Protein AF-0000000084339236 (afdb_homodimer)

Organism: Pseudonocardia thermophila (NCBI:txid1848)

Radius of gyration: 25.04 Å; Cα contacts (8 Å, |Δi|>4): 1266; chains: 2; bounding box: 51×84×59 Å

Foldseek 3Di:
DQQAEFEEEEEACLLCLLVVLLVVVVLLVVLRHHYHYDYWDQDDDDDDKDQDLVVADLCGPTDDCCLVVNGFKYKFFAQSLLFCLVVRPQNKFFAWWGFWKFKKFKWFALPQPDAALLVCFQFEEEDARNGPQVVVQQVFNVVNDPSVRYTYIYQIDQVRNLVCRVVVVGGIYIHTPPSVLLRVVVRMDTRDMDIGIMTMIGGPVQDLSNVVSSLVSSQVSLVVCVVPVLVSCCSGQVVDDPVSPGDHSVSDDCVRIGTHRIGHDDQVNVVVSVVVCVVVVNHDPDDHPVSRHHHSDDD/DQQAEFEEEDEACLLCLLVVLLVVVVLLVVLRHHYHYDYFPLDDDPDDKDQDLVPADLCGPTDDCCLVVNGFKYKFFAQSLLFCLVVRPQNKFFAWWGFWKFKKFKWFALPQPDAALLVCFQFEEEDARNGPQNPVQQVFNVVNDPSVRYTYIYQTDQVRNLVCRVVVVGGIYIHTPPSVLLRVVVRMDTRDMDIGIMTMIGGPVQDLSNVVSSLSSSQVSLVVCVVPVLVSCCSGQVVDDPVSHGDHSVSDDCVRIGTHRIGHDDQVNVVVSVVVCVVVVNHDPDDHPVSRHHHSDDD

Secondary structure (DSSP, 8-state):
-PPPEEEEEE--SGGGHHHHHHHHHTHHHHTT-EEEEEE-----S----B--GGGS-TT-SSPPTTTTTS-SEEEEEHHHHHHHHHH-SS--EEEEE-SEEEEEEEEE-TTSS--SGGGGTTPEEEE-TTSHHHHHHHHHHHTTS-GGG-EEEE--SHHHHHHHHHTTSSSEEEE-TTHHHHHHHTT-EEEEEEEE-EEEEE-TTS-HHHHHHHHHHHHHHHHHHHH--GGGTHHHHTTS-GGG----GGGS-GGGEEE---B---HHHHHHHHHHHHHTTSS-S---HHHHB------/-PPPEEEEEE--SGGGHHHHHHHHHTHHHHTT-EEEEEE----------B--GGGS-TT-SSPPTTTTTS-SEEEEEHHHHHHHHHH-SS--EEEEE-SEEEEEEEEE-TTSS--SGGGGTTPEEEE-TTSHHHHHHHHHHHTTS-GGG-EEEE--SHHHHHHHHHTTSSSEEEE-TTHHHHHHHTT-EEEEEEEE-EEEEE-TTS-HHHHHHHHHHHHHHHHHHHH--GGGTHHHHTTS-GGG----GGGS-GGGEEE---B---HHHHHHHHHHHHHTTSS-S---HHHHB------

Nearest PDB structures (foldseek):
  3ksx-assembly1_A  TM=7.741E-01  e=2.029E-15  Xanthomonas citri pv. citri str. 306
  2x26-assembly1_A  TM=6.918E-01  e=3.779E-14  Escherichia coli K-12
  3uif-assembly1_A  TM=6.439E-01  e=3.779E-14  Methylobacillus flagellatus KT
  2x26-assembly2_B  TM=6.970E-01  e=2.388E-13  Escherichia coli K-12
  4esx-assembly1_B  TM=6.609E-01  e=3.080E-13  Candida albicans WO-1

Solvent-accessible surface area (backbone atoms only — not comparable to full-atom values): 31569 Å² total; per-residue (Å²): 130,86,60,54,73,47,34,30,40,44,72,54,54,64,65,37,43,41,58,52,44,11,58,75,72,40,30,32,58,74,51,50,36,44,75,45,79,44,70,57,65,69,72,75,84,83,63,69,73,41,71,59,66,84,78,49,49,64,68,42,94,42,81,46,49,51,78,70,68,68,19,42,32,38,58,45,27,44,68,32,45,58,48,33,27,69,66,45,88,66,58,34,25,35,25,23,26,40,36,35,33,40,40,41,31,38,32,30,50,59,84,46,86,65,69,28,58,55,65,40,61,68,38,46,28,28,16,23,64,52,34,51,43,33,56,50,50,52,24,55,41,43,36,59,34,61,70,91,33,62,38,58,29,25,34,55,51,60,68,51,25,50,48,33,33,74,72,58,78,32,67,21,23,40,33,36,68,50,51,44,51,43,38,47,76,71,46,32,39,68,21,34,36,39,29,44,58,22,25,27,34,33,29,75,83,60,44,65,68,60,49,45,32,52,49,53,16,32,41,52,21,29,55,52,39,72,72,54,47,58,88,59,31,57,67,37,39,66,70,52,55,71,92,80,43,81,54,57,52,86,66,51,65,63,85,52,60,40,64,45,69,62,36,52,64,53,65,71,58,48,50,55,52,51,52,52,34,38,75,72,67,73,41,80,92,80,77,52,66,77,78,32,42,53,64,65,45,84,131,131,89,60,56,73,46,33,28,40,42,71,56,53,63,65,38,42,40,57,53,45,11,58,76,73,41,31,32,58,73,51,49,36,45,75,44,81,44,69,57,66,77,68,86,66,81,62,67,71,39,71,59,67,83,79,48,50,63,67,42,94,43,80,46,50,50,78,69,67,68,19,43,31,37,59,46,26,43,67,32,44,57,48,34,28,69,66,46,89,66,60,35,25,34,26,23,26,40,36,36,33,39,41,41,30,38,32,30,50,58,83,46,86,63,67,26,57,55,64,41,62,69,37,46,30,27,16,22,64,52,34,51,44,32,55,51,50,52,23,55,40,43,37,59,35,61,69,92,34,62,40,56,29,27,36,52,52,62,68,49,25,51,48,33,34,74,71,58,78,33,66,22,23,40,33,36,69,50,52,44,49,44,38,46,76,72,47,32,38,68,20,33,36,37,30,44,59,21,24,26,35,34,26,74,82,59,45,65,68,62,48,46,32,51,49,54,16,32,42,52,20,29,54,51,39,73,73,54,47,58,89,58,32,58,68,36,38,67,70,50,53,72,93,81,43,81,54,56,54,86,66,52,65,62,85,52,60,41,66,45,70,60,38,52,64,53,65,69,59,47,50,54,52,49,53,52,34,37,75,71,67,71,43,80,93,79,79,52,66,75,79,33,43,54,64,65,44,82,131

Sequence (598 aa):
MSRPKVTMELLSLVFSLPQLVAKDEGYFDEEGVDVDFVTKEYAGAGIAPLEDHELLSSFGSTKSHFEAGEAALYRACEWGQVRRSQDTRVGGRIVSKRAAVNSQAILVRGDHPATHPQDLAGKAVAVNFHHGSHYVALQTLEGFLPREEIKVVHYGGPQARFEALRDGTVEAAALMEPWITLAEKQGYKVLAEAFYIGAEIASPEVDEDTYARINRAVVKAVRKINENPRPYLHHLTGEIPPELGSVAPEEIPLGRLRYVDPAPYPEEQFRRTYDWMVSWGLIENDNTFDALVKNMVHVMSRPKVTMELLSLVFSLPQLVAKDEGYFDEEGVDVDFVTKEYAGAGIAPLEDHELLSSFGSTKSHFEAGEAALYRACEWGQVRRSQDTRVGGRIVSKRAAVNSQAILVRGDHPATHPQDLAGKAVAVNFHHGSHYVALQTLEGFLPREEIKVVHYGGPQARFEALRDGTVEAAALMEPWITLAEKQGYKVLAEAFYIGAEIASPEVDEDTYARINRAVVKAVRKINENPRPYLHHLTGEIPPELGSVAPEEIPLGRLRYVDPAPYPEEQFRRTYDWMVSWGLIENDNTFDALVKNMVHV

pLDDT: mean 94.5, std 8.29, range [44.25, 98.94]

Structure (mmCIF, N/CA/C/O backbone):
data_AF-0000000084339236-model_v1
#
loop_
_entity.id
_entity.type
_entity.pdbx_description
1 polymer 'NitT/TauT family transport system substrate-binding protein'
#
loop_
_atom_site.group_PDB
_atom_site.id
_atom_site.type_symbol
_atom_site.label_atom_id
_atom_site.label_alt_id
_atom_site.label_comp_id
_atom_site.label_asym_id
_atom_site.label_entity_id
_atom_site.label_seq_id
_atom_site.pdbx_PDB_ins_code
_atom_site.Cartn_x
_atom_site.Cartn_y
_atom_site.Cartn_z
_atom_site.occupancy
_atom_site.B_iso_or_equiv
_atom_site.auth_seq_id
_atom_site.auth_comp_id
_atom_site.auth_asym_id
_atom_site.auth_atom_id
_atom_site.pdbx_PDB_model_num
ATOM 1 N N . MET A 1 1 ? -10.336 -46.281 -15.625 1 53.34 1 MET A N 1
ATOM 2 C CA . MET A 1 1 ? -9.422 -45.5 -16.453 1 53.34 1 MET A CA 1
ATOM 3 C C . MET A 1 1 ? -8.352 -44.844 -15.578 1 53.34 1 MET A C 1
ATOM 5 O O . MET A 1 1 ? -8.609 -44.5 -14.43 1 53.34 1 MET A O 1
ATOM 9 N N . SER A 1 2 ? -7.035 -44.938 -16 1 80.31 2 SER A N 1
ATOM 10 C CA . SER A 1 2 ? -5.91 -44.531 -15.164 1 80.31 2 SER A CA 1
ATOM 11 C C . SER A 1 2 ? -5.961 -43.031 -14.859 1 80.31 2 SER A C 1
ATOM 13 O O . SER A 1 2 ? -6.301 -42.219 -15.734 1 80.31 2 SER A O 1
ATOM 15 N N . ARG A 1 3 ? -5.914 -42.625 -13.602 1 89.94 3 ARG A N 1
ATOM 16 C CA . ARG A 1 3 ? -5.898 -41.219 -13.148 1 89.94 3 ARG A CA 1
ATOM 17 C C . ARG A 1 3 ? -4.668 -40.5 -13.68 1 89.94 3 ARG A C 1
ATOM 19 O O . ARG A 1 3 ? -3.539 -40.969 -13.508 1 89.94 3 ARG A O 1
ATOM 26 N N . PRO A 1 4 ? -4.977 -39.375 -14.414 1 95.75 4 PRO A N 1
ATOM 27 C CA . PRO A 1 4 ? -3.797 -38.594 -14.789 1 95.75 4 PRO A CA 1
ATOM 28 C C . PRO A 1 4 ? -2.979 -38.125 -13.586 1 95.75 4 PRO A C 1
ATOM 30 O O . PRO A 1 4 ? -3.543 -37.844 -12.531 1 95.75 4 PRO A O 1
ATOM 33 N N . LYS A 1 5 ? -1.644 -38.125 -13.773 1 96.88 5 LYS A N 1
ATOM 34 C CA . LYS A 1 5 ? -0.714 -37.656 -12.742 1 96.88 5 LYS A CA 1
ATOM 35 C C . LYS A 1 5 ? -0.048 -36.344 -13.148 1 96.88 5 LYS A C 1
ATOM 37 O O . LYS A 1 5 ? 0.391 -36.219 -14.289 1 96.88 5 LYS A O 1
ATOM 42 N N . VAL A 1 6 ? -0.045 -35.406 -12.258 1 97.94 6 VAL A N 1
ATOM 43 C CA . VAL A 1 6 ? 0.59 -34.094 -12.5 1 97.94 6 VAL A CA 1
ATOM 44 C C . VAL A 1 6 ? 1.461 -33.719 -11.305 1 97.94 6 VAL A C 1
ATOM 46 O O . VAL A 1 6 ? 1.013 -33.781 -10.156 1 97.94 6 VAL A O 1
ATOM 49 N N . THR A 1 7 ? 2.73 -33.406 -11.539 1 98.06 7 THR A N 1
ATOM 50 C CA . THR A 1 7 ? 3.598 -32.812 -10.531 1 98.06 7 THR A CA 1
ATOM 51 C C . THR A 1 7 ? 3.637 -31.297 -10.664 1 98.06 7 THR A C 1
ATOM 53 O O . THR A 1 7 ? 3.889 -30.766 -11.758 1 98.06 7 THR A O 1
ATOM 56 N N . MET A 1 8 ? 3.346 -30.594 -9.562 1 97.19 8 MET A N 1
ATOM 57 C CA . MET A 1 8 ? 3.369 -29.125 -9.531 1 97.19 8 MET A CA 1
ATOM 58 C C . MET A 1 8 ? 4.57 -28.625 -8.742 1 97.19 8 MET A C 1
ATOM 60 O O . MET A 1 8 ? 4.91 -29.172 -7.691 1 97.19 8 MET A O 1
ATOM 64 N N . GLU A 1 9 ? 5.191 -27.625 -9.305 1 94.25 9 GLU A N 1
ATOM 65 C CA . GLU A 1 9 ? 6.254 -26.953 -8.57 1 94.25 9 GLU A CA 1
ATOM 66 C C . GLU A 1 9 ? 5.688 -25.859 -7.66 1 94.25 9 GLU A C 1
ATOM 68 O O . GLU A 1 9 ? 4.91 -25.016 -8.102 1 94.25 9 GLU A O 1
ATOM 73 N N . LEU A 1 10 ? 6.051 -25.969 -6.375 1 90.62 10 LEU A N 1
ATOM 74 C CA . LEU A 1 10 ? 5.664 -24.938 -5.406 1 90.62 10 LEU A CA 1
ATOM 75 C C . LEU A 1 10 ? 6.777 -23.922 -5.223 1 90.62 10 LEU A C 1
ATOM 77 O O . LEU A 1 10 ? 7.918 -24.281 -4.934 1 90.62 10 LEU A O 1
ATOM 81 N N . LEU A 1 11 ? 6.418 -22.688 -5.395 1 84.12 11 LEU A N 1
ATOM 82 C CA . LEU A 1 11 ? 7.371 -21.594 -5.184 1 84.12 11 LEU A CA 1
ATOM 83 C C . LEU A 1 11 ? 7.121 -20.906 -3.85 1 84.12 11 LEU A C 1
ATOM 85 O O . LEU A 1 11 ? 7.824 -21.156 -2.871 1 84.12 11 LEU A O 1
ATOM 89 N N . SER A 1 12 ? 6.152 -20.094 -3.666 1 85.62 12 SER A N 1
ATOM 90 C CA . SER A 1 12 ? 5.742 -19.484 -2.406 1 85.62 12 SER A CA 1
ATOM 91 C C . SER A 1 12 ? 4.453 -20.109 -1.883 1 85.62 12 SER A C 1
ATOM 93 O O . SER A 1 12 ? 3.514 -20.328 -2.648 1 85.62 12 SER A O 1
ATOM 95 N N . LEU A 1 13 ? 4.445 -20.328 -0.625 1 91.38 13 LEU A N 1
ATOM 96 C CA . LEU A 1 13 ? 3.336 -21.094 -0.083 1 91.38 13 LEU A CA 1
ATOM 97 C C . LEU A 1 13 ? 2.082 -20.234 0.045 1 91.38 13 LEU A C 1
ATOM 99 O O . LEU A 1 13 ? 0.965 -20.734 -0.111 1 91.38 13 LEU A O 1
ATOM 103 N N . VAL A 1 14 ? 2.283 -18.953 0.341 1 95.5 14 VAL A N 1
ATOM 104 C CA . VAL A 1 14 ? 1.106 -18.109 0.468 1 95.5 14 VAL A CA 1
ATOM 105 C C . VAL A 1 14 ? 0.38 -18.016 -0.873 1 95.5 14 VAL A C 1
ATOM 107 O O . VAL A 1 14 ? -0.85 -17.938 -0.916 1 95.5 14 VAL A O 1
ATOM 110 N N . PHE A 1 15 ? 1.087 -18.188 -1.955 1 96.56 15 PHE A N 1
ATOM 111 C CA . PHE A 1 15 ? 0.503 -18.094 -3.289 1 96.56 15 PHE A CA 1
ATOM 112 C C . PHE A 1 15 ? 0.085 -19.469 -3.785 1 96.56 15 PHE A C 1
ATOM 114 O O . PHE A 1 15 ? -0.499 -19.594 -4.863 1 96.56 15 PHE A O 1
ATOM 121 N N . SER A 1 16 ? 0.38 -20.516 -3.002 1 96.81 16 SER A N 1
ATOM 122 C CA . SER A 1 16 ? 0.037 -21.891 -3.365 1 96.81 16 SER A CA 1
ATOM 123 C C . SER A 1 16 ? -0.994 -22.484 -2.406 1 96.81 16 SER A C 1
ATOM 125 O O . SER A 1 16 ? -1.317 -23.672 -2.482 1 96.81 16 SER A O 1
ATOM 127 N N . LEU A 1 17 ? -1.538 -21.656 -1.52 1 98.25 17 LEU A N 1
ATOM 128 C CA . LEU A 1 17 ? -2.4 -22.156 -0.455 1 98.25 17 LEU A CA 1
ATOM 129 C C . LEU A 1 17 ? -3.604 -22.906 -1.031 1 98.25 17 LEU A C 1
ATOM 131 O O . LEU A 1 17 ? -3.986 -23.969 -0.53 1 98.25 17 LEU A O 1
ATOM 135 N N . PRO A 1 18 ? -4.266 -22.422 -2.098 1 98.62 18 PRO A N 1
ATOM 136 C CA . PRO A 1 18 ? -5.398 -23.172 -2.641 1 98.62 18 PRO A CA 1
ATOM 137 C C . PRO A 1 18 ? -5.016 -24.594 -3.072 1 98.62 18 PRO A C 1
ATOM 139 O O . PRO A 1 18 ? -5.777 -25.531 -2.852 1 98.62 18 PRO A O 1
ATOM 142 N N . GLN A 1 19 ? -3.861 -24.766 -3.668 1 98.38 19 GLN A N 1
ATOM 143 C CA . GLN A 1 19 ? -3.402 -26.078 -4.082 1 98.38 19 GLN A CA 1
ATOM 144 C C . GLN A 1 19 ? -3.125 -26.969 -2.871 1 98.38 19 GLN A C 1
ATOM 146 O O . GLN A 1 19 ? -3.441 -28.172 -2.885 1 98.38 19 GLN A O 1
ATOM 151 N N . LEU A 1 20 ? -2.498 -26.359 -1.864 1 98.12 20 LEU A N 1
ATOM 152 C CA . LEU A 1 20 ? -2.207 -27.109 -0.65 1 98.12 20 LEU A CA 1
ATOM 153 C C . LEU A 1 20 ? -3.494 -27.562 0.033 1 98.12 20 LEU A C 1
ATOM 155 O O . LEU A 1 20 ? -3.6 -28.703 0.481 1 98.12 20 LEU A O 1
ATOM 159 N N . VAL A 1 21 ? -4.441 -26.672 0.082 1 98.75 21 VAL A N 1
ATOM 160 C CA . VAL A 1 21 ? -5.719 -26.984 0.711 1 98.75 21 VAL A CA 1
ATOM 161 C C . VAL A 1 21 ? -6.457 -28.047 -0.116 1 98.75 21 VAL A C 1
ATOM 163 O O . VAL A 1 21 ? -7.09 -28.938 0.436 1 98.75 21 VAL A O 1
ATOM 166 N N . ALA A 1 22 ? -6.426 -27.953 -1.463 1 98.81 22 ALA A N 1
ATOM 167 C CA . ALA A 1 22 ? -7.027 -28.969 -2.322 1 98.81 22 ALA A CA 1
ATOM 168 C C . ALA A 1 22 ? -6.457 -30.344 -2.018 1 98.81 22 ALA A C 1
ATOM 170 O O . ALA A 1 22 ? -7.195 -31.328 -1.979 1 98.81 22 ALA A O 1
ATOM 171 N N . LYS A 1 23 ? -5.16 -30.406 -1.794 1 98.44 23 LYS A N 1
ATOM 172 C CA . LYS A 1 23 ? -4.516 -31.672 -1.446 1 98.44 23 LYS A CA 1
ATOM 173 C C . LYS A 1 23 ? -4.945 -32.156 -0.062 1 98.44 23 LYS A C 1
ATOM 175 O O . LYS A 1 23 ? -5.328 -33.312 0.111 1 98.44 23 LYS A O 1
ATOM 180 N N . ASP A 1 24 ? -4.918 -31.25 0.95 1 98.19 24 ASP A N 1
ATOM 181 C CA . ASP A 1 24 ? -5.285 -31.578 2.326 1 98.19 24 ASP A CA 1
ATOM 182 C C . ASP A 1 24 ? -6.703 -32.125 2.4 1 98.19 24 ASP A C 1
ATOM 184 O O . ASP A 1 24 ? -6.969 -33.062 3.168 1 98.19 24 ASP A O 1
ATOM 188 N N . GLU A 1 25 ? -7.609 -31.578 1.619 1 98.62 25 GLU A N 1
ATOM 189 C CA . GLU A 1 25 ? -9.031 -31.891 1.719 1 98.62 25 GLU A CA 1
ATOM 190 C C . GLU A 1 25 ? -9.406 -33.031 0.782 1 98.62 25 GLU A C 1
ATOM 192 O O . GLU A 1 25 ? -10.555 -33.5 0.787 1 98.62 25 GLU A O 1
ATOM 197 N N . GLY A 1 26 ? -8.469 -33.469 -0.094 1 98.62 26 GLY A N 1
ATOM 198 C CA . GLY A 1 26 ? -8.703 -34.562 -0.992 1 98.62 26 GLY A CA 1
ATOM 199 C C . GLY A 1 26 ? -9.469 -34.188 -2.242 1 98.62 26 GLY A C 1
ATOM 200 O O . GLY A 1 26 ? -10.094 -35.031 -2.887 1 98.62 26 GLY A O 1
ATOM 201 N N . TYR A 1 27 ? -9.445 -32.969 -2.592 1 98.88 27 TYR A N 1
ATOM 202 C CA . TYR A 1 27 ? -10.25 -32.5 -3.715 1 98.88 27 TYR A CA 1
ATOM 203 C C . TYR A 1 27 ? -9.648 -32.969 -5.039 1 98.88 27 TYR A C 1
ATOM 205 O O . TYR A 1 27 ? -10.375 -33.219 -6 1 98.88 27 TYR A O 1
ATOM 213 N N . PHE A 1 28 ? -8.336 -33.094 -5.168 1 98.75 28 PHE A N 1
ATOM 214 C CA . PHE A 1 28 ? -7.73 -33.656 -6.375 1 98.75 28 PHE A CA 1
ATOM 215 C C . PHE A 1 28 ? -8.188 -35.094 -6.598 1 98.75 28 PHE A C 1
ATOM 217 O O . PHE A 1 28 ? -8.555 -35.469 -7.711 1 98.75 28 PHE A O 1
ATOM 224 N N . ASP A 1 29 ? -8.219 -35.875 -5.531 1 98.31 29 ASP A N 1
ATOM 225 C CA . ASP A 1 29 ? -8.688 -37.25 -5.609 1 98.31 29 ASP A CA 1
ATOM 226 C C . ASP A 1 29 ? -10.141 -37.312 -6.059 1 98.31 29 ASP A C 1
ATOM 228 O O . ASP A 1 29 ? -10.508 -38.156 -6.871 1 98.31 29 ASP A O 1
ATOM 232 N N . GLU A 1 30 ? -10.922 -36.469 -5.469 1 98.56 30 GLU A N 1
ATOM 233 C CA . GLU A 1 30 ? -12.336 -36.406 -5.832 1 98.56 30 GLU A CA 1
ATOM 234 C C . GLU A 1 30 ? -12.508 -36.156 -7.324 1 98.56 30 GLU A C 1
ATOM 236 O O . GLU A 1 30 ? -13.445 -36.656 -7.941 1 98.56 30 GLU A O 1
ATOM 241 N N . GLU A 1 31 ? -11.617 -35.375 -7.902 1 98.38 31 GLU A N 1
ATOM 242 C CA . GLU A 1 31 ? -11.703 -35.031 -9.312 1 98.38 31 GLU A CA 1
ATOM 243 C C . GLU A 1 31 ? -10.969 -36.031 -10.188 1 98.38 31 GLU A C 1
ATOM 245 O O . GLU A 1 31 ? -10.891 -35.844 -11.406 1 98.38 31 GLU A O 1
ATOM 250 N N . GLY A 1 32 ? -10.344 -37.031 -9.594 1 98.12 32 GLY A N 1
ATOM 251 C CA . GLY A 1 32 ? -9.711 -38.094 -10.32 1 98.12 32 GLY A CA 1
ATOM 252 C C . GLY A 1 32 ? -8.367 -37.719 -10.914 1 98.12 32 GLY A C 1
ATOM 253 O O . GLY A 1 32 ? -8.039 -38.156 -12.031 1 98.12 32 GLY A O 1
ATOM 254 N N . VAL A 1 33 ? -7.625 -36.875 -10.273 1 98.31 33 VAL A N 1
ATOM 255 C CA . VAL A 1 33 ? -6.285 -36.5 -10.711 1 98.31 33 VAL A CA 1
ATOM 256 C C . VAL A 1 33 ? -5.297 -36.688 -9.562 1 98.31 33 VAL A C 1
ATOM 258 O O . VAL A 1 33 ? -5.621 -36.375 -8.406 1 98.31 33 VAL A O 1
ATOM 261 N N . ASP A 1 34 ? -4.176 -37.281 -9.812 1 97.81 34 ASP A N 1
ATOM 262 C CA . ASP A 1 34 ? -3.1 -37.406 -8.836 1 97.81 34 ASP A CA 1
ATOM 263 C C . ASP A 1 34 ? -2.121 -36.25 -8.938 1 97.81 34 ASP A C 1
ATOM 265 O O . ASP A 1 34 ? -1.432 -36.094 -9.945 1 97.81 34 ASP A O 1
ATOM 269 N N . VAL A 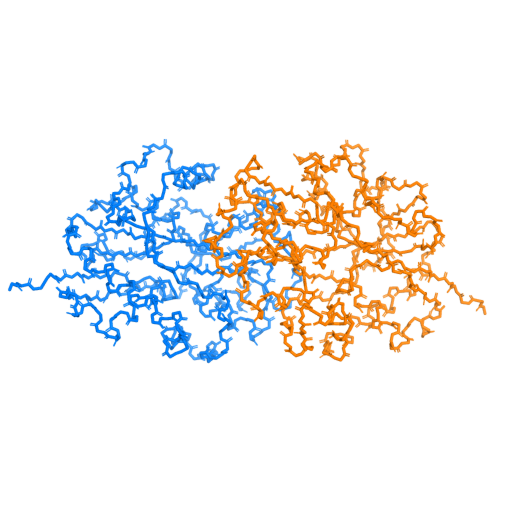1 35 ? -2.043 -35.469 -7.875 1 98.06 35 VAL A N 1
ATOM 270 C CA . VAL A 1 35 ? -1.187 -34.281 -7.875 1 98.06 35 VAL A CA 1
ATOM 271 C C . VAL A 1 35 ? -0.083 -34.438 -6.832 1 98.06 35 VAL A C 1
ATOM 273 O O . VAL A 1 35 ? -0.362 -34.719 -5.664 1 98.06 35 VAL A O 1
ATOM 276 N N . ASP A 1 36 ? 1.122 -34.281 -7.25 1 97.56 36 ASP A N 1
ATOM 277 C CA . ASP A 1 36 ? 2.283 -34.188 -6.367 1 97.56 36 ASP A CA 1
ATOM 278 C C . ASP A 1 36 ? 2.926 -32.812 -6.418 1 97.56 36 ASP A C 1
ATOM 280 O O . ASP A 1 36 ? 2.738 -32.062 -7.383 1 97.56 36 ASP A O 1
ATOM 284 N N . PHE A 1 37 ? 3.65 -32.531 -5.34 1 96.88 37 PHE A N 1
ATOM 285 C CA . PHE A 1 37 ? 4.328 -31.25 -5.262 1 96.88 37 PHE A CA 1
ATOM 286 C C . PHE A 1 37 ? 5.84 -31.438 -5.18 1 96.88 37 PHE A C 1
ATOM 288 O O . PHE A 1 37 ? 6.32 -32.375 -4.535 1 96.88 37 PHE A O 1
ATOM 295 N N . VAL A 1 38 ? 6.582 -30.578 -5.867 1 94.12 38 VAL A N 1
ATOM 296 C CA . VAL A 1 38 ? 8.023 -30.422 -5.672 1 94.12 38 VAL A CA 1
ATOM 297 C C . VAL A 1 38 ? 8.328 -28.969 -5.312 1 94.12 38 VAL A C 1
ATOM 299 O O . VAL A 1 38 ? 7.703 -28.047 -5.848 1 94.12 38 VAL A O 1
ATOM 302 N N . THR A 1 39 ? 9.141 -28.812 -4.348 1 87.5 39 THR A N 1
ATOM 303 C CA . THR A 1 39 ? 9.43 -27.469 -3.865 1 87.5 39 THR A CA 1
ATOM 304 C C . THR A 1 39 ? 10.781 -26.984 -4.375 1 87.5 39 THR A C 1
ATOM 306 O O . THR A 1 39 ? 11.742 -27.766 -4.43 1 87.5 39 THR A O 1
ATOM 309 N N . LYS A 1 40 ? 10.695 -25.797 -4.832 1 77.62 40 LYS A N 1
ATOM 310 C CA . LYS A 1 40 ? 11.953 -25.141 -5.188 1 77.62 40 LYS A CA 1
ATOM 311 C C . LYS A 1 40 ? 12.781 -24.812 -3.947 1 77.62 40 LYS A C 1
ATOM 313 O O . LYS A 1 40 ? 12.242 -24.359 -2.939 1 77.62 40 LYS A O 1
ATOM 318 N N . GLU A 1 41 ? 13.992 -25.328 -4.016 1 69.12 41 GLU A N 1
ATOM 319 C CA . GLU A 1 41 ? 14.898 -25 -2.922 1 69.12 41 GLU A CA 1
ATOM 320 C C . GLU A 1 41 ? 15.562 -23.641 -3.15 1 69.12 41 GLU A C 1
ATOM 322 O O . GLU A 1 41 ? 16.234 -23.422 -4.168 1 69.12 41 GLU A O 1
ATOM 327 N N . TYR A 1 42 ? 14.938 -22.609 -2.605 1 60.94 42 TYR A N 1
ATOM 328 C CA . TYR A 1 42 ? 15.602 -21.328 -2.719 1 60.94 42 TYR A CA 1
ATOM 329 C C . TYR A 1 42 ? 16.953 -21.344 -2.029 1 60.94 42 TYR A C 1
ATOM 331 O O . TYR A 1 42 ? 17.109 -21.953 -0.963 1 60.94 42 TYR A O 1
ATOM 339 N N . ALA A 1 43 ? 18 -21.703 -2.818 1 53.09 43 ALA A N 1
ATOM 340 C CA . ALA A 1 43 ? 19.391 -21.859 -2.4 1 53.09 43 ALA A CA 1
ATOM 341 C C . ALA A 1 43 ? 19.688 -21.016 -1.158 1 53.09 43 ALA A C 1
ATOM 343 O O . ALA A 1 43 ? 19.203 -19.891 -1.034 1 53.09 43 ALA A O 1
ATOM 344 N N . GLY A 1 44 ? 20.047 -21.688 -0.138 1 52.66 44 GLY A N 1
ATOM 345 C CA . GLY A 1 44 ? 20.5 -21.266 1.18 1 52.66 44 GLY A CA 1
ATOM 346 C C . GLY A 1 44 ? 21.109 -19.875 1.194 1 52.66 44 GLY A C 1
ATOM 347 O O . GLY A 1 44 ? 21.188 -19.234 0.154 1 52.66 44 GLY A O 1
ATOM 348 N N . ALA A 1 45 ? 22.156 -19.594 2.047 1 46.66 45 ALA A N 1
ATOM 349 C CA . ALA A 1 45 ? 22.922 -18.547 2.701 1 46.66 45 ALA A CA 1
ATOM 350 C C . ALA A 1 45 ? 23.391 -17.5 1.69 1 46.66 45 ALA A C 1
ATOM 352 O O . ALA A 1 45 ? 23.172 -16.297 1.885 1 46.66 45 ALA A O 1
ATOM 353 N N . GLY A 1 46 ? 24.406 -17.578 0.949 1 53.94 46 GLY A N 1
ATOM 354 C CA . GLY A 1 46 ? 25.344 -16.547 0.537 1 53.94 46 GLY A CA 1
ATOM 355 C C . GLY A 1 46 ? 24.938 -15.867 -0.761 1 53.94 46 GLY A C 1
ATOM 356 O O . GLY A 1 46 ? 25.609 -16.047 -1.787 1 53.94 46 GLY A O 1
ATOM 357 N N . ILE A 1 47 ? 23.688 -15.398 -0.791 1 62.88 47 ILE A N 1
ATOM 358 C CA . ILE A 1 47 ? 23.359 -14.734 -2.047 1 62.88 47 ILE A CA 1
ATOM 359 C C . ILE A 1 47 ? 24.188 -13.453 -2.184 1 62.88 47 ILE A C 1
ATOM 361 O O . ILE A 1 47 ? 24.172 -12.602 -1.293 1 62.88 47 ILE A O 1
ATOM 365 N N . ALA A 1 48 ? 25.047 -13.508 -3.139 1 67.5 48 ALA A N 1
ATOM 366 C CA . ALA A 1 48 ? 25.688 -12.25 -3.521 1 67.5 48 ALA A CA 1
ATOM 367 C C . ALA A 1 48 ? 24.688 -11.297 -4.164 1 67.5 48 ALA A C 1
ATOM 369 O O . ALA A 1 48 ? 23.984 -11.672 -5.098 1 67.5 48 ALA A O 1
ATOM 370 N N . PRO A 1 49 ? 24.469 -10.203 -3.482 1 78 49 PRO A N 1
ATOM 371 C CA . PRO A 1 49 ? 23.562 -9.219 -4.07 1 78 49 PRO A CA 1
ATOM 372 C C . PRO A 1 49 ? 23.891 -8.914 -5.535 1 78 49 PRO A C 1
ATOM 374 O O . PRO A 1 49 ? 25.062 -8.883 -5.914 1 78 49 PRO A O 1
ATOM 377 N N . LEU A 1 50 ? 22.828 -8.977 -6.348 1 84.19 50 LEU A N 1
ATOM 378 C CA . LEU A 1 50 ? 22.969 -8.617 -7.754 1 84.19 50 LEU A CA 1
ATOM 379 C C . LEU A 1 50 ? 22.109 -7.395 -8.086 1 84.19 50 LEU A C 1
ATOM 381 O O . LEU A 1 50 ? 20.953 -7.32 -7.691 1 84.19 50 LEU A O 1
ATOM 385 N N . GLU A 1 51 ? 22.719 -6.477 -8.812 1 82.88 51 GLU A N 1
ATOM 386 C CA . GLU A 1 51 ? 21.984 -5.25 -9.109 1 82.88 51 GLU A CA 1
ATOM 387 C C . GLU A 1 51 ? 21.469 -5.254 -10.547 1 82.88 51 GLU A C 1
ATOM 389 O O . GLU A 1 51 ? 20.547 -4.496 -10.883 1 82.88 51 GLU A O 1
ATOM 394 N N . ASP A 1 52 ? 22.094 -6.129 -11.312 1 84.56 52 ASP A N 1
ATOM 395 C CA . ASP A 1 52 ? 21.703 -6.203 -12.711 1 84.56 52 ASP A CA 1
ATOM 396 C C . ASP A 1 52 ? 20.734 -7.359 -12.945 1 84.56 52 ASP A C 1
ATOM 398 O O . ASP A 1 52 ? 21.125 -8.523 -12.914 1 84.56 52 ASP A O 1
ATOM 402 N N . HIS A 1 53 ? 19.5 -7.023 -13.211 1 83.19 53 HIS A N 1
ATOM 403 C CA . HIS A 1 53 ? 18.469 -8.039 -13.383 1 83.19 53 HIS A CA 1
ATOM 404 C C . HIS A 1 53 ? 18.641 -8.781 -14.703 1 83.19 53 HIS A C 1
ATOM 406 O O . HIS A 1 53 ? 18.031 -9.836 -14.914 1 83.19 53 HIS A O 1
ATOM 412 N N . GLU A 1 54 ? 19.391 -8.266 -15.633 1 80.44 54 GLU A N 1
ATOM 413 C CA . GLU A 1 54 ? 19.625 -8.906 -16.922 1 80.44 54 GLU A CA 1
ATOM 414 C C . GLU A 1 54 ? 20.531 -10.125 -16.781 1 80.44 54 GLU A C 1
ATOM 416 O O . GLU A 1 54 ? 20.5 -11.023 -17.625 1 80.44 54 GLU A O 1
ATOM 421 N N . LEU A 1 55 ? 21.219 -10.109 -15.711 1 74.06 55 LEU A N 1
ATOM 422 C CA . LEU A 1 55 ? 22.203 -11.172 -15.516 1 74.06 55 LEU A CA 1
ATOM 423 C C . LEU A 1 55 ? 21.547 -12.422 -14.93 1 74.06 55 LEU A C 1
ATOM 425 O O . LEU A 1 55 ? 22.141 -13.5 -14.938 1 74.06 55 LEU A O 1
ATOM 429 N N . LEU A 1 56 ? 20.359 -12.242 -14.508 1 80.75 56 LEU A N 1
ATOM 430 C CA . LEU A 1 56 ? 19.703 -13.391 -13.891 1 80.75 56 LEU A CA 1
ATOM 431 C C . LEU A 1 56 ? 18.609 -13.938 -14.797 1 80.75 56 LEU A C 1
ATOM 433 O O . LEU A 1 56 ? 17.844 -13.172 -15.383 1 80.75 56 LEU A O 1
ATOM 437 N N . SER A 1 57 ? 18.703 -15.258 -14.836 1 83 57 SER A N 1
ATOM 438 C CA . SER A 1 57 ? 17.672 -15.953 -15.586 1 83 57 SER A CA 1
ATOM 439 C C . SER A 1 57 ? 16.281 -15.695 -14.992 1 83 57 SER A C 1
ATOM 441 O O . SER A 1 57 ? 16.141 -15.578 -13.773 1 83 57 SER A O 1
ATOM 443 N N . SER A 1 58 ? 15.242 -15.672 -15.852 1 87.56 58 SER A N 1
ATOM 444 C CA . SER A 1 58 ? 13.867 -15.531 -15.375 1 87.56 58 SER A CA 1
ATOM 445 C C . SER A 1 58 ? 13.453 -16.719 -14.516 1 87.56 58 SER A C 1
ATOM 447 O O . SER A 1 58 ? 12.461 -16.656 -13.789 1 87.56 58 SER A O 1
ATOM 449 N N . PHE A 1 59 ? 14.188 -17.766 -14.617 1 83.25 59 PHE A N 1
ATOM 450 C CA . PHE A 1 59 ? 13.914 -18.953 -13.797 1 83.25 59 PHE A CA 1
ATOM 451 C C . PHE A 1 59 ? 14.758 -18.938 -12.531 1 83.25 59 PHE A C 1
ATOM 453 O O . PHE A 1 59 ? 14.633 -19.812 -11.68 1 83.25 59 PHE A O 1
ATOM 460 N N . GLY A 1 60 ? 15.523 -17.891 -12.398 1 76.75 60 GLY A N 1
ATOM 461 C CA . GLY A 1 60 ? 16.359 -17.75 -11.211 1 76.75 60 GLY A CA 1
ATOM 462 C C . GLY A 1 60 ? 17.656 -18.5 -11.297 1 76.75 60 GLY A C 1
ATOM 463 O O . GLY A 1 60 ? 18.062 -18.953 -12.383 1 76.75 60 GLY A O 1
ATOM 464 N N . SER A 1 61 ? 18.344 -18.484 -10.133 1 72.12 61 SER A N 1
ATOM 465 C CA . SER A 1 61 ? 19.656 -19.109 -10.078 1 72.12 61 SER A CA 1
ATOM 466 C C . SER A 1 61 ? 19.562 -20.562 -9.656 1 72.12 61 SER A C 1
ATOM 468 O O . SER A 1 61 ? 20.516 -21.328 -9.805 1 72.12 61 SER A O 1
ATOM 470 N N . THR A 1 62 ? 18.344 -20.797 -9.227 1 74.19 62 THR A N 1
ATOM 471 C CA . THR A 1 62 ? 18.125 -22.172 -8.781 1 74.19 62 THR A CA 1
ATOM 472 C C . THR A 1 62 ? 17.438 -23 -9.867 1 74.19 62 THR A C 1
ATOM 474 O O . THR A 1 62 ? 16.797 -22.438 -10.766 1 74.19 62 THR A O 1
ATOM 477 N N . LYS A 1 63 ? 17.641 -24.219 -9.664 1 81.38 63 LYS A N 1
ATOM 478 C CA . LYS A 1 63 ? 17.062 -25.141 -10.633 1 81.38 63 LYS A CA 1
ATOM 479 C C . LYS A 1 63 ? 15.547 -25 -10.695 1 81.38 63 LYS A C 1
ATOM 481 O O . LYS A 1 63 ? 14.883 -24.891 -9.664 1 81.38 63 LYS A O 1
ATOM 486 N N . SER A 1 64 ? 15.039 -24.938 -11.898 1 89.12 64 SER A N 1
ATOM 487 C CA . SER A 1 64 ? 13.609 -25.016 -12.141 1 89.12 64 SER A CA 1
ATOM 488 C C . SER A 1 64 ? 13.172 -26.453 -12.422 1 89.12 64 SER A C 1
ATOM 490 O O . SER A 1 64 ? 13.531 -27.016 -13.453 1 89.12 64 SER A O 1
ATOM 492 N N . HIS A 1 65 ? 12.352 -27.047 -11.594 1 93.69 65 HIS A N 1
ATOM 493 C CA . HIS A 1 65 ? 11.836 -28.406 -11.812 1 93.69 65 HIS A CA 1
ATOM 494 C C . HIS A 1 65 ? 10.969 -28.453 -13.07 1 93.69 65 HIS A C 1
ATOM 496 O O . HIS A 1 65 ? 10.906 -29.5 -13.742 1 93.69 65 HIS A O 1
ATOM 502 N N . PHE A 1 66 ? 10.375 -27.375 -13.398 1 94.69 66 PHE A N 1
ATOM 503 C CA . PHE A 1 66 ? 9.547 -27.297 -14.594 1 94.69 66 PHE A CA 1
ATOM 504 C C . PHE A 1 66 ? 10.398 -27.406 -15.852 1 94.69 66 PHE A C 1
ATOM 506 O O . PHE A 1 66 ? 10.141 -28.25 -16.703 1 94.69 66 PHE A O 1
ATOM 513 N N . GLU A 1 67 ? 11.43 -26.641 -15.914 1 93.94 67 GLU A N 1
ATOM 514 C CA . GLU A 1 67 ? 12.289 -26.625 -17.109 1 93.94 67 GLU A CA 1
ATOM 515 C C . GLU A 1 67 ? 13.086 -27.922 -17.219 1 93.94 67 GLU A C 1
ATOM 517 O O . GLU A 1 67 ? 13.5 -28.312 -18.312 1 93.94 67 GLU A O 1
ATOM 522 N N . ALA A 1 68 ? 13.25 -28.562 -16.031 1 94.31 68 ALA A N 1
ATOM 523 C CA . ALA A 1 68 ? 13.961 -29.844 -16.016 1 94.31 68 ALA A CA 1
ATOM 524 C C . ALA A 1 68 ? 13.031 -30.984 -16.391 1 94.31 68 ALA A C 1
ATOM 526 O O . ALA A 1 68 ? 13.461 -32.125 -16.484 1 94.31 68 ALA A O 1
ATOM 527 N N . GLY A 1 69 ? 11.805 -30.703 -16.531 1 94.88 69 GLY A N 1
ATOM 528 C CA . GLY A 1 69 ? 10.836 -31.734 -16.891 1 94.88 69 GLY A CA 1
ATOM 529 C C . GLY A 1 69 ? 10.344 -32.531 -15.711 1 94.88 69 GLY A C 1
ATOM 530 O O . GLY A 1 69 ? 9.742 -33.594 -15.883 1 94.88 69 GLY A O 1
ATOM 531 N N . GLU A 1 70 ? 10.602 -31.984 -14.508 1 95.81 70 GLU A N 1
ATOM 532 C CA . GLU A 1 70 ? 10.25 -32.688 -13.281 1 95.81 70 GLU A CA 1
ATOM 533 C C . GLU A 1 70 ? 8.898 -32.219 -12.742 1 95.81 70 GLU A C 1
ATOM 535 O O . GLU A 1 70 ? 8.336 -32.875 -11.844 1 95.81 70 GLU A O 1
ATOM 540 N N . ALA A 1 71 ? 8.383 -31.188 -13.25 1 96.75 71 ALA A N 1
ATOM 541 C CA . ALA A 1 71 ? 7.055 -30.656 -12.953 1 96.75 71 ALA A CA 1
ATOM 542 C C . ALA A 1 71 ? 6.367 -30.172 -14.227 1 96.75 71 ALA A C 1
ATOM 544 O O . ALA A 1 71 ? 7.031 -29.766 -15.188 1 96.75 71 ALA A O 1
ATOM 545 N N . ALA A 1 72 ? 5.059 -30.203 -14.195 1 97.69 72 ALA A N 1
ATOM 546 C CA . ALA A 1 72 ? 4.328 -29.875 -15.414 1 97.69 72 ALA A CA 1
ATOM 547 C C . ALA A 1 72 ? 3.463 -28.625 -15.211 1 97.69 72 ALA A C 1
ATOM 549 O O . ALA A 1 72 ? 2.9 -28.094 -16.172 1 97.69 72 ALA A O 1
ATOM 550 N N . LEU A 1 73 ? 3.365 -28.219 -14 1 97.12 73 LEU A N 1
ATOM 551 C CA . LEU A 1 73 ? 2.551 -27.062 -13.633 1 97.12 73 LEU A CA 1
ATOM 552 C C . LEU A 1 73 ? 3.217 -26.266 -12.523 1 97.12 73 LEU A C 1
ATOM 554 O O . LEU A 1 73 ? 3.812 -26.844 -11.609 1 97.12 73 LEU A O 1
ATOM 558 N N . TYR A 1 74 ? 3.166 -24.969 -12.641 1 95.44 74 TYR A N 1
ATOM 559 C CA . TYR A 1 74 ? 3.566 -24.109 -11.531 1 95.44 74 TYR A CA 1
ATOM 560 C C . TYR A 1 74 ? 2.875 -22.75 -11.617 1 95.44 74 TYR A C 1
ATOM 562 O O . TYR A 1 74 ? 2.246 -22.438 -12.633 1 95.44 74 TYR A O 1
ATOM 570 N N . ARG A 1 75 ? 2.908 -22.031 -10.547 1 96 75 ARG A N 1
ATOM 571 C CA . ARG A 1 75 ? 2.32 -20.703 -10.5 1 96 75 ARG A CA 1
ATOM 572 C C . ARG A 1 75 ? 3.33 -19.672 -10.008 1 96 75 ARG A C 1
ATOM 574 O O . ARG A 1 75 ? 4.191 -19.984 -9.18 1 96 75 ARG A O 1
ATOM 581 N N . ALA A 1 76 ? 3.217 -18.5 -10.484 1 94.88 76 ALA A N 1
ATOM 582 C CA . ALA A 1 76 ? 4.043 -17.375 -10.086 1 94.88 76 ALA A CA 1
ATOM 583 C C . ALA A 1 76 ? 3.344 -16.047 -10.383 1 94.88 76 ALA A C 1
ATOM 585 O O . ALA A 1 76 ? 2.168 -16.031 -10.758 1 94.88 76 ALA A O 1
ATOM 586 N N . CYS A 1 77 ? 4.043 -15.016 -10.086 1 97.31 77 CYS A N 1
ATOM 587 C CA . CYS A 1 77 ? 3.484 -13.695 -10.328 1 97.31 77 CYS A CA 1
ATOM 588 C C . CYS A 1 77 ? 3.23 -13.469 -11.812 1 97.31 77 CYS A C 1
ATOM 590 O O . CYS A 1 77 ? 3.863 -14.109 -12.656 1 97.31 77 CYS A O 1
ATOM 592 N N . GLU A 1 78 ? 2.303 -12.586 -12.148 1 98.06 78 GLU A N 1
ATOM 593 C CA . GLU A 1 78 ? 1.892 -12.289 -13.516 1 98.06 78 GLU A CA 1
ATOM 594 C C . GLU A 1 78 ? 3.096 -11.961 -14.398 1 98.06 78 GLU A C 1
ATOM 596 O O . GLU A 1 78 ? 3.299 -12.586 -15.438 1 98.06 78 GLU A O 1
ATOM 601 N N . TRP A 1 79 ? 3.975 -11.031 -13.984 1 97.25 79 TRP A N 1
ATOM 602 C CA . TRP A 1 79 ? 5.109 -10.531 -14.75 1 97.25 79 TRP A CA 1
ATOM 603 C C . TRP A 1 79 ? 6.113 -11.641 -15.023 1 97.25 79 TRP A C 1
ATOM 605 O O . TRP A 1 79 ? 6.562 -11.82 -16.156 1 97.25 79 TRP A O 1
ATOM 615 N N . GLY A 1 80 ? 6.426 -12.32 -13.93 1 95.38 80 GLY A N 1
ATOM 616 C CA . GLY A 1 80 ? 7.352 -13.43 -14.062 1 95.38 80 GLY A CA 1
ATOM 617 C C . GLY A 1 80 ? 6.875 -14.492 -15.039 1 95.38 80 GLY A C 1
ATOM 618 O O . GLY A 1 80 ? 7.668 -15.039 -15.805 1 95.38 80 GLY A O 1
ATOM 619 N N . GLN A 1 81 ? 5.59 -14.703 -15.047 1 96.62 81 GLN A N 1
ATOM 620 C CA . GLN A 1 81 ? 5.039 -15.734 -15.93 1 96.62 81 GLN A CA 1
ATOM 621 C C . GLN A 1 81 ? 5.07 -15.281 -17.391 1 96.62 81 GLN A C 1
ATOM 623 O O . GLN A 1 81 ? 5.305 -16.094 -18.281 1 96.62 81 GLN A O 1
ATOM 628 N N . VAL A 1 82 ? 4.801 -14.023 -17.609 1 96.88 82 VAL A N 1
ATOM 629 C CA . VAL A 1 82 ? 4.922 -13.484 -18.953 1 96.88 82 VAL A CA 1
ATOM 630 C C . VAL A 1 82 ? 6.355 -13.656 -19.453 1 96.88 82 VAL A C 1
ATOM 632 O O . VAL A 1 82 ? 6.578 -14.156 -20.562 1 96.88 82 VAL A O 1
ATOM 635 N N . ARG A 1 83 ? 7.305 -13.352 -18.641 1 95.75 83 ARG A N 1
ATOM 636 C CA . ARG A 1 83 ? 8.711 -13.469 -19 1 95.75 83 ARG A CA 1
ATOM 637 C C . ARG A 1 83 ? 9.109 -14.93 -19.172 1 95.75 83 ARG A C 1
ATOM 639 O O . ARG A 1 83 ? 9.789 -15.281 -20.141 1 95.75 83 ARG A O 1
ATOM 646 N N . ARG A 1 84 ? 8.711 -15.789 -18.281 1 95.12 84 ARG A N 1
ATOM 647 C CA . ARG A 1 84 ? 9.102 -17.188 -18.297 1 95.12 84 ARG A CA 1
ATOM 648 C C . ARG A 1 84 ? 8.469 -17.922 -19.469 1 95.12 84 ARG A C 1
ATOM 650 O O . ARG A 1 84 ? 9.07 -18.844 -20.047 1 95.12 84 ARG A O 1
ATOM 657 N N . SER A 1 85 ? 7.262 -17.516 -19.828 1 95.25 85 SER A N 1
ATOM 658 C CA . SER A 1 85 ? 6.637 -18.109 -21 1 95.25 85 SER A CA 1
ATOM 659 C C . SER A 1 85 ? 7.391 -17.734 -22.281 1 95.25 85 SER A C 1
ATOM 661 O O . SER A 1 85 ? 7.355 -18.484 -23.266 1 95.25 85 SER A O 1
ATOM 663 N N . GLN A 1 86 ? 8.031 -16.641 -22.281 1 93.19 86 GLN A N 1
ATOM 664 C CA . GLN A 1 86 ? 8.891 -16.25 -23.391 1 93.19 86 GLN A CA 1
ATOM 665 C C . GLN A 1 86 ? 10.211 -17.016 -23.359 1 93.19 86 GLN A C 1
ATOM 667 O O . GLN A 1 86 ? 10.727 -17.406 -24.422 1 93.19 86 GLN A O 1
ATOM 672 N N . ASP A 1 87 ? 10.711 -17.297 -22.203 1 93.38 87 ASP A N 1
ATOM 673 C CA . ASP A 1 87 ? 12.062 -17.828 -22.031 1 93.38 87 ASP A CA 1
ATOM 674 C C . ASP A 1 87 ? 12.047 -19.359 -22.047 1 93.38 87 ASP A C 1
ATOM 676 O O . ASP A 1 87 ? 13.102 -19.984 -22.203 1 93.38 87 ASP A O 1
ATOM 680 N N . THR A 1 88 ? 10.891 -19.938 -21.812 1 95 88 THR A N 1
ATOM 681 C CA . THR A 1 88 ? 10.797 -21.391 -21.594 1 95 88 THR A CA 1
ATOM 682 C C . THR A 1 88 ? 11.367 -22.141 -22.781 1 95 88 THR A C 1
ATOM 684 O O . THR A 1 88 ? 11.203 -21.734 -23.938 1 95 88 THR A O 1
ATOM 687 N N . ARG A 1 89 ? 12.047 -23.312 -22.469 1 94.19 89 ARG A N 1
ATOM 688 C CA . ARG A 1 89 ? 12.57 -24.203 -23.5 1 94.19 89 ARG A CA 1
ATOM 689 C C . ARG A 1 89 ? 11.695 -25.438 -23.656 1 94.19 89 ARG A C 1
ATOM 691 O O . ARG A 1 89 ? 11.891 -26.234 -24.578 1 94.19 89 ARG A O 1
ATOM 698 N N . VAL A 1 90 ? 10.742 -25.578 -22.734 1 94.62 90 VAL A N 1
ATOM 699 C CA . VAL A 1 90 ? 9.938 -26.797 -22.781 1 94.62 90 VAL A CA 1
ATOM 700 C C . VAL A 1 90 ? 8.516 -26.453 -23.25 1 94.62 90 VAL A C 1
ATOM 702 O O . VAL A 1 90 ? 7.625 -27.312 -23.203 1 94.62 90 VAL A O 1
ATOM 705 N N . GLY A 1 91 ? 8.273 -25.25 -23.562 1 95.25 91 GLY A N 1
ATOM 706 C CA . GLY A 1 91 ? 7.039 -24.859 -24.219 1 95.25 91 GLY A CA 1
ATOM 707 C C . GLY A 1 91 ? 5.918 -24.531 -23.25 1 95.25 91 GLY A C 1
ATOM 708 O O . GLY A 1 91 ? 4.742 -24.75 -23.562 1 95.25 91 GLY A O 1
ATOM 709 N N . GLY A 1 92 ? 6.254 -24.125 -22.047 1 96.5 92 GLY A N 1
ATOM 710 C CA . GLY A 1 92 ? 5.238 -23.719 -21.094 1 96.5 92 GLY A CA 1
ATOM 711 C C . GLY A 1 92 ? 4.434 -22.516 -21.547 1 96.5 92 GLY A C 1
ATOM 712 O O . GLY A 1 92 ? 4.98 -21.594 -22.156 1 96.5 92 GLY A O 1
ATOM 713 N N . ARG A 1 93 ? 3.145 -22.531 -21.297 1 97.69 93 ARG A N 1
ATOM 714 C CA . ARG A 1 93 ? 2.262 -21.422 -21.625 1 97.69 93 ARG A CA 1
ATOM 715 C C . ARG A 1 93 ? 1.41 -21.031 -20.422 1 97.69 93 ARG A C 1
ATOM 717 O O . ARG A 1 93 ? 1.111 -21.859 -19.562 1 97.69 93 ARG A O 1
ATOM 724 N N . ILE A 1 94 ? 1.043 -19.75 -20.359 1 98.44 94 ILE A N 1
ATOM 725 C CA . ILE A 1 94 ? 0.095 -19.297 -19.344 1 98.44 94 ILE A CA 1
ATOM 726 C C . ILE A 1 94 ? -1.29 -19.859 -19.641 1 98.44 94 ILE A C 1
ATOM 728 O O . ILE A 1 94 ? -1.822 -19.688 -20.734 1 98.44 94 ILE A O 1
ATOM 732 N N . VAL A 1 95 ? -1.872 -20.516 -18.625 1 98.56 95 VAL A N 1
ATOM 733 C CA . VAL A 1 95 ? -3.111 -21.219 -18.938 1 98.56 95 VAL A CA 1
ATOM 734 C C . VAL A 1 95 ? -4.262 -20.609 -18.141 1 98.56 95 VAL A C 1
ATOM 736 O O . VAL A 1 95 ? -5.434 -20.891 -18.422 1 98.56 95 VAL A O 1
ATOM 739 N N . SER A 1 96 ? -3.975 -19.766 -17.109 1 98.38 96 SER A N 1
ATOM 740 C CA . SER A 1 96 ? -4.988 -19.094 -16.312 1 98.38 96 SER A CA 1
ATOM 741 C C . SER A 1 96 ? -4.355 -18.078 -15.359 1 98.38 96 SER A C 1
ATOM 743 O O . SER A 1 96 ? -3.154 -18.156 -15.086 1 98.38 96 SER A O 1
ATOM 745 N N . LYS A 1 97 ? -5.184 -17.109 -14.93 1 98 97 LYS A N 1
ATOM 746 C CA . LYS A 1 97 ? -4.855 -16.438 -13.68 1 98 97 LYS A CA 1
ATOM 747 C C . LYS A 1 97 ? -4.891 -17.406 -12.508 1 98 97 LYS A C 1
ATOM 749 O O . LYS A 1 97 ? -5.766 -18.281 -12.438 1 98 97 LYS A O 1
ATOM 754 N N . ARG A 1 98 ? -3.951 -17.281 -11.641 1 97.62 98 ARG A N 1
ATOM 755 C CA . ARG A 1 98 ? -3.945 -18.141 -10.461 1 97.62 98 ARG A CA 1
ATOM 756 C C . ARG A 1 98 ? -4.992 -17.688 -9.445 1 97.62 98 ARG A C 1
ATOM 758 O O . ARG A 1 98 ? -5.5 -16.578 -9.531 1 97.62 98 ARG A O 1
ATOM 765 N N . ALA A 1 99 ? -5.234 -18.516 -8.445 1 98.19 99 ALA A N 1
ATOM 766 C CA . ALA A 1 99 ? -6.297 -18.297 -7.461 1 98.19 99 ALA A CA 1
ATOM 767 C C . ALA A 1 99 ? -5.844 -17.344 -6.367 1 98.19 99 ALA A C 1
ATOM 769 O O . ALA A 1 99 ? -6.664 -16.656 -5.758 1 98.19 99 ALA A O 1
ATOM 770 N N . ALA A 1 100 ? -4.59 -17.234 -6.098 1 98.38 100 ALA A N 1
ATOM 771 C CA . ALA A 1 100 ? -4.09 -16.438 -4.977 1 98.38 100 ALA A CA 1
ATOM 772 C C . ALA A 1 100 ? -3.777 -15.016 -5.406 1 98.38 100 ALA A C 1
ATOM 774 O O . ALA A 1 100 ? -3.049 -14.797 -6.379 1 98.38 100 ALA A O 1
ATOM 775 N N . VAL A 1 101 ? -4.355 -14.031 -4.734 1 98.31 101 VAL A N 1
ATOM 776 C CA . VAL A 1 101 ? -4.07 -12.602 -4.828 1 98.31 101 VAL A CA 1
ATOM 777 C C . VAL A 1 101 ? -3.633 -12.07 -3.467 1 98.31 101 VAL A C 1
ATOM 779 O O . VAL A 1 101 ? -4.461 -11.883 -2.572 1 98.31 101 VAL A O 1
ATOM 782 N N . ASN A 1 102 ? -2.361 -11.859 -3.264 1 97.12 102 ASN A N 1
ATOM 783 C CA . ASN A 1 102 ? -1.864 -11.422 -1.965 1 97.12 102 ASN A CA 1
ATOM 784 C C . ASN A 1 102 ? -0.98 -10.18 -2.096 1 97.12 102 ASN A C 1
ATOM 786 O O . ASN A 1 102 ? -0.716 -9.719 -3.207 1 97.12 102 ASN A O 1
ATOM 790 N N . SER A 1 103 ? -0.635 -9.617 -1.001 1 97.81 103 SER A N 1
ATOM 791 C CA . SER A 1 103 ? 0.058 -8.336 -1.026 1 97.81 103 SER A CA 1
ATOM 792 C C . SER A 1 103 ? 1.561 -8.508 -0.837 1 97.81 103 SER A C 1
ATOM 794 O O . SER A 1 103 ? 2.016 -9.57 -0.41 1 97.81 103 SER A O 1
ATOM 796 N N . GLN A 1 104 ? 2.271 -7.598 -1.298 1 98.44 104 GLN A N 1
ATOM 797 C CA . GLN A 1 104 ? 3.689 -7.363 -1.042 1 98.44 104 GLN A CA 1
ATOM 798 C C . GLN A 1 104 ? 3.908 -6.016 -0.363 1 98.44 104 GLN A C 1
ATOM 800 O O . GLN A 1 104 ? 3.355 -5 -0.793 1 98.44 104 GLN A O 1
ATOM 805 N N . ALA A 1 105 ? 4.664 -6.059 0.722 1 98.88 105 ALA A N 1
ATOM 806 C CA . ALA A 1 105 ? 4.977 -4.824 1.435 1 98.88 105 ALA A CA 1
ATOM 807 C C . ALA A 1 105 ? 6.457 -4.469 1.294 1 98.88 105 ALA A C 1
ATOM 809 O O . ALA A 1 105 ? 7.305 -5.355 1.181 1 98.88 105 ALA A O 1
ATOM 810 N N . ILE A 1 106 ? 6.754 -3.236 1.199 1 98.94 106 ILE A N 1
ATOM 811 C CA . ILE A 1 106 ? 8.109 -2.732 1.346 1 98.94 106 ILE A CA 1
ATOM 812 C C . ILE A 1 106 ? 8.336 -2.26 2.781 1 98.94 106 ILE A C 1
ATOM 814 O O . ILE A 1 106 ? 7.629 -1.376 3.268 1 98.94 106 ILE A O 1
ATOM 818 N N . LEU A 1 107 ? 9.312 -2.881 3.445 1 98.94 107 LEU A N 1
ATOM 819 C CA . LEU A 1 107 ? 9.508 -2.654 4.871 1 98.94 107 LEU A CA 1
ATOM 820 C C . LEU A 1 107 ? 10.914 -2.143 5.152 1 98.94 107 LEU A C 1
ATOM 822 O O . LEU A 1 107 ? 11.844 -2.436 4.398 1 98.94 107 LEU A O 1
ATOM 826 N N . VAL A 1 108 ? 11.07 -1.404 6.172 1 98.94 108 VAL A N 1
ATOM 827 C CA . VAL A 1 108 ? 12.344 -1.013 6.77 1 98.94 108 VAL A CA 1
ATOM 828 C C . VAL A 1 108 ? 12.352 -1.382 8.25 1 98.94 108 VAL A C 1
ATOM 830 O O . VAL A 1 108 ? 11.312 -1.69 8.828 1 98.94 108 VAL A O 1
ATOM 833 N N . ARG A 1 109 ? 13.531 -1.414 8.797 1 98.75 109 ARG A N 1
ATOM 834 C CA . ARG A 1 109 ? 13.641 -1.647 10.234 1 98.75 109 ARG A CA 1
ATOM 835 C C . ARG A 1 109 ? 12.938 -0.552 11.023 1 98.75 109 ARG A C 1
ATOM 837 O O . ARG A 1 109 ? 12.773 0.569 10.539 1 98.75 109 ARG A O 1
ATOM 844 N N . GLY A 1 110 ? 12.57 -0.884 12.258 1 97.56 110 GLY A N 1
ATOM 845 C CA . GLY A 1 110 ? 11.859 0.057 13.109 1 97.56 110 GLY A CA 1
ATOM 846 C C . GLY A 1 110 ? 12.664 1.31 13.414 1 97.56 110 GLY A C 1
ATOM 847 O O . GLY A 1 110 ? 12.094 2.395 13.555 1 97.56 110 GLY A O 1
ATOM 848 N N . ASP A 1 111 ? 13.961 1.191 13.477 1 96.44 111 ASP A N 1
ATOM 849 C CA . ASP A 1 111 ? 14.82 2.312 13.852 1 96.44 111 ASP A CA 1
ATOM 850 C C . ASP A 1 111 ? 15.305 3.068 12.617 1 96.44 111 ASP A C 1
ATOM 852 O O . ASP A 1 111 ? 16.016 4.07 12.734 1 96.44 111 ASP A O 1
ATOM 856 N N . HIS A 1 112 ? 15.031 2.5 11.484 1 97.62 112 HIS A N 1
ATOM 857 C CA . HIS A 1 112 ? 15.406 3.191 10.258 1 97.62 112 HIS A CA 1
ATOM 858 C C . HIS A 1 112 ? 14.688 4.531 10.141 1 97.62 112 HIS A C 1
ATOM 860 O O . HIS A 1 112 ? 13.508 4.637 10.477 1 97.62 112 HIS A O 1
ATOM 866 N N . PRO A 1 113 ? 15.242 5.551 9.594 1 96.88 113 PRO A N 1
ATOM 867 C CA . PRO A 1 113 ? 14.625 6.879 9.555 1 96.88 113 PRO A CA 1
ATOM 868 C C . PRO A 1 113 ? 13.523 6.988 8.5 1 96.88 113 PRO A C 1
ATOM 870 O O . PRO A 1 113 ? 12.719 7.922 8.539 1 96.88 113 PRO A O 1
ATOM 873 N N . ALA A 1 114 ? 13.492 6.102 7.535 1 98.19 114 ALA A N 1
ATOM 874 C CA . ALA A 1 114 ? 12.469 6.16 6.488 1 98.19 114 ALA A CA 1
ATOM 875 C C . ALA A 1 114 ? 11.07 5.977 7.07 1 98.19 114 ALA A C 1
ATOM 877 O O . ALA A 1 114 ? 10.859 5.109 7.918 1 98.19 114 ALA A O 1
ATOM 878 N N . THR A 1 115 ? 10.086 6.816 6.551 1 98 115 THR A N 1
ATOM 879 C CA . THR A 1 115 ? 8.727 6.742 7.078 1 98 115 THR A CA 1
ATOM 880 C C . THR A 1 115 ? 7.715 6.641 5.945 1 98 115 THR A C 1
ATOM 882 O O . THR A 1 115 ? 6.535 6.363 6.18 1 98 115 THR A O 1
ATOM 885 N N . HIS A 1 116 ? 8.086 6.926 4.758 1 98.25 116 HIS A N 1
ATOM 886 C CA . HIS A 1 116 ? 7.238 6.867 3.568 1 98.25 116 HIS A CA 1
ATOM 887 C C . HIS A 1 116 ? 8.047 6.477 2.338 1 98.25 116 HIS A C 1
ATOM 889 O O . HIS A 1 116 ? 9.281 6.473 2.375 1 98.25 116 HIS A O 1
ATOM 895 N N . PRO A 1 117 ? 7.477 6.117 1.213 1 98.62 117 PRO A N 1
ATOM 896 C CA . PRO A 1 117 ? 8.188 5.52 0.077 1 98.62 117 PRO A CA 1
ATOM 897 C C . PRO A 1 117 ? 9.258 6.441 -0.496 1 98.62 117 PRO A C 1
ATOM 899 O O . PRO A 1 117 ? 10.32 5.969 -0.91 1 98.62 117 PRO A O 1
ATOM 902 N N . GLN A 1 118 ? 9.078 7.695 -0.555 1 97.88 118 GLN A N 1
ATOM 903 C CA . GLN A 1 118 ? 10.031 8.617 -1.157 1 97.88 118 GLN A CA 1
ATOM 904 C C . GLN A 1 118 ? 11.367 8.602 -0.412 1 97.88 118 GLN A C 1
ATOM 906 O O . GLN A 1 118 ? 12.406 8.961 -0.972 1 97.88 118 GLN A O 1
ATOM 911 N N . ASP A 1 119 ? 11.344 8.203 0.848 1 98.19 119 ASP A N 1
ATOM 912 C CA . ASP A 1 119 ? 12.562 8.133 1.648 1 98.19 119 ASP A CA 1
ATOM 913 C C . ASP A 1 119 ? 13.516 7.066 1.116 1 98.19 119 ASP A C 1
ATOM 915 O O . ASP A 1 119 ? 14.68 7.012 1.513 1 98.19 119 ASP A O 1
ATOM 919 N N . LEU A 1 120 ? 13.062 6.277 0.165 1 98.5 120 LEU A N 1
ATOM 920 C CA . LEU A 1 120 ? 13.875 5.191 -0.371 1 98.5 120 LEU A CA 1
ATOM 921 C C . LEU A 1 120 ? 14.625 5.641 -1.621 1 98.5 120 LEU A C 1
ATOM 923 O O . LEU A 1 120 ? 15.227 4.82 -2.32 1 98.5 120 LEU A O 1
ATOM 927 N N . ALA A 1 121 ? 14.562 6.922 -1.956 1 97.94 121 ALA A N 1
ATOM 928 C CA . ALA A 1 121 ? 15.32 7.441 -3.094 1 97.94 121 ALA A CA 1
ATOM 929 C C . ALA A 1 121 ? 16.797 7.066 -2.994 1 97.94 121 ALA A C 1
ATOM 931 O O . ALA A 1 121 ? 17.469 7.441 -2.035 1 97.94 121 ALA A O 1
ATOM 932 N N . GLY A 1 122 ? 17.203 6.277 -3.982 1 96.56 122 GLY A N 1
ATOM 933 C CA . GLY A 1 122 ? 18.609 5.898 -4.062 1 96.56 122 GLY A CA 1
ATOM 934 C C . GLY A 1 122 ? 18.984 4.785 -3.1 1 96.56 122 GLY A C 1
ATOM 935 O O . GLY A 1 122 ? 20.141 4.402 -3.004 1 96.56 122 GLY A O 1
ATOM 936 N N . LYS A 1 123 ? 18.016 4.277 -2.377 1 96.81 123 LYS A N 1
ATOM 937 C CA . LYS A 1 123 ? 18.266 3.203 -1.425 1 96.81 123 LYS A CA 1
ATOM 938 C C . LYS A 1 123 ? 17.844 1.853 -1.989 1 96.81 123 LYS A C 1
ATOM 940 O O . LYS A 1 123 ? 16.812 1.754 -2.658 1 96.81 123 LYS A O 1
ATOM 945 N N . ALA A 1 124 ? 18.562 0.878 -1.698 1 94.5 124 ALA A N 1
ATOM 946 C CA . ALA A 1 124 ? 18.312 -0.436 -2.285 1 94.5 124 ALA A CA 1
ATOM 947 C C . ALA A 1 124 ? 17.188 -1.157 -1.558 1 94.5 124 ALA A C 1
ATOM 949 O O . ALA A 1 124 ? 17.172 -1.211 -0.325 1 94.5 124 ALA A O 1
ATOM 950 N N . VAL A 1 125 ? 16.297 -1.65 -2.289 1 98.31 125 VAL A N 1
ATOM 951 C CA . VAL A 1 125 ? 15.242 -2.531 -1.799 1 98.31 125 VAL A CA 1
ATOM 952 C C . VAL A 1 125 ? 15.562 -3.977 -2.172 1 98.31 125 VAL A C 1
ATOM 954 O O . VAL A 1 125 ? 15.711 -4.301 -3.354 1 98.31 125 VAL A O 1
ATOM 957 N N . ALA A 1 126 ? 15.68 -4.859 -1.18 1 97.62 126 ALA A N 1
ATOM 958 C CA . ALA A 1 126 ? 15.914 -6.277 -1.439 1 97.62 126 ALA A CA 1
ATOM 959 C C . ALA A 1 126 ? 14.688 -6.934 -2.057 1 97.62 126 ALA A C 1
ATOM 961 O O . ALA A 1 126 ? 13.586 -6.844 -1.507 1 97.62 126 ALA A O 1
ATOM 962 N N . VAL A 1 127 ? 14.883 -7.57 -3.158 1 96.75 127 VAL A N 1
ATOM 963 C CA . VAL A 1 127 ? 13.844 -8.305 -3.879 1 96.75 127 VAL A CA 1
ATOM 964 C C . VAL A 1 127 ? 14.414 -9.617 -4.402 1 96.75 127 VAL A C 1
ATOM 966 O O . VAL A 1 127 ? 15.594 -9.914 -4.207 1 96.75 127 VAL A O 1
ATOM 969 N N . ASN A 1 128 ? 13.547 -10.461 -4.938 1 93.44 128 ASN A N 1
ATOM 970 C CA . ASN A 1 128 ? 13.914 -11.609 -5.754 1 93.44 128 ASN A CA 1
ATOM 971 C C . ASN A 1 128 ? 13.719 -11.328 -7.242 1 93.44 128 ASN A C 1
ATOM 973 O O . ASN A 1 128 ? 12.594 -11.273 -7.73 1 93.44 128 ASN A O 1
ATOM 977 N N . PHE A 1 129 ? 14.852 -11.133 -7.941 1 93.75 129 PHE A N 1
ATOM 978 C CA . PHE A 1 129 ? 14.766 -10.742 -9.344 1 93.75 129 PHE A CA 1
ATOM 979 C C . PHE A 1 129 ? 13.875 -11.695 -10.125 1 93.75 129 PHE A C 1
ATOM 981 O O . PHE A 1 129 ? 14 -12.914 -9.992 1 93.75 129 PHE A O 1
ATOM 988 N N . HIS A 1 130 ? 12.898 -11.109 -10.883 1 92.62 130 HIS A N 1
ATOM 989 C CA . HIS A 1 130 ? 11.969 -11.758 -11.797 1 92.62 130 HIS A CA 1
ATOM 990 C C . HIS A 1 130 ? 10.883 -12.508 -11.031 1 92.62 130 HIS A C 1
ATOM 992 O O . HIS A 1 130 ? 10.234 -13.406 -11.578 1 92.62 130 HIS A O 1
ATOM 998 N N . HIS A 1 131 ? 10.742 -12.242 -9.766 1 93.69 131 HIS A N 1
ATOM 999 C CA . HIS A 1 131 ? 9.617 -12.688 -8.953 1 93.69 131 HIS A CA 1
ATOM 1000 C C . HIS A 1 131 ? 8.742 -11.516 -8.531 1 93.69 131 HIS A C 1
ATOM 1002 O O . HIS A 1 131 ? 9.031 -10.367 -8.859 1 93.69 131 HIS A O 1
ATOM 1008 N N . GLY A 1 132 ? 7.637 -11.852 -7.926 1 96.38 132 GLY A N 1
ATOM 1009 C CA . GLY A 1 132 ? 6.641 -10.844 -7.586 1 96.38 132 GLY A CA 1
ATOM 1010 C C . GLY A 1 132 ? 7.215 -9.672 -6.816 1 96.38 132 GLY A C 1
ATOM 1011 O O . GLY A 1 132 ? 6.871 -8.516 -7.086 1 96.38 132 GLY A O 1
ATOM 1012 N N . SER A 1 133 ? 8.117 -9.969 -5.852 1 97.06 133 SER A N 1
ATOM 1013 C CA . SER A 1 133 ? 8.703 -8.906 -5.043 1 97.06 133 SER A CA 1
ATOM 1014 C C . SER A 1 133 ? 9.422 -7.879 -5.914 1 97.06 133 SER A C 1
ATOM 1016 O O . SER A 1 133 ? 9.383 -6.68 -5.633 1 97.06 133 SER A O 1
ATOM 1018 N N . HIS A 1 134 ? 10.102 -8.328 -6.984 1 96.81 134 HIS A N 1
ATOM 1019 C CA . HIS A 1 134 ? 10.828 -7.469 -7.918 1 96.81 134 HIS A CA 1
ATOM 1020 C C . HIS A 1 134 ? 9.883 -6.504 -8.625 1 96.81 134 HIS A C 1
ATOM 1022 O O . HIS A 1 134 ? 10.023 -5.285 -8.492 1 96.81 134 HIS A O 1
ATOM 1028 N N . TYR A 1 135 ? 8.883 -7.008 -9.227 1 97.88 135 TYR A N 1
ATOM 1029 C CA . TYR A 1 135 ? 8.016 -6.227 -10.102 1 97.88 135 TYR A CA 1
ATOM 1030 C C . TYR A 1 135 ? 7.098 -5.316 -9.297 1 97.88 135 TYR A C 1
ATOM 1032 O O . TYR A 1 135 ? 6.926 -4.141 -9.625 1 97.88 135 TYR A O 1
ATOM 1040 N N . VAL A 1 136 ? 6.531 -5.824 -8.234 1 98.19 136 VAL A N 1
ATOM 1041 C CA . VAL A 1 136 ? 5.582 -5.02 -7.465 1 98.19 136 VAL A CA 1
ATOM 1042 C C . VAL A 1 136 ? 6.324 -3.912 -6.727 1 98.19 136 VAL A C 1
ATOM 1044 O O . VAL A 1 136 ? 5.801 -2.809 -6.559 1 98.19 136 VAL A O 1
ATOM 1047 N N . ALA A 1 137 ? 7.578 -4.199 -6.316 1 98.44 137 ALA A N 1
ATOM 1048 C CA . ALA A 1 137 ? 8.359 -3.131 -5.695 1 98.44 137 ALA A CA 1
ATOM 1049 C C . ALA A 1 137 ? 8.57 -1.975 -6.668 1 98.44 137 ALA A C 1
ATOM 1051 O O . ALA A 1 137 ? 8.406 -0.809 -6.301 1 98.44 137 ALA A O 1
ATOM 1052 N N . LEU A 1 138 ? 8.938 -2.293 -7.906 1 98.19 138 LEU A N 1
ATOM 1053 C CA . LEU A 1 138 ? 9.109 -1.258 -8.922 1 98.19 138 LEU A CA 1
ATOM 1054 C C . LEU A 1 138 ? 7.812 -0.487 -9.133 1 98.19 138 LEU A C 1
ATOM 1056 O O . LEU A 1 138 ? 7.805 0.746 -9.102 1 98.19 138 LEU A O 1
ATOM 1060 N N . GLN A 1 139 ? 6.723 -1.209 -9.289 1 98.56 139 GLN A N 1
ATOM 1061 C CA . GLN A 1 139 ? 5.441 -0.56 -9.555 1 98.56 139 GLN A CA 1
ATOM 1062 C C . GLN A 1 139 ? 5.008 0.302 -8.375 1 98.56 139 GLN A C 1
ATOM 1064 O O . GLN A 1 139 ? 4.516 1.417 -8.555 1 98.56 139 GLN A O 1
ATOM 1069 N N . THR A 1 140 ? 5.238 -0.214 -7.195 1 98.62 140 THR A N 1
ATOM 1070 C CA . THR A 1 140 ? 4.832 0.49 -5.984 1 98.62 140 THR A CA 1
ATOM 1071 C C . THR A 1 140 ? 5.609 1.794 -5.832 1 98.62 140 THR A C 1
ATOM 1073 O O . THR A 1 140 ? 5.059 2.803 -5.387 1 98.62 140 THR A O 1
ATOM 1076 N N . LEU A 1 141 ? 6.836 1.805 -6.246 1 98.62 141 LEU A N 1
ATOM 1077 C CA . LEU A 1 141 ? 7.695 2.955 -5.988 1 98.62 141 LEU A CA 1
ATOM 1078 C C . LEU A 1 141 ? 7.621 3.957 -7.137 1 98.62 141 LEU A C 1
ATOM 1080 O O . LEU A 1 141 ? 8.016 5.113 -6.98 1 98.62 141 LEU A O 1
ATOM 1084 N N . GLU A 1 142 ? 7.152 3.6 -8.242 1 97.31 142 GLU A N 1
ATOM 1085 C CA . GLU A 1 142 ? 7.254 4.391 -9.461 1 97.31 142 GLU A CA 1
ATOM 1086 C C . GLU A 1 142 ? 6.438 5.68 -9.359 1 97.31 142 GLU A C 1
ATOM 1088 O O . GLU A 1 142 ? 6.758 6.68 -10 1 97.31 142 GLU A O 1
ATOM 1093 N N . GLY A 1 143 ? 5.387 5.73 -8.594 1 95.62 143 GLY A N 1
ATOM 1094 C CA . GLY A 1 143 ? 4.656 6.977 -8.422 1 95.62 143 GLY A CA 1
ATOM 1095 C C . GLY A 1 143 ? 5.293 7.902 -7.402 1 95.62 143 GLY A C 1
ATOM 1096 O O . GLY A 1 143 ? 4.984 9.094 -7.367 1 95.62 143 GLY A O 1
ATOM 1097 N N . PHE A 1 144 ? 6.188 7.398 -6.656 1 97.81 144 PHE A N 1
ATOM 1098 C CA . PHE A 1 144 ? 6.758 8.156 -5.547 1 97.81 144 PHE A CA 1
ATOM 1099 C C . PHE A 1 144 ? 8.164 8.641 -5.887 1 97.81 144 PHE A C 1
ATOM 1101 O O . PHE A 1 144 ? 8.656 9.602 -5.289 1 97.81 144 PHE A O 1
ATOM 1108 N N . LEU A 1 145 ? 8.797 7.965 -6.805 1 98.06 145 LEU A N 1
ATOM 1109 C CA . LEU A 1 145 ? 10.172 8.258 -7.191 1 98.06 145 LEU A CA 1
ATOM 1110 C C . LEU A 1 145 ? 10.336 8.211 -8.703 1 98.06 145 LEU A C 1
ATOM 1112 O O . LEU A 1 145 ? 9.758 7.34 -9.367 1 98.06 145 LEU A O 1
ATOM 1116 N N . PRO A 1 146 ? 11.188 9.148 -9.219 1 96.94 146 PRO A N 1
ATOM 1117 C CA . PRO A 1 146 ? 11.625 8.883 -10.594 1 96.94 146 PRO A CA 1
ATOM 1118 C C . PRO A 1 146 ? 12.344 7.543 -10.734 1 96.94 146 PRO A C 1
ATOM 1120 O O . PRO A 1 146 ? 13.016 7.098 -9.805 1 96.94 146 PRO A O 1
ATOM 1123 N N . ARG A 1 147 ? 12.188 6.914 -11.875 1 96.56 147 ARG A N 1
ATOM 1124 C CA . ARG A 1 147 ? 12.711 5.57 -12.102 1 96.56 147 ARG A CA 1
ATOM 1125 C C . ARG A 1 147 ? 14.203 5.496 -11.797 1 96.56 147 ARG A C 1
ATOM 1127 O O . ARG A 1 147 ? 14.68 4.496 -11.258 1 96.56 147 ARG A O 1
ATOM 1134 N N . GLU A 1 148 ? 14.961 6.566 -12.102 1 96.31 148 GLU A N 1
ATOM 1135 C CA . GLU A 1 148 ? 16.406 6.555 -11.938 1 96.31 148 GLU A CA 1
ATOM 1136 C C . GLU A 1 148 ? 16.797 6.492 -10.461 1 96.31 148 GLU A C 1
ATOM 1138 O O . GLU A 1 148 ? 17.938 6.168 -10.133 1 96.31 148 GLU A O 1
ATOM 1143 N N . GLU A 1 149 ? 15.875 6.809 -9.555 1 97.25 149 GLU A N 1
ATOM 1144 C CA . GLU A 1 149 ? 16.156 6.797 -8.117 1 97.25 149 GLU A CA 1
ATOM 1145 C C . GLU A 1 149 ? 15.625 5.527 -7.461 1 97.25 149 GLU A C 1
ATOM 1147 O O . GLU A 1 149 ? 15.805 5.324 -6.258 1 97.25 149 GLU A O 1
ATOM 1152 N N . ILE A 1 150 ? 14.953 4.684 -8.211 1 97.56 150 ILE A N 1
ATOM 1153 C CA . ILE A 1 150 ? 14.484 3.398 -7.699 1 97.56 150 ILE A CA 1
ATOM 1154 C C . ILE A 1 150 ? 15.594 2.357 -7.84 1 97.56 150 ILE A C 1
ATOM 1156 O O . ILE A 1 150 ? 16.031 2.049 -8.953 1 97.56 150 ILE A O 1
ATOM 1160 N N . LYS A 1 151 ? 16.062 1.809 -6.73 1 96.44 151 LYS A N 1
ATOM 1161 C CA . LYS A 1 151 ? 17.109 0.792 -6.711 1 96.44 151 LYS A CA 1
ATOM 1162 C C . LYS A 1 151 ? 16.625 -0.498 -6.066 1 96.44 151 LYS A C 1
ATOM 1164 O O . LYS A 1 151 ? 16.094 -0.479 -4.949 1 96.44 151 LYS A O 1
ATOM 1169 N N . VAL A 1 152 ? 16.75 -1.558 -6.805 1 96.5 152 VAL A N 1
ATOM 1170 C CA . VAL A 1 152 ? 16.438 -2.879 -6.27 1 96.5 152 VAL A CA 1
ATOM 1171 C C . VAL A 1 152 ? 17.672 -3.775 -6.359 1 96.5 152 VAL A C 1
ATOM 1173 O O . VAL A 1 152 ? 18.516 -3.588 -7.23 1 96.5 152 VAL A O 1
ATOM 1176 N N . VAL A 1 153 ? 17.719 -4.754 -5.438 1 95.56 153 VAL A N 1
ATOM 1177 C CA . VAL A 1 153 ? 18.844 -5.684 -5.387 1 95.56 153 VAL A CA 1
ATOM 1178 C C . VAL A 1 153 ? 18.344 -7.094 -5.098 1 95.56 153 VAL A C 1
ATOM 1180 O O . VAL A 1 153 ? 17.438 -7.281 -4.289 1 95.56 153 VAL A O 1
ATOM 1183 N N . HIS A 1 154 ? 18.969 -8.055 -5.754 1 94.44 154 HIS A N 1
ATOM 1184 C CA . HIS A 1 154 ? 18.562 -9.453 -5.59 1 94.44 154 HIS A CA 1
ATOM 1185 C C . HIS A 1 154 ? 19.109 -10.031 -4.289 1 94.44 154 HIS A C 1
ATOM 1187 O O . HIS A 1 154 ? 20.328 -10.055 -4.078 1 94.44 154 HIS A O 1
ATOM 1193 N N . TYR A 1 155 ? 18.172 -10.539 -3.469 1 91.88 155 TYR A N 1
ATOM 1194 C CA . TYR A 1 155 ? 18.562 -11.219 -2.24 1 91.88 155 TYR A CA 1
ATOM 1195 C C . TYR A 1 155 ? 17.844 -12.547 -2.094 1 91.88 155 TYR A C 1
ATOM 1197 O O . TYR A 1 155 ? 17.75 -13.102 -0.995 1 91.88 155 TYR A O 1
ATOM 1205 N N . GLY A 1 156 ? 17.234 -13.031 -3.135 1 89.31 156 GLY A N 1
ATOM 1206 C CA . GLY A 1 156 ? 16.625 -14.359 -3.119 1 89.31 156 GLY A CA 1
ATOM 1207 C C . GLY A 1 156 ? 15.273 -14.391 -2.445 1 89.31 156 GLY A C 1
ATOM 1208 O O . GLY A 1 156 ? 14.469 -13.477 -2.621 1 89.31 156 GLY A O 1
ATOM 1209 N N . GLY A 1 157 ? 14.938 -15.555 -1.752 1 91.19 157 GLY A N 1
ATOM 1210 C CA . GLY A 1 157 ? 13.625 -15.789 -1.166 1 91.19 157 GLY A CA 1
ATOM 1211 C C . GLY A 1 157 ? 13.336 -14.891 0.025 1 91.19 157 GLY A C 1
ATOM 1212 O O . GLY A 1 157 ? 14.195 -14.117 0.448 1 91.19 157 GLY A O 1
ATOM 1213 N N . PRO A 1 158 ? 12.18 -15.031 0.579 1 94.44 158 PRO A N 1
ATOM 1214 C CA . PRO A 1 158 ? 11.734 -14.102 1.624 1 94.44 158 PRO A CA 1
ATOM 1215 C C . PRO A 1 158 ? 12.547 -14.234 2.91 1 94.44 158 PRO A C 1
ATOM 1217 O O . PRO A 1 158 ? 12.773 -13.242 3.609 1 94.44 158 PRO A O 1
ATOM 1220 N N . GLN A 1 159 ? 12.969 -15.484 3.234 1 94.25 159 GLN A N 1
ATOM 1221 C CA . GLN A 1 159 ? 13.789 -15.648 4.43 1 94.25 159 GLN A CA 1
ATOM 1222 C C . GLN A 1 159 ? 15.086 -14.852 4.32 1 94.25 159 GLN A C 1
ATOM 1224 O O . GLN A 1 159 ? 15.469 -14.141 5.254 1 94.25 159 GLN A O 1
ATOM 1229 N N . ALA A 1 160 ? 15.719 -15 3.176 1 93.31 160 ALA A N 1
ATOM 1230 C CA . ALA A 1 160 ? 16.984 -14.312 2.961 1 93.31 160 ALA A CA 1
ATOM 1231 C C . ALA A 1 160 ? 16.797 -12.797 2.992 1 93.31 160 ALA A C 1
ATOM 1233 O O . ALA A 1 160 ? 17.625 -12.07 3.551 1 93.31 160 ALA A O 1
ATOM 1234 N N . ARG A 1 161 ? 15.75 -12.336 2.451 1 96.06 161 ARG A N 1
ATOM 1235 C CA . ARG A 1 161 ? 15.484 -10.898 2.424 1 96.06 161 ARG A CA 1
ATOM 1236 C C . ARG A 1 161 ? 15.172 -10.375 3.82 1 96.06 161 ARG A C 1
ATOM 1238 O O . ARG A 1 161 ? 15.617 -9.289 4.195 1 96.06 161 ARG A O 1
ATOM 1245 N N . PHE A 1 162 ? 14.43 -11.164 4.602 1 97.81 162 PHE A N 1
ATOM 1246 C CA . PHE A 1 162 ? 14.141 -10.789 5.98 1 97.81 162 PHE A CA 1
ATOM 1247 C C . PHE A 1 162 ? 15.43 -10.695 6.793 1 97.81 162 PHE A C 1
ATOM 1249 O O . PHE A 1 162 ? 15.633 -9.727 7.535 1 97.81 162 PHE A O 1
ATOM 1256 N N . GLU A 1 163 ? 16.266 -11.672 6.605 1 96.81 163 GLU A N 1
ATOM 1257 C CA . GLU A 1 163 ? 17.531 -11.688 7.34 1 96.81 163 GLU A CA 1
ATOM 1258 C C . GLU A 1 163 ? 18.422 -10.523 6.934 1 96.81 163 GLU A C 1
ATOM 1260 O O . GLU A 1 163 ? 19.078 -9.906 7.781 1 96.81 163 GLU A O 1
ATOM 1265 N N . ALA A 1 164 ? 18.469 -10.25 5.652 1 96.06 164 ALA A N 1
ATOM 1266 C CA . ALA A 1 164 ? 19.266 -9.125 5.176 1 96.06 164 ALA A CA 1
ATOM 1267 C C . ALA A 1 164 ? 18.766 -7.812 5.773 1 96.06 164 ALA A C 1
ATOM 1269 O O . ALA A 1 164 ? 19.562 -6.938 6.125 1 96.06 164 ALA A O 1
ATOM 1270 N N . LEU A 1 165 ? 17.469 -7.672 5.855 1 97.81 165 LEU A N 1
ATOM 1271 C CA . LEU A 1 165 ? 16.875 -6.492 6.469 1 97.81 165 LEU A CA 1
ATOM 1272 C C . LEU A 1 165 ? 17.203 -6.422 7.953 1 97.81 165 LEU A C 1
ATOM 1274 O O . LEU A 1 165 ? 17.625 -5.379 8.445 1 97.81 165 LEU A O 1
ATOM 1278 N N . ARG A 1 166 ? 17 -7.527 8.641 1 97.62 166 ARG A N 1
ATOM 1279 C CA . ARG A 1 166 ? 17.266 -7.633 10.07 1 97.62 166 ARG A CA 1
ATOM 1280 C C . ARG A 1 166 ? 18.703 -7.234 10.383 1 97.62 166 ARG A C 1
ATOM 1282 O O . ARG A 1 166 ? 18.953 -6.48 11.328 1 97.62 166 ARG A O 1
ATOM 1289 N N . ASP A 1 167 ? 19.609 -7.699 9.531 1 95.75 167 ASP A N 1
ATOM 1290 C CA . ASP A 1 167 ? 21.047 -7.531 9.789 1 95.75 167 ASP A CA 1
ATOM 1291 C C . ASP A 1 167 ? 21.531 -6.168 9.312 1 95.75 167 ASP A C 1
ATOM 1293 O O . ASP A 1 167 ? 22.688 -5.805 9.531 1 95.75 167 ASP A O 1
ATOM 1297 N N . GLY A 1 168 ? 20.688 -5.461 8.602 1 95 168 GLY A N 1
ATOM 1298 C CA . GLY A 1 168 ? 21.062 -4.137 8.125 1 95 168 GLY A CA 1
ATOM 1299 C C . GLY A 1 168 ? 21.906 -4.164 6.863 1 95 168 GLY A C 1
ATOM 1300 O O . GLY A 1 168 ? 22.5 -3.156 6.492 1 95 168 GLY A O 1
ATOM 1301 N N . THR A 1 169 ? 21.984 -5.32 6.211 1 93.88 169 THR A N 1
ATOM 1302 C CA . THR A 1 169 ? 22.703 -5.449 4.941 1 93.88 169 THR A CA 1
ATOM 1303 C C . THR A 1 169 ? 21.984 -4.66 3.842 1 93.88 169 THR A C 1
ATOM 1305 O O . THR A 1 169 ? 22.625 -4.168 2.912 1 93.88 169 THR A O 1
ATOM 1308 N N . VAL A 1 170 ? 20.688 -4.582 3.969 1 95.44 170 VAL A N 1
ATOM 1309 C CA . VAL A 1 170 ? 19.875 -3.734 3.098 1 95.44 170 VAL A CA 1
ATOM 1310 C C . VAL A 1 170 ? 19.016 -2.791 3.941 1 95.44 170 VAL A C 1
ATOM 1312 O O . VAL A 1 170 ? 18.75 -3.07 5.109 1 95.44 170 VAL A O 1
ATOM 1315 N N . GLU A 1 171 ? 18.625 -1.729 3.336 1 96.31 171 GLU A N 1
ATOM 1316 C CA . GLU A 1 171 ? 17.844 -0.729 4.055 1 96.31 171 GLU A CA 1
ATOM 1317 C C . GLU A 1 171 ? 16.359 -1.069 4.031 1 96.31 171 GLU A C 1
ATOM 1319 O O . GLU A 1 171 ? 15.617 -0.706 4.945 1 96.31 171 GLU A O 1
ATOM 1324 N N . ALA A 1 172 ? 15.977 -1.696 2.969 1 98.81 172 ALA A N 1
ATOM 1325 C CA . ALA A 1 172 ? 14.57 -2.043 2.773 1 98.81 172 ALA A CA 1
ATOM 1326 C C . ALA A 1 172 ? 14.43 -3.406 2.102 1 98.81 172 ALA A C 1
ATOM 1328 O O . ALA A 1 172 ? 15.352 -3.865 1.418 1 98.81 172 ALA A O 1
ATOM 1329 N N . ALA A 1 173 ? 13.281 -4.055 2.332 1 98.81 173 ALA A N 1
ATOM 1330 C CA . ALA A 1 173 ? 13.008 -5.348 1.71 1 98.81 173 ALA A CA 1
ATOM 1331 C C . ALA A 1 173 ? 11.531 -5.477 1.346 1 98.81 173 ALA A C 1
ATOM 1333 O O . ALA A 1 173 ? 10.664 -4.961 2.053 1 98.81 173 ALA A O 1
ATOM 1334 N N . ALA A 1 174 ? 11.289 -6.137 0.26 1 98.81 174 ALA A N 1
ATOM 1335 C CA . ALA A 1 174 ? 9.93 -6.516 -0.129 1 98.81 174 ALA A CA 1
ATOM 1336 C C . ALA A 1 174 ? 9.57 -7.895 0.413 1 98.81 174 ALA A C 1
ATOM 1338 O O . ALA A 1 174 ? 10.258 -8.875 0.13 1 98.81 174 ALA A O 1
ATOM 1339 N N . LEU A 1 175 ? 8.461 -7.992 1.194 1 98.75 175 LEU A N 1
ATOM 1340 C CA . LEU A 1 175 ? 8.055 -9.242 1.823 1 98.75 175 LEU A CA 1
ATOM 1341 C C . LEU A 1 175 ? 6.562 -9.492 1.617 1 98.75 175 LEU A C 1
ATOM 1343 O O . LEU A 1 175 ? 5.797 -8.555 1.388 1 98.75 175 LEU A O 1
ATOM 1347 N N . MET A 1 176 ? 6.16 -10.703 1.676 1 98.44 176 MET A N 1
ATOM 1348 C CA . MET A 1 176 ? 4.773 -11.156 1.692 1 98.44 176 MET A CA 1
ATOM 1349 C C . MET A 1 176 ? 4.473 -11.945 2.961 1 98.44 176 MET A C 1
ATOM 1351 O O . MET A 1 176 ? 5.367 -12.18 3.779 1 98.44 176 MET A O 1
ATOM 1355 N N . GLU A 1 177 ? 3.184 -12.273 3.156 1 98.25 177 GLU A N 1
ATOM 1356 C CA . GLU A 1 177 ? 2.848 -13.086 4.32 1 98.25 177 GLU A CA 1
ATOM 1357 C C . GLU A 1 177 ? 3.494 -14.469 4.23 1 98.25 177 GLU A C 1
ATOM 1359 O O . GLU A 1 177 ? 3.66 -15.016 3.139 1 98.25 177 GLU A O 1
ATOM 1364 N N . PRO A 1 178 ? 3.957 -14.984 5.359 1 98.25 178 PRO A N 1
ATOM 1365 C CA . PRO A 1 178 ? 3.748 -14.539 6.738 1 98.25 178 PRO A CA 1
ATOM 1366 C C . PRO A 1 178 ? 4.848 -13.594 7.223 1 98.25 178 PRO A C 1
ATOM 1368 O O . PRO A 1 178 ? 4.832 -13.172 8.383 1 98.25 178 PRO A O 1
ATOM 1371 N N . TRP A 1 179 ? 5.723 -13.266 6.379 1 98.56 179 TRP A N 1
ATOM 1372 C CA . TRP A 1 179 ? 6.926 -12.531 6.742 1 98.56 179 TRP A CA 1
ATOM 1373 C C . TRP A 1 179 ? 6.594 -11.078 7.078 1 98.56 179 TRP A C 1
ATOM 1375 O O . TRP A 1 179 ? 7.262 -10.461 7.91 1 98.56 179 TRP A O 1
ATOM 1385 N N . ILE A 1 180 ? 5.535 -10.477 6.445 1 98.81 180 ILE A N 1
ATOM 1386 C CA . ILE A 1 180 ? 5.086 -9.141 6.82 1 98.81 180 ILE A CA 1
ATOM 1387 C C . ILE A 1 180 ? 4.672 -9.133 8.289 1 98.81 180 ILE A C 1
ATOM 1389 O O . ILE A 1 180 ? 5.117 -8.273 9.062 1 98.81 180 ILE A O 1
ATOM 1393 N N . THR A 1 181 ? 3.836 -10.133 8.609 1 98.62 181 THR A N 1
ATOM 1394 C CA . THR A 1 181 ? 3.334 -10.203 9.977 1 98.62 181 THR A CA 1
ATOM 1395 C C . THR A 1 181 ? 4.48 -10.398 10.961 1 98.62 181 THR A C 1
ATOM 1397 O O . THR A 1 181 ? 4.516 -9.758 12.016 1 98.62 181 THR A O 1
ATOM 1400 N N . LEU A 1 182 ? 5.438 -11.297 10.617 1 98.81 182 LEU A N 1
ATOM 1401 C CA . LEU A 1 182 ? 6.602 -11.477 11.477 1 98.81 182 LEU A CA 1
ATOM 1402 C C . LEU A 1 182 ? 7.336 -10.156 11.68 1 98.81 182 LEU A C 1
ATOM 1404 O O . LEU A 1 182 ? 7.664 -9.789 12.812 1 98.81 182 LEU A O 1
ATOM 1408 N N . ALA A 1 183 ? 7.617 -9.445 10.602 1 98.81 183 ALA A N 1
ATOM 1409 C CA . ALA A 1 183 ? 8.352 -8.188 10.656 1 98.81 183 ALA A CA 1
ATOM 1410 C C . ALA A 1 183 ? 7.609 -7.156 11.5 1 98.81 183 ALA A C 1
ATOM 1412 O O . ALA A 1 183 ? 8.203 -6.492 12.352 1 98.81 183 ALA A O 1
ATOM 1413 N N . GLU A 1 184 ? 6.305 -7.016 11.273 1 98.38 184 GLU A N 1
ATOM 1414 C CA . GLU A 1 184 ? 5.512 -6.051 12.031 1 98.38 184 GLU A CA 1
ATOM 1415 C C . GLU A 1 184 ? 5.535 -6.371 13.523 1 98.38 184 GLU A C 1
ATOM 1417 O O . GLU A 1 184 ? 5.66 -5.469 14.359 1 98.38 184 GLU A O 1
ATOM 1422 N N . LYS A 1 185 ? 5.387 -7.633 13.828 1 97.75 185 LYS A N 1
ATOM 1423 C CA . LYS A 1 185 ? 5.449 -8.078 15.219 1 97.75 185 LYS A CA 1
ATOM 1424 C C . LYS A 1 185 ? 6.773 -7.688 15.859 1 97.75 185 LYS A C 1
ATOM 1426 O O . LYS A 1 185 ? 6.832 -7.426 17.062 1 97.75 185 LYS A O 1
ATOM 1431 N N . GLN A 1 186 ? 7.789 -7.625 15.039 1 98.31 186 GLN A N 1
ATOM 1432 C CA . GLN A 1 186 ? 9.125 -7.336 15.547 1 98.31 186 GLN A CA 1
ATOM 1433 C C . GLN A 1 186 ? 9.453 -5.852 15.414 1 98.31 186 GLN A C 1
ATOM 1435 O O . GLN A 1 186 ? 10.602 -5.441 15.625 1 98.31 186 GLN A O 1
ATOM 1440 N N . GLY A 1 187 ? 8.523 -5.043 14.977 1 97.62 187 GLY A N 1
ATOM 1441 C CA . GLY A 1 187 ? 8.656 -3.598 15.062 1 97.62 187 GLY A CA 1
ATOM 1442 C C . GLY A 1 187 ? 9.086 -2.961 13.758 1 97.62 187 GLY A C 1
ATOM 1443 O O . GLY A 1 187 ? 9.406 -1.772 13.711 1 97.62 187 GLY A O 1
ATOM 1444 N N . TYR A 1 188 ? 9.18 -3.766 12.688 1 98.69 188 TYR A N 1
ATOM 1445 C CA . TYR A 1 188 ? 9.5 -3.191 11.383 1 98.69 188 TYR A CA 1
ATOM 1446 C C . TYR A 1 188 ? 8.344 -2.348 10.859 1 98.69 188 TYR A C 1
ATOM 1448 O O . TYR A 1 188 ? 7.215 -2.461 11.344 1 98.69 188 TYR A O 1
ATOM 1456 N N . LYS A 1 189 ? 8.656 -1.464 9.938 1 98.25 189 LYS A N 1
ATOM 1457 C CA . LYS A 1 189 ? 7.676 -0.513 9.414 1 98.25 189 LYS A CA 1
ATOM 1458 C C . LYS A 1 189 ? 7.359 -0.795 7.949 1 98.25 189 LYS A C 1
ATOM 1460 O O . LYS A 1 189 ? 8.266 -0.948 7.129 1 98.25 189 LYS A O 1
ATOM 1465 N N . VAL A 1 190 ? 6.117 -0.821 7.637 1 98.88 190 VAL A N 1
ATOM 1466 C CA . VAL A 1 190 ? 5.68 -0.854 6.246 1 98.88 190 VAL A CA 1
ATOM 1467 C C . VAL A 1 190 ? 5.664 0.562 5.676 1 98.88 190 VAL A C 1
ATOM 1469 O O . VAL A 1 190 ? 5.145 1.487 6.305 1 98.88 190 VAL A O 1
ATOM 1472 N N . LEU A 1 191 ? 6.219 0.772 4.492 1 98.94 191 LEU A N 1
ATOM 1473 C CA . LEU A 1 191 ? 6.172 2.068 3.822 1 98.94 191 LEU A CA 1
ATOM 1474 C C . LEU A 1 191 ? 5.062 2.098 2.775 1 98.94 191 LEU A C 1
ATOM 1476 O O . LEU A 1 191 ? 4.469 3.148 2.521 1 98.94 191 LEU A O 1
ATOM 1480 N N . ALA A 1 192 ? 4.84 0.998 2.158 1 98.88 192 ALA A N 1
ATOM 1481 C CA . ALA A 1 192 ? 3.811 0.804 1.139 1 98.88 192 ALA A CA 1
ATOM 1482 C C . ALA A 1 192 ? 3.5 -0.678 0.95 1 98.88 192 ALA A C 1
ATOM 1484 O O . ALA A 1 192 ? 4.312 -1.539 1.301 1 98.88 192 ALA A O 1
ATOM 1485 N N . GLU A 1 193 ? 2.361 -0.94 0.495 1 98.81 193 GLU A N 1
ATOM 1486 C CA . GLU A 1 193 ? 1.866 -2.297 0.283 1 98.81 193 GLU A CA 1
ATOM 1487 C C . GLU A 1 193 ? 0.889 -2.352 -0.888 1 98.81 193 GLU A C 1
ATOM 1489 O O . GLU A 1 193 ? 0.108 -1.42 -1.095 1 98.81 193 GLU A O 1
ATOM 1494 N N . ALA A 1 194 ? 0.945 -3.352 -1.71 1 98.88 194 ALA A N 1
ATOM 1495 C CA . ALA A 1 194 ? 0.025 -3.492 -2.836 1 98.88 194 ALA A CA 1
ATOM 1496 C C . ALA A 1 194 ? -0.262 -4.961 -3.129 1 98.88 194 ALA A C 1
ATOM 1498 O O . ALA A 1 194 ? 0.621 -5.812 -2.994 1 98.88 194 ALA A O 1
ATOM 1499 N N . PHE A 1 195 ? -1.468 -5.203 -3.523 1 98.81 195 PHE A N 1
ATOM 1500 C CA . PHE A 1 195 ? -1.87 -6.539 -3.941 1 98.81 195 PHE A CA 1
ATOM 1501 C C . PHE A 1 195 ? -1.511 -6.781 -5.402 1 98.81 195 PHE A C 1
ATOM 1503 O O . PHE A 1 195 ? -1.451 -5.84 -6.195 1 98.81 195 PHE A O 1
ATOM 1510 N N . TYR A 1 196 ? -1.233 -8.031 -5.73 1 98.56 196 TYR A N 1
ATOM 1511 C CA . TYR A 1 196 ? -0.907 -8.383 -7.109 1 98.56 196 TYR A CA 1
ATOM 1512 C C . TYR A 1 196 ? -1.362 -9.797 -7.438 1 98.56 196 TYR A C 1
ATOM 1514 O O . TYR A 1 196 ? -1.571 -10.609 -6.535 1 98.56 196 TYR A O 1
ATOM 1522 N N . ILE A 1 197 ? -1.519 -10.078 -8.68 1 98 197 ILE A N 1
ATOM 1523 C CA . ILE A 1 197 ? -2.033 -11.359 -9.156 1 98 197 ILE A CA 1
ATOM 1524 C C . ILE A 1 197 ? -0.89 -12.203 -9.711 1 98 197 ILE A C 1
ATOM 1526 O O . ILE A 1 197 ? 0.259 -11.758 -9.75 1 98 197 ILE A O 1
ATOM 1530 N N . GLY A 1 198 ? -1.223 -13.375 -10.086 1 98.12 198 GLY A N 1
ATOM 1531 C CA . GLY A 1 198 ? -0.336 -14.289 -10.789 1 98.12 198 GLY A CA 1
ATOM 1532 C C . GLY A 1 198 ? -1.062 -15.18 -11.773 1 98.12 198 GLY A C 1
ATOM 1533 O O . GLY A 1 198 ? -2.246 -14.977 -12.055 1 98.12 198 GLY A O 1
ATOM 1534 N N . ALA A 1 199 ? -0.26 -16.031 -12.352 1 98 199 ALA A N 1
ATOM 1535 C CA . ALA A 1 199 ? -0.797 -16.938 -13.359 1 98 199 ALA A CA 1
ATOM 1536 C C . ALA A 1 199 ? -0.216 -18.344 -13.203 1 98 199 ALA A C 1
ATOM 1538 O O . ALA A 1 199 ? 0.748 -18.547 -12.461 1 98 199 ALA A O 1
ATOM 1539 N N . GLU A 1 200 ? -0.862 -19.234 -13.875 1 97.81 200 GLU A N 1
ATOM 1540 C CA . GLU A 1 200 ? -0.401 -20.609 -13.953 1 97.81 200 GLU A CA 1
ATOM 1541 C C . GLU A 1 200 ? 0.219 -20.906 -15.32 1 97.81 200 GLU A C 1
ATOM 1543 O O . GLU A 1 200 ? -0.3 -20.469 -16.344 1 97.81 200 GLU A O 1
ATOM 1548 N N . ILE A 1 201 ? 1.318 -21.594 -15.289 1 97.81 201 ILE A N 1
ATOM 1549 C CA . ILE A 1 201 ? 1.933 -22.094 -16.516 1 97.81 201 ILE A CA 1
ATOM 1550 C C . ILE A 1 201 ? 1.862 -23.625 -16.547 1 97.81 201 ILE A C 1
ATOM 1552 O O . ILE A 1 201 ? 2.125 -24.281 -15.531 1 97.81 201 ILE A O 1
ATOM 1556 N N . ALA A 1 202 ? 1.48 -24.141 -17.641 1 98.44 202 ALA A N 1
ATOM 1557 C CA . ALA A 1 202 ? 1.417 -25.578 -17.859 1 98.44 202 ALA A CA 1
ATOM 1558 C C . ALA A 1 202 ? 2.314 -26 -19.016 1 98.44 202 ALA A C 1
ATOM 1560 O O . ALA A 1 202 ? 2.424 -25.281 -20.016 1 98.44 202 ALA A O 1
ATOM 1561 N N . SER A 1 203 ? 2.957 -27.125 -18.859 1 97.44 203 SER A N 1
ATOM 1562 C CA . SER A 1 203 ? 3.668 -27.734 -19.969 1 97.44 203 SER A CA 1
ATOM 1563 C C . SER A 1 203 ? 2.697 -28.328 -20.984 1 97.44 203 SER A C 1
ATOM 1565 O O . SER A 1 203 ? 1.519 -28.516 -20.688 1 97.44 203 SER A O 1
ATOM 1567 N N . PRO A 1 204 ? 3.236 -28.625 -22.172 1 96.12 204 PRO A N 1
ATOM 1568 C CA . PRO A 1 204 ? 2.391 -29.25 -23.188 1 96.12 204 PRO A CA 1
ATOM 1569 C C . PRO A 1 204 ? 1.847 -30.609 -22.766 1 96.12 204 PRO A C 1
ATOM 1571 O O . PRO A 1 204 ? 0.906 -31.125 -23.375 1 96.12 204 PRO A O 1
ATOM 1574 N N . GLU A 1 205 ? 2.346 -31.172 -21.75 1 95 205 GLU A N 1
ATOM 1575 C CA . GLU A 1 205 ? 1.937 -32.5 -21.297 1 95 205 GLU A CA 1
ATOM 1576 C C . GLU A 1 205 ? 0.615 -32.438 -20.531 1 95 205 GLU A C 1
ATOM 1578 O O . GLU A 1 205 ? -0.038 -33.469 -20.328 1 95 205 GLU A O 1
ATOM 1583 N N . VAL A 1 206 ? 0.27 -31.312 -20.031 1 97.5 206 VAL A N 1
ATOM 1584 C CA . VAL A 1 206 ? -0.995 -31.156 -19.328 1 97.5 206 VAL A CA 1
ATOM 1585 C C . VAL A 1 206 ? -2.117 -30.875 -20.312 1 97.5 206 VAL A C 1
ATOM 1587 O O . VAL A 1 206 ? -2.193 -29.797 -20.891 1 97.5 206 VAL A O 1
ATOM 1590 N N . ASP A 1 207 ? -2.971 -31.797 -20.469 1 96.19 207 ASP A N 1
ATOM 1591 C CA . ASP A 1 207 ? -4.062 -31.594 -21.406 1 96.19 207 ASP A CA 1
ATOM 1592 C C . ASP A 1 207 ? -5.227 -30.859 -20.75 1 96.19 207 ASP A C 1
ATOM 1594 O O . ASP A 1 207 ? -5.246 -30.688 -19.531 1 96.19 207 ASP A O 1
ATOM 1598 N N . GLU A 1 208 ? -6.172 -30.469 -21.547 1 96.56 208 GLU A N 1
ATOM 1599 C CA . GLU A 1 208 ? -7.273 -29.609 -21.094 1 96.56 208 GLU A CA 1
ATOM 1600 C C . GLU A 1 208 ? -8.133 -30.328 -20.047 1 96.56 208 GLU A C 1
ATOM 1602 O O . GLU A 1 208 ? -8.586 -29.703 -19.094 1 96.56 208 GLU A O 1
ATOM 1607 N N . ASP A 1 209 ? -8.359 -31.578 -20.312 1 96.94 209 ASP A N 1
ATOM 1608 C CA . ASP A 1 209 ? -9.188 -32.312 -19.375 1 96.94 209 ASP A CA 1
ATOM 1609 C C . ASP A 1 209 ? -8.516 -32.406 -18 1 96.94 209 ASP A C 1
ATOM 1611 O O . ASP A 1 209 ? -9.156 -32.219 -16.969 1 96.94 209 ASP A O 1
ATOM 1615 N N . THR A 1 210 ? -7.215 -32.781 -18.016 1 97.88 210 THR A N 1
ATOM 1616 C CA . THR A 1 210 ? -6.453 -32.844 -16.781 1 97.88 210 THR A CA 1
ATOM 1617 C C . THR A 1 210 ? -6.457 -31.516 -16.047 1 97.88 210 THR A C 1
ATOM 1619 O O . THR A 1 210 ? -6.711 -31.453 -14.852 1 97.88 210 THR A O 1
ATOM 1622 N N . TYR A 1 211 ? -6.234 -30.422 -16.781 1 98.12 211 TYR A N 1
ATOM 1623 C CA . TYR A 1 211 ? -6.223 -29.109 -16.141 1 98.12 211 TYR A CA 1
ATOM 1624 C C . TYR A 1 211 ? -7.598 -28.75 -15.602 1 98.12 211 TYR A C 1
ATOM 1626 O O . TYR A 1 211 ? -7.715 -28.141 -14.539 1 98.12 211 TYR A O 1
ATOM 1634 N N . ALA A 1 212 ? -8.625 -29.094 -16.359 1 97.81 212 ALA A N 1
ATOM 1635 C CA . ALA A 1 212 ? -9.984 -28.797 -15.898 1 97.81 212 ALA A CA 1
ATOM 1636 C C . ALA A 1 212 ? -10.266 -29.484 -14.57 1 97.81 212 ALA A C 1
ATOM 1638 O O . ALA A 1 212 ? -10.922 -28.906 -13.695 1 97.81 212 ALA A O 1
ATOM 1639 N N . ARG A 1 213 ? -9.836 -30.719 -14.398 1 98.06 213 ARG A N 1
ATOM 1640 C CA . ARG A 1 213 ? -9.992 -31.453 -13.141 1 98.06 213 ARG A CA 1
ATOM 1641 C C . ARG A 1 213 ? -9.25 -30.75 -12.008 1 98.06 213 ARG A C 1
ATOM 1643 O O . ARG A 1 213 ? -9.797 -30.562 -10.922 1 98.06 213 ARG A O 1
ATOM 1650 N N . ILE A 1 214 ? -8.031 -30.359 -12.281 1 98.38 214 ILE A N 1
ATOM 1651 C CA . ILE A 1 214 ? -7.227 -29.641 -11.297 1 98.38 214 ILE A CA 1
ATOM 1652 C C . ILE A 1 214 ? -7.926 -28.328 -10.93 1 98.38 214 ILE A C 1
ATOM 1654 O O . ILE A 1 214 ? -8.039 -28 -9.742 1 98.38 214 ILE A O 1
ATOM 1658 N N . ASN A 1 215 ? -8.414 -27.625 -11.922 1 98.44 215 ASN A N 1
ATOM 1659 C CA . ASN A 1 215 ? -9.078 -26.344 -11.703 1 98.44 215 ASN A CA 1
ATOM 1660 C C . ASN A 1 215 ? -10.312 -26.484 -10.828 1 98.44 215 ASN A C 1
ATOM 1662 O O . ASN A 1 215 ? -10.555 -25.656 -9.945 1 98.44 215 ASN A O 1
ATOM 1666 N N . ARG A 1 216 ? -11.125 -27.516 -11.055 1 98.5 216 ARG A N 1
ATOM 1667 C CA . ARG A 1 216 ? -12.305 -27.75 -10.234 1 98.5 216 ARG A CA 1
ATOM 1668 C C . ARG A 1 216 ? -11.922 -28 -8.781 1 98.5 216 ARG A C 1
ATOM 1670 O O . ARG A 1 216 ? -12.609 -27.547 -7.863 1 98.5 216 ARG A O 1
ATOM 1677 N N . ALA A 1 217 ? -10.836 -28.734 -8.609 1 98.81 217 ALA A N 1
ATOM 1678 C CA . ALA A 1 217 ? -10.352 -29 -7.258 1 98.81 217 ALA A CA 1
ATOM 1679 C C . ALA A 1 217 ? -9.906 -27.703 -6.582 1 98.81 217 ALA A C 1
ATOM 1681 O O . ALA A 1 217 ? -10.203 -27.469 -5.406 1 98.81 217 ALA A O 1
ATOM 1682 N N . VAL A 1 218 ? -9.227 -26.844 -7.293 1 98.69 218 VAL A N 1
ATOM 1683 C CA . VAL A 1 218 ? -8.742 -25.578 -6.766 1 98.69 218 VAL A CA 1
ATOM 1684 C C . VAL A 1 218 ? -9.922 -24.672 -6.434 1 98.69 218 VAL A C 1
ATOM 1686 O O . VAL A 1 218 ? -9.922 -24 -5.398 1 98.69 218 VAL A O 1
ATOM 1689 N N . VAL A 1 219 ? -10.938 -24.625 -7.266 1 98.75 219 VAL A N 1
ATOM 1690 C CA . VAL A 1 219 ? -12.133 -23.828 -7.027 1 98.75 219 VAL A CA 1
ATOM 1691 C C . VAL A 1 219 ? -12.789 -24.25 -5.719 1 98.75 219 VAL A C 1
ATOM 1693 O O . VAL A 1 219 ? -13.211 -23.406 -4.922 1 98.75 219 VAL A O 1
ATOM 1696 N N . LYS A 1 220 ? -12.852 -25.562 -5.469 1 98.81 220 LYS A N 1
ATOM 1697 C CA . LYS A 1 220 ? -13.383 -26.062 -4.207 1 98.81 220 LYS A CA 1
ATOM 1698 C C . LYS A 1 220 ? -12.539 -25.609 -3.025 1 98.81 220 LYS A C 1
ATOM 1700 O O . LYS A 1 220 ? -13.078 -25.234 -1.979 1 98.81 220 LYS A O 1
ATOM 1705 N N . ALA A 1 221 ? -11.258 -25.672 -3.193 1 98.88 221 ALA A N 1
ATOM 1706 C CA . ALA A 1 221 ? -10.344 -25.234 -2.141 1 98.88 221 ALA A CA 1
ATOM 1707 C C . ALA A 1 221 ? -10.516 -23.75 -1.844 1 98.88 221 ALA A C 1
ATOM 1709 O O . ALA A 1 221 ? -10.492 -23.344 -0.683 1 98.88 221 ALA A O 1
ATOM 1710 N N . VAL A 1 222 ? -10.695 -22.938 -2.877 1 98.81 222 VAL A N 1
ATOM 1711 C CA . VAL A 1 222 ? -10.914 -21.5 -2.717 1 98.81 222 VAL A CA 1
ATOM 1712 C C . VAL A 1 222 ? -12.148 -21.266 -1.857 1 98.81 222 VAL A C 1
ATOM 1714 O O . VAL A 1 222 ? -12.125 -20.453 -0.925 1 98.81 222 VAL A O 1
ATOM 1717 N N . ARG A 1 223 ? -13.211 -21.938 -2.123 1 98.62 223 ARG A N 1
ATOM 1718 C CA . ARG A 1 223 ? -14.43 -21.812 -1.338 1 98.62 223 ARG A CA 1
ATOM 1719 C C . ARG A 1 223 ? -14.188 -22.188 0.121 1 98.62 223 ARG A C 1
ATOM 1721 O O . ARG A 1 223 ? -14.641 -21.484 1.028 1 98.62 223 ARG A O 1
ATOM 1728 N N . LYS A 1 224 ? -13.469 -23.266 0.292 1 98.62 224 LYS A N 1
ATOM 1729 C CA . LYS A 1 224 ? -13.172 -23.734 1.643 1 98.62 224 LYS A CA 1
ATOM 1730 C C . LYS A 1 224 ? -12.344 -22.719 2.412 1 98.62 224 LYS A C 1
ATOM 1732 O O . LYS A 1 224 ? -12.633 -22.422 3.574 1 98.62 224 LYS A O 1
ATOM 1737 N N . ILE A 1 225 ? -11.305 -22.172 1.792 1 98.69 225 ILE A N 1
ATOM 1738 C CA . ILE A 1 225 ? -10.445 -21.172 2.408 1 98.69 225 ILE A CA 1
ATOM 1739 C C . ILE A 1 225 ? -11.266 -19.938 2.779 1 98.69 225 ILE A C 1
ATOM 1741 O O . ILE A 1 225 ? -11.109 -19.375 3.869 1 98.69 225 ILE A O 1
ATOM 1745 N N . ASN A 1 226 ? -12.156 -19.547 1.91 1 97.81 226 ASN A N 1
ATOM 1746 C CA . ASN A 1 226 ? -12.914 -18.312 2.105 1 97.81 226 ASN A CA 1
ATOM 1747 C C . ASN A 1 226 ? -13.953 -18.453 3.211 1 97.81 226 ASN A C 1
ATOM 1749 O O . ASN A 1 226 ? -14.469 -17.469 3.725 1 97.81 226 ASN A O 1
ATOM 1753 N N . GLU A 1 227 ? -14.273 -19.672 3.551 1 97.69 227 GLU A N 1
ATOM 1754 C CA . GLU A 1 227 ? -15.086 -19.891 4.742 1 97.69 227 GLU A CA 1
ATOM 1755 C C . GLU A 1 227 ? -14.305 -19.578 6.012 1 97.69 227 GLU A C 1
ATOM 1757 O O . GLU A 1 227 ? -14.82 -18.922 6.926 1 97.69 227 GLU A O 1
ATOM 1762 N N . ASN A 1 228 ? -13.195 -20.078 6.066 1 97.31 228 ASN A N 1
ATOM 1763 C CA . ASN A 1 228 ? -12.266 -19.828 7.164 1 97.31 228 ASN A CA 1
ATOM 1764 C C . ASN A 1 228 ? -10.852 -20.281 6.816 1 97.31 228 ASN A C 1
ATOM 1766 O O . ASN A 1 228 ? -10.555 -21.469 6.828 1 97.31 228 ASN A O 1
ATOM 1770 N N . PRO A 1 229 ? -9.984 -19.328 6.629 1 98.06 229 PRO A N 1
ATOM 1771 C CA . PRO A 1 229 ? -8.641 -19.734 6.211 1 98.06 229 PRO A CA 1
ATOM 1772 C C . PRO A 1 229 ? -7.781 -20.219 7.375 1 98.06 229 PRO A C 1
ATOM 1774 O O . PRO A 1 229 ? -6.727 -20.812 7.156 1 98.06 229 PRO A O 1
ATOM 1777 N N . ARG A 1 230 ? -8.125 -20.031 8.594 1 98.19 230 ARG A N 1
ATOM 1778 C CA . ARG A 1 230 ? -7.258 -20.125 9.766 1 98.19 230 ARG A CA 1
ATOM 1779 C C . ARG A 1 230 ? -6.715 -21.547 9.922 1 98.19 230 ARG A C 1
ATOM 1781 O O . ARG A 1 230 ? -5.527 -21.734 10.188 1 98.19 230 ARG A O 1
ATOM 1788 N N . PRO A 1 231 ? -7.531 -22.594 9.719 1 98.06 231 PRO A N 1
ATOM 1789 C CA . PRO A 1 231 ? -7.023 -23.953 9.898 1 98.06 231 PRO A CA 1
ATOM 1790 C C . PRO A 1 231 ? -5.902 -24.312 8.93 1 98.06 231 PRO A C 1
ATOM 1792 O O . PRO A 1 231 ? -5.168 -25.281 9.148 1 98.06 231 PRO A O 1
ATOM 1795 N N . TYR A 1 232 ? -5.746 -23.531 7.879 1 98.44 232 TYR A N 1
ATOM 1796 C CA . TYR A 1 232 ? -4.801 -23.875 6.828 1 98.44 232 TYR A CA 1
ATOM 1797 C C . TYR A 1 232 ? -3.555 -23 6.895 1 98.44 232 TYR A C 1
ATOM 1799 O O . TYR A 1 232 ? -2.592 -23.219 6.156 1 98.44 232 TYR A O 1
ATOM 1807 N N . LEU A 1 233 ? -3.527 -22 7.797 1 98.38 233 LEU A N 1
ATOM 1808 C CA . LEU A 1 233 ? -2.475 -21 7.793 1 98.38 233 LEU A CA 1
ATOM 1809 C C . LEU A 1 233 ? -1.201 -21.531 8.438 1 98.38 233 LEU A C 1
ATOM 1811 O O . LEU A 1 233 ? -0.152 -20.891 8.383 1 98.38 233 LEU A O 1
ATOM 1815 N N . HIS A 1 234 ? -1.23 -22.781 8.953 1 97.44 234 HIS A N 1
ATOM 1816 C CA . HIS A 1 234 ? -0.008 -23.453 9.383 1 97.44 234 HIS A CA 1
ATOM 1817 C C . HIS A 1 234 ? 0.946 -23.672 8.219 1 97.44 234 HIS A C 1
ATOM 1819 O O . HIS A 1 234 ? 2.164 -23.703 8.398 1 97.44 234 HIS A O 1
ATOM 1825 N N . HIS A 1 235 ? 0.397 -23.797 6.973 1 96.62 235 HIS A N 1
ATOM 1826 C CA . HIS A 1 235 ? 1.234 -23.922 5.785 1 96.62 235 HIS A CA 1
ATOM 1827 C C . HIS A 1 235 ? 2.135 -22.703 5.613 1 96.62 235 HIS A C 1
ATOM 1829 O O . HIS A 1 235 ? 3.254 -22.828 5.105 1 96.62 235 HIS A O 1
ATOM 1835 N N . LEU A 1 236 ? 1.639 -21.531 6.016 1 97.19 236 LEU A N 1
ATOM 1836 C CA . LEU A 1 236 ? 2.383 -20.297 5.863 1 97.19 236 LEU A CA 1
ATOM 1837 C C . LEU A 1 236 ? 3.334 -20.078 7.035 1 97.19 236 LEU A C 1
ATOM 1839 O O . LEU A 1 236 ? 4.52 -19.812 6.836 1 97.19 236 LEU A O 1
ATOM 1843 N N . THR A 1 237 ? 2.785 -20.234 8.25 1 97.44 237 THR A N 1
ATOM 1844 C CA . THR A 1 237 ? 3.561 -19.906 9.438 1 97.44 237 THR A CA 1
ATOM 1845 C C . THR A 1 237 ? 4.707 -20.891 9.633 1 97.44 237 THR A C 1
ATOM 1847 O O . THR A 1 237 ? 5.738 -20.547 10.219 1 97.44 237 THR A O 1
ATOM 1850 N N . GLY A 1 238 ? 4.598 -22.094 9.031 1 95.38 238 GLY A N 1
ATOM 1851 C CA . GLY A 1 238 ? 5.633 -23.125 9.117 1 95.38 238 GLY A CA 1
ATOM 1852 C C . GLY A 1 238 ? 6.871 -22.781 8.312 1 95.38 238 GLY A C 1
ATOM 1853 O O . GLY A 1 238 ? 7.922 -23.391 8.492 1 95.38 238 GLY A O 1
ATOM 1854 N N . GLU A 1 239 ? 6.805 -21.734 7.441 1 93.06 239 GLU A N 1
ATOM 1855 C CA . GLU A 1 239 ? 7.941 -21.328 6.625 1 93.06 239 GLU A CA 1
ATOM 1856 C C . GLU A 1 239 ? 8.984 -20.594 7.465 1 93.06 239 GLU A C 1
ATOM 1858 O O . GLU A 1 239 ? 10.141 -20.453 7.059 1 93.06 239 GLU A O 1
ATOM 1863 N N . ILE A 1 240 ? 8.555 -20.062 8.617 1 96.62 240 ILE A N 1
ATOM 1864 C CA . ILE A 1 240 ? 9.422 -19.219 9.43 1 96.62 240 ILE A CA 1
ATOM 1865 C C . ILE A 1 240 ? 10.281 -20.109 10.336 1 96.62 240 ILE A C 1
ATOM 1867 O O . ILE A 1 240 ? 9.766 -20.781 11.234 1 96.62 240 ILE A O 1
ATOM 1871 N N . PRO A 1 241 ? 11.57 -20.078 10.102 1 96.31 241 PRO A N 1
ATOM 1872 C CA . PRO A 1 241 ? 12.414 -20.797 11.055 1 96.31 241 PRO A CA 1
ATOM 1873 C C . PRO A 1 241 ? 12.281 -20.266 12.477 1 96.31 241 PRO A C 1
ATOM 1875 O O . PRO A 1 241 ? 12.234 -19.047 12.688 1 96.31 241 PRO A O 1
ATOM 1878 N N . PRO A 1 242 ? 12.328 -21.141 13.438 1 96.69 242 PRO A N 1
ATOM 1879 C CA . PRO A 1 242 ? 12.125 -20.734 14.828 1 96.69 242 PRO A CA 1
ATOM 1880 C C . PRO A 1 242 ? 13.133 -19.688 15.289 1 96.69 242 PRO A C 1
ATOM 1882 O O . PRO A 1 242 ? 12.805 -18.844 16.125 1 96.69 242 PRO A O 1
ATOM 1885 N N . GLU A 1 243 ? 14.336 -19.688 14.727 1 97.19 243 GLU A N 1
ATOM 1886 C CA . GLU A 1 243 ? 15.375 -18.766 15.164 1 97.19 243 GLU A CA 1
ATOM 1887 C C . GLU A 1 243 ? 15.055 -17.344 14.75 1 97.19 243 GLU A C 1
ATOM 1889 O O . GLU A 1 243 ? 15.641 -16.391 15.273 1 97.19 243 GLU A O 1
ATOM 1894 N N . LEU A 1 244 ? 14.055 -17.203 13.859 1 97.94 244 LEU A N 1
ATOM 1895 C CA . LEU A 1 244 ? 13.711 -15.875 13.383 1 97.94 244 LEU A CA 1
ATOM 1896 C C . LEU A 1 244 ? 12.461 -15.352 14.07 1 97.94 244 LEU A C 1
ATOM 1898 O O . LEU A 1 244 ? 12.086 -14.188 13.898 1 97.94 244 LEU A O 1
ATOM 1902 N N . GLY A 1 245 ? 11.828 -16.172 14.773 1 97.94 245 GLY A N 1
ATOM 1903 C CA . GLY A 1 245 ? 10.594 -15.828 15.445 1 97.94 245 GLY A CA 1
ATOM 1904 C C . GLY A 1 245 ? 9.438 -16.734 15.078 1 97.94 245 GLY A C 1
ATOM 1905 O O . GLY A 1 245 ? 9.641 -17.828 14.547 1 97.94 245 GLY A O 1
ATOM 1906 N N . SER A 1 246 ? 8.219 -16.359 15.516 1 98 246 SER A N 1
ATOM 1907 C CA . SER A 1 246 ? 7.027 -17.141 15.219 1 98 246 SER A CA 1
ATOM 1908 C C . SER A 1 246 ? 5.816 -16.25 14.977 1 98 246 SER A C 1
ATOM 1910 O O . SER A 1 246 ? 5.762 -15.117 15.469 1 98 246 SER A O 1
ATOM 1912 N N . VAL A 1 247 ? 4.969 -16.734 14.141 1 98.38 247 VAL A N 1
ATOM 1913 C CA . VAL A 1 247 ? 3.664 -16.141 13.859 1 98.38 247 VAL A CA 1
ATOM 1914 C C . VAL A 1 247 ? 2.574 -17.203 14.023 1 98.38 247 VAL A C 1
ATOM 1916 O O . VAL A 1 247 ? 2.631 -18.266 13.391 1 98.38 247 VAL A O 1
ATOM 1919 N N . ALA A 1 248 ? 1.632 -16.938 14.938 1 98.19 248 ALA A N 1
ATOM 1920 C CA . ALA A 1 248 ? 0.468 -17.812 15.023 1 98.19 248 ALA A CA 1
ATOM 1921 C C . ALA A 1 248 ? -0.539 -17.516 13.922 1 98.19 248 ALA A C 1
ATOM 1923 O O . ALA A 1 248 ? -0.627 -16.375 13.453 1 98.19 248 ALA A O 1
ATOM 1924 N N . PRO A 1 249 ? -1.286 -18.562 13.469 1 97.81 249 PRO A N 1
ATOM 1925 C CA . PRO A 1 249 ? -2.273 -18.344 12.406 1 97.81 249 PRO A CA 1
ATOM 1926 C C . PRO A 1 249 ? -3.217 -17.172 12.711 1 97.81 249 PRO A C 1
ATOM 1928 O O . PRO A 1 249 ? -3.59 -16.438 11.797 1 97.81 249 PRO A O 1
ATOM 1931 N N . GLU A 1 250 ? -3.502 -16.906 14 1 97.06 250 GLU A N 1
ATOM 1932 C CA . GLU A 1 250 ? -4.461 -15.891 14.398 1 97.06 250 GLU A CA 1
ATOM 1933 C C . GLU A 1 250 ? -3.875 -14.484 14.242 1 97.06 250 GLU A C 1
ATOM 1935 O O . GLU A 1 250 ? -4.609 -13.5 14.242 1 97.06 250 GLU A O 1
ATOM 1940 N N . GLU A 1 251 ? -2.586 -14.445 14.117 1 97.44 251 GLU A N 1
ATOM 1941 C CA . GLU A 1 251 ? -1.908 -13.156 14.055 1 97.44 251 GLU A CA 1
ATOM 1942 C C . GLU A 1 251 ? -1.867 -12.625 12.625 1 97.44 251 GLU A C 1
ATOM 1944 O O . GLU A 1 251 ? -1.578 -11.445 12.398 1 97.44 251 GLU A O 1
ATOM 1949 N N . ILE A 1 252 ? -2.109 -13.453 11.633 1 97.69 252 ILE A N 1
ATOM 1950 C CA . ILE A 1 252 ? -2.086 -13.023 10.234 1 97.69 252 ILE A CA 1
ATOM 1951 C C . ILE A 1 252 ? -3.361 -12.25 9.906 1 97.69 252 ILE A C 1
ATOM 1953 O O . ILE A 1 252 ? -4.469 -12.773 10.07 1 97.69 252 ILE A O 1
ATOM 1957 N N . PRO A 1 253 ? -3.262 -11.023 9.492 1 96.69 253 PRO A N 1
ATOM 1958 C CA . PRO A 1 253 ? -4.457 -10.297 9.062 1 96.69 253 PRO A CA 1
ATOM 1959 C C . PRO A 1 253 ? -5.121 -10.938 7.84 1 96.69 253 PRO A C 1
ATOM 1961 O O . PRO A 1 253 ? -4.496 -11.055 6.785 1 96.69 253 PRO A O 1
ATOM 1964 N N . LEU A 1 254 ? -6.348 -11.273 7.961 1 96.62 254 LEU A N 1
ATOM 1965 C CA . LEU A 1 254 ? -7.039 -11.984 6.891 1 96.62 254 LEU A CA 1
ATOM 1966 C C . LEU A 1 254 ? -7.223 -11.094 5.672 1 96.62 254 LEU A C 1
ATOM 1968 O O . LEU A 1 254 ? -7.355 -11.586 4.547 1 96.62 254 LEU A O 1
ATOM 1972 N N . GLY A 1 255 ? -7.172 -9.773 5.883 1 96.56 255 GLY A N 1
ATOM 1973 C CA . GLY A 1 255 ? -7.324 -8.836 4.777 1 96.56 255 GLY A CA 1
ATOM 1974 C C . GLY A 1 255 ? -6.184 -8.906 3.781 1 96.56 255 GLY A C 1
ATOM 1975 O O . GLY A 1 255 ? -6.301 -8.406 2.66 1 96.56 255 GLY A O 1
ATOM 1976 N N . ARG A 1 256 ? -5.066 -9.523 4.145 1 97.31 256 ARG A N 1
ATOM 1977 C CA . ARG A 1 256 ? -3.914 -9.648 3.258 1 97.31 256 ARG A CA 1
ATOM 1978 C C . ARG A 1 256 ? -4.008 -10.922 2.42 1 97.31 256 ARG A C 1
ATOM 1980 O O . ARG A 1 256 ? -3.199 -11.133 1.512 1 97.31 256 ARG A O 1
ATOM 1987 N N . LEU A 1 257 ? -4.953 -11.773 2.799 1 97.31 257 LEU A N 1
ATOM 1988 C CA . LEU A 1 257 ? -5.164 -13.039 2.113 1 97.31 257 LEU A CA 1
ATOM 1989 C C . LEU A 1 257 ? -6.41 -12.984 1.238 1 97.31 257 LEU A C 1
ATOM 1991 O O . LEU A 1 257 ? -7.523 -12.844 1.747 1 97.31 257 LEU A O 1
ATOM 1995 N N . ARG A 1 258 ? -6.191 -13.078 -0.053 1 98.12 258 ARG A N 1
ATOM 1996 C CA . ARG A 1 258 ? -7.305 -13.039 -0.994 1 98.12 258 ARG A CA 1
ATOM 1997 C C . ARG A 1 258 ? -7.223 -14.195 -1.986 1 98.12 258 ARG A C 1
ATOM 1999 O O . ARG A 1 258 ? -6.23 -14.328 -2.711 1 98.12 258 ARG A O 1
ATOM 2006 N N . TYR A 1 259 ? -8.211 -14.984 -1.969 1 98.25 259 TYR A N 1
ATOM 2007 C CA . TYR A 1 259 ? -8.289 -16.141 -2.859 1 98.25 259 TYR A CA 1
ATOM 2008 C C . TYR A 1 259 ? -9.562 -16.094 -3.693 1 98.25 259 TYR A C 1
ATOM 2010 O O . TYR A 1 259 ? -10.664 -16.016 -3.146 1 98.25 259 TYR A O 1
ATOM 2018 N N . VAL A 1 260 ? -9.406 -16.125 -4.988 1 98.12 260 VAL A N 1
ATOM 2019 C CA . VAL A 1 260 ? -10.5 -16.047 -5.941 1 98.12 260 VAL A CA 1
ATOM 2020 C C . VAL A 1 260 ? -10.438 -17.25 -6.898 1 98.12 260 VAL A C 1
ATOM 2022 O O . VAL A 1 260 ? -9.406 -17.906 -6.992 1 98.12 260 VAL A O 1
ATOM 2025 N N . ASP A 1 261 ? -11.539 -17.516 -7.566 1 97.94 261 ASP A N 1
ATOM 2026 C CA . ASP A 1 261 ? -11.516 -18.562 -8.578 1 97.94 261 ASP A CA 1
ATOM 2027 C C . ASP A 1 261 ? -10.523 -18.234 -9.695 1 97.94 261 ASP A C 1
ATOM 2029 O O . ASP A 1 261 ? -10.438 -17.078 -10.125 1 97.94 261 ASP A O 1
ATOM 2033 N N . PRO A 1 262 ? -9.781 -19.281 -10.094 1 98.12 262 PRO A N 1
ATOM 2034 C CA . PRO A 1 262 ? -8.984 -19.062 -11.305 1 98.12 262 PRO A CA 1
ATOM 2035 C C . PRO A 1 262 ? -9.828 -18.562 -12.484 1 98.12 262 PRO A C 1
ATOM 2037 O O . PRO A 1 262 ? -11.016 -18.891 -12.57 1 98.12 262 PRO A O 1
ATOM 2040 N N . ALA A 1 263 ? -9.25 -17.781 -13.352 1 97.75 263 ALA A N 1
ATOM 2041 C CA . ALA A 1 263 ? -9.945 -17.172 -14.477 1 97.75 263 ALA A CA 1
ATOM 2042 C C . ALA A 1 263 ? -9.023 -17.047 -15.688 1 97.75 263 ALA A C 1
ATOM 2044 O O . ALA A 1 263 ? -7.809 -17.203 -15.57 1 97.75 263 ALA A O 1
ATOM 2045 N N . PRO A 1 264 ? -9.664 -16.875 -16.875 1 97.94 264 PRO A N 1
ATOM 2046 C CA . PRO A 1 264 ? -8.789 -16.609 -18.016 1 97.94 264 PRO A CA 1
ATOM 2047 C C . PRO A 1 264 ? -7.934 -15.367 -17.828 1 97.94 264 PRO A C 1
ATOM 2049 O O . PRO A 1 264 ? -8.391 -14.383 -17.234 1 97.94 264 PRO A O 1
ATOM 2052 N N . TYR A 1 265 ? -6.723 -15.453 -18.312 1 97.94 265 TYR A N 1
ATOM 2053 C CA . TYR A 1 265 ? -5.855 -14.281 -18.344 1 97.94 265 TYR A CA 1
ATOM 2054 C C . TYR A 1 265 ? -6.254 -13.336 -19.469 1 97.94 265 TYR A C 1
ATOM 2056 O O . TYR A 1 265 ? -6.129 -13.68 -20.641 1 97.94 265 TYR A O 1
ATOM 2064 N N . PRO A 1 266 ? -6.719 -12.141 -19.156 1 96.38 266 PRO A N 1
ATOM 2065 C CA . PRO A 1 266 ? -7.254 -11.25 -20.203 1 96.38 266 PRO A CA 1
ATOM 2066 C C . PRO A 1 266 ? -6.156 -10.617 -21.047 1 96.38 266 PRO A C 1
ATOM 2068 O O . PRO A 1 266 ? -5.113 -10.219 -20.531 1 96.38 266 PRO A O 1
ATOM 2071 N N . GLU A 1 267 ? -6.492 -10.469 -22.344 1 96.88 267 GLU A N 1
ATOM 2072 C CA . GLU A 1 267 ? -5.52 -9.914 -23.281 1 96.88 267 GLU A CA 1
ATOM 2073 C C . GLU A 1 267 ? -5.184 -8.469 -22.922 1 96.88 267 GLU A C 1
ATOM 2075 O O . GLU A 1 267 ? -4.027 -8.047 -23.031 1 96.88 267 GLU A O 1
ATOM 2080 N N . GLU A 1 268 ? -6.164 -7.633 -22.547 1 95.56 268 GLU A N 1
ATOM 2081 C CA . GLU A 1 268 ? -5.914 -6.234 -22.203 1 95.56 268 GLU A CA 1
ATOM 2082 C C . GLU A 1 268 ? -4.969 -6.117 -21.016 1 95.56 268 GLU A C 1
ATOM 2084 O O . GLU A 1 268 ? -4.086 -5.258 -21 1 95.56 268 GLU A O 1
ATOM 2089 N N . GLN A 1 269 ? -5.199 -6.934 -20.047 1 95.75 269 GLN A N 1
ATOM 2090 C CA . GLN A 1 269 ? -4.309 -6.973 -18.891 1 95.75 269 GLN A CA 1
ATOM 2091 C C . GLN A 1 269 ? -2.895 -7.375 -19.297 1 95.75 269 GLN A C 1
ATOM 2093 O O . GLN A 1 269 ? -1.918 -6.781 -18.844 1 95.75 269 GLN A O 1
ATOM 2098 N N . PHE A 1 270 ? -2.807 -8.398 -20.172 1 97.06 270 PHE A N 1
ATOM 2099 C CA . PHE A 1 270 ? -1.521 -8.812 -20.719 1 97.06 270 PHE A CA 1
ATOM 2100 C C . PHE A 1 270 ? -0.807 -7.641 -21.375 1 97.06 270 PHE A C 1
ATOM 2102 O O . PHE A 1 270 ? 0.374 -7.398 -21.125 1 97.06 270 PHE A O 1
ATOM 2109 N N . ARG A 1 271 ? -1.464 -6.949 -22.188 1 96.31 271 ARG A N 1
ATOM 2110 C CA . ARG A 1 271 ? -0.862 -5.855 -22.938 1 96.31 271 ARG A CA 1
ATOM 2111 C C . ARG A 1 271 ? -0.336 -4.77 -22.016 1 96.31 271 ARG A C 1
ATOM 2113 O O . ARG A 1 271 ? 0.768 -4.258 -22.203 1 96.31 271 ARG A O 1
ATOM 2120 N N . ARG A 1 272 ? -1.1 -4.406 -21.016 1 96.06 272 ARG A N 1
ATOM 2121 C CA . ARG A 1 272 ? -0.672 -3.414 -20.031 1 96.06 272 ARG A CA 1
ATOM 2122 C C . ARG A 1 272 ? 0.6 -3.861 -19.312 1 96.06 272 ARG A C 1
ATOM 2124 O O . ARG A 1 272 ? 1.542 -3.08 -19.172 1 96.06 272 ARG A O 1
ATOM 2131 N N . THR A 1 273 ? 0.533 -5.082 -18.875 1 96.75 273 THR A N 1
ATOM 2132 C CA . THR A 1 273 ? 1.661 -5.648 -18.141 1 96.75 273 THR A CA 1
ATOM 2133 C C . THR A 1 273 ? 2.895 -5.734 -19.031 1 96.75 273 THR A C 1
ATOM 2135 O O . THR A 1 273 ? 3.988 -5.332 -18.641 1 96.75 273 THR A O 1
ATOM 2138 N N . TYR A 1 274 ? 2.697 -6.25 -20.219 1 97 274 TYR A N 1
ATOM 2139 C CA . TYR A 1 274 ? 3.775 -6.414 -21.188 1 97 274 TYR A CA 1
ATOM 2140 C C . TYR A 1 274 ? 4.41 -5.074 -21.531 1 97 274 TYR A C 1
ATOM 2142 O O . TYR A 1 274 ? 5.637 -4.934 -21.5 1 97 274 TYR A O 1
ATOM 2150 N N . ASP A 1 275 ? 3.613 -4.078 -21.859 1 96.81 275 ASP A N 1
ATOM 2151 C CA . ASP A 1 275 ? 4.109 -2.748 -22.203 1 96.81 275 ASP A CA 1
ATOM 2152 C C . ASP A 1 275 ? 4.914 -2.146 -21.062 1 96.81 275 ASP A C 1
ATOM 2154 O O . ASP A 1 275 ? 5.953 -1.519 -21.281 1 96.81 275 ASP A O 1
ATOM 2158 N N . TRP A 1 276 ? 4.438 -2.297 -19.891 1 97.19 276 TRP A N 1
ATOM 2159 C CA . TRP A 1 276 ? 5.152 -1.8 -18.719 1 97.19 276 TRP A CA 1
ATOM 2160 C C . TRP A 1 276 ? 6.504 -2.496 -18.578 1 97.19 276 TRP A C 1
ATOM 2162 O O . TRP A 1 276 ? 7.52 -1.844 -18.328 1 97.19 276 TRP A O 1
ATOM 2172 N N . MET A 1 277 ? 6.555 -3.836 -18.703 1 97.06 277 MET A N 1
ATOM 2173 C CA . MET A 1 277 ? 7.801 -4.594 -18.594 1 97.06 277 MET A CA 1
ATOM 2174 C C . MET A 1 277 ? 8.805 -4.145 -19.656 1 97.06 277 MET A C 1
ATOM 2176 O O . MET A 1 277 ? 9.992 -3.996 -19.359 1 97.06 277 MET A O 1
ATOM 2180 N N . VAL A 1 278 ? 8.312 -3.918 -20.844 1 96.38 278 VAL A N 1
ATOM 2181 C CA . VAL A 1 278 ? 9.172 -3.438 -21.922 1 96.38 278 VAL A CA 1
ATOM 2182 C C . VAL A 1 278 ? 9.75 -2.072 -21.562 1 96.38 278 VAL A C 1
ATOM 2184 O O . VAL A 1 278 ? 10.938 -1.825 -21.75 1 96.38 278 VAL A O 1
ATOM 2187 N N . SER A 1 279 ? 8.938 -1.2 -21 1 96.06 279 SER A N 1
ATOM 2188 C CA . SER A 1 279 ? 9.375 0.149 -20.656 1 96.06 279 SER A CA 1
ATOM 2189 C C . SER A 1 279 ? 10.484 0.122 -19.609 1 96.06 279 SER A C 1
ATOM 2191 O O . SER A 1 279 ? 11.312 1.036 -19.547 1 96.06 279 SER A O 1
ATOM 2193 N N . TRP A 1 280 ? 10.57 -0.944 -18.797 1 95.19 280 TRP A N 1
ATOM 2194 C CA . TRP A 1 280 ? 11.586 -1.099 -17.766 1 95.19 280 TRP A CA 1
ATOM 2195 C C . TRP A 1 280 ? 12.766 -1.925 -18.281 1 95.19 280 TRP A C 1
ATOM 2197 O O . TRP A 1 280 ? 13.742 -2.137 -17.562 1 95.19 280 TRP A O 1
ATOM 2207 N N . GLY A 1 281 ? 12.648 -2.461 -19.516 1 93.31 281 GLY A N 1
ATOM 2208 C CA . GLY A 1 281 ? 13.688 -3.311 -20.078 1 93.31 281 GLY A CA 1
ATOM 2209 C C . GLY A 1 281 ? 13.727 -4.691 -19.438 1 93.31 281 GLY A C 1
ATOM 2210 O O . GLY A 1 281 ? 14.781 -5.328 -19.391 1 93.31 281 GLY A O 1
ATOM 2211 N N . LEU A 1 282 ? 12.586 -5.148 -18.969 1 94.75 282 LEU A N 1
ATOM 2212 C CA . LEU A 1 282 ? 12.531 -6.406 -18.234 1 94.75 282 LEU A CA 1
ATOM 2213 C C . LEU A 1 282 ? 12.172 -7.562 -19.156 1 94.75 282 LEU A C 1
ATOM 2215 O O . LEU A 1 282 ? 12.258 -8.727 -18.766 1 94.75 282 LEU A O 1
ATOM 2219 N N . ILE A 1 283 ? 11.734 -7.25 -20.312 1 94 283 ILE A N 1
ATOM 2220 C CA . ILE A 1 283 ? 11.383 -8.234 -21.328 1 94 283 ILE A CA 1
ATOM 2221 C C . ILE A 1 283 ? 11.578 -7.625 -22.719 1 94 283 ILE A C 1
ATOM 2223 O O . ILE A 1 283 ? 11.461 -6.41 -22.891 1 94 283 ILE A O 1
ATOM 2227 N N . GLU A 1 284 ? 11.898 -8.43 -23.672 1 91.94 284 GLU A N 1
ATOM 2228 C CA . GLU A 1 284 ? 12.008 -7.969 -25.047 1 91.94 284 GLU A CA 1
ATOM 2229 C C . GLU A 1 284 ? 10.625 -7.762 -25.672 1 91.94 284 GLU A C 1
ATOM 2231 O O . GLU A 1 284 ? 9.688 -8.5 -25.359 1 91.94 284 GLU A O 1
ATOM 2236 N N . ASN A 1 285 ? 10.539 -6.773 -26.516 1 92.12 285 ASN A N 1
ATOM 2237 C CA . ASN A 1 285 ? 9.273 -6.453 -27.188 1 92.12 285 ASN A CA 1
ATOM 2238 C C . ASN A 1 285 ? 9.086 -7.27 -28.453 1 92.12 285 ASN A C 1
ATOM 2240 O O . ASN A 1 285 ? 9 -6.707 -29.547 1 92.12 285 ASN A O 1
ATOM 2244 N N . ASP A 1 286 ? 8.922 -8.547 -28.344 1 91 286 ASP A N 1
ATOM 2245 C CA . ASP A 1 286 ? 8.906 -9.352 -29.562 1 91 286 ASP A CA 1
ATOM 2246 C C . ASP A 1 286 ? 7.887 -10.477 -29.469 1 91 286 ASP A C 1
ATOM 2248 O O . ASP A 1 286 ? 7.941 -11.445 -30.234 1 91 286 ASP A O 1
ATOM 2252 N N . ASN A 1 287 ? 7.059 -10.391 -28.547 1 91.88 287 ASN A N 1
ATOM 2253 C CA . ASN A 1 287 ? 6.09 -11.477 -28.406 1 91.88 287 ASN A CA 1
ATOM 2254 C C . ASN A 1 287 ? 4.656 -10.945 -28.391 1 91.88 287 ASN A C 1
ATOM 2256 O O . ASN A 1 287 ? 4.438 -9.742 -28.281 1 91.88 287 ASN A O 1
ATOM 2260 N N . THR A 1 288 ? 3.711 -11.867 -28.594 1 94.12 288 THR A N 1
ATOM 2261 C CA . THR A 1 288 ? 2.289 -11.539 -28.594 1 94.12 288 THR A CA 1
ATOM 2262 C C . THR A 1 288 ? 1.544 -12.344 -27.531 1 94.12 288 THR A C 1
ATOM 2264 O O . THR A 1 288 ? 2.08 -13.312 -26.984 1 94.12 288 THR A O 1
ATOM 2267 N N . PHE A 1 289 ? 0.359 -11.883 -27.297 1 97.5 289 PHE A N 1
ATOM 2268 C CA . PHE A 1 289 ? -0.512 -12.562 -26.344 1 97.5 289 PHE A CA 1
ATOM 2269 C C . PHE A 1 289 ? -0.693 -14.031 -26.734 1 97.5 289 PHE A C 1
ATOM 2271 O O . PHE A 1 289 ? -0.494 -14.922 -25.906 1 97.5 289 PHE A O 1
ATOM 2278 N N . ASP A 1 290 ? -0.96 -14.352 -28 1 96.31 290 ASP A N 1
ATOM 2279 C CA . ASP A 1 290 ? -1.298 -15.695 -28.469 1 96.31 290 ASP A CA 1
ATOM 2280 C C . ASP A 1 290 ? -0.082 -16.625 -28.422 1 96.31 290 ASP A C 1
ATOM 2282 O O . ASP A 1 290 ? -0.226 -17.844 -28.328 1 96.31 290 ASP A O 1
ATOM 2286 N N . ALA A 1 291 ? 1.091 -16.047 -28.453 1 96 291 ALA A N 1
ATOM 2287 C CA . ALA A 1 291 ? 2.312 -16.844 -28.391 1 96 291 ALA A CA 1
ATOM 2288 C C . ALA A 1 291 ? 2.578 -17.344 -26.969 1 96 291 ALA A C 1
ATOM 2290 O O . ALA A 1 291 ? 3.166 -18.406 -26.781 1 96 291 ALA A O 1
ATOM 2291 N N . LEU A 1 292 ? 2.107 -16.547 -25.953 1 97.5 292 LEU A N 1
ATOM 2292 C CA . LEU A 1 292 ? 2.514 -16.812 -24.578 1 97.5 292 LEU A CA 1
ATOM 2293 C C . LEU A 1 292 ? 1.354 -17.391 -23.781 1 97.5 292 LEU A C 1
ATOM 2295 O O . LEU A 1 292 ? 1.567 -18.016 -22.734 1 97.5 292 LEU A O 1
ATOM 2299 N N . VAL A 1 293 ? 0.107 -17.172 -24.234 1 98.19 293 VAL A N 1
ATOM 2300 C CA . VAL A 1 293 ? -1.068 -17.484 -23.438 1 98.19 293 VAL A CA 1
ATOM 2301 C C . VAL A 1 293 ? -1.96 -18.469 -24.188 1 98.19 293 VAL A C 1
ATOM 2303 O O . VAL A 1 293 ? -2.256 -18.281 -25.359 1 98.19 293 VAL A O 1
ATOM 2306 N N . LYS A 1 294 ? -2.287 -19.547 -23.594 1 97.19 294 LYS A N 1
ATOM 2307 C CA . LYS A 1 294 ? -3.316 -20.5 -24 1 97.19 294 LYS A CA 1
ATOM 2308 C C . LYS A 1 294 ? -4.277 -20.797 -22.859 1 97.19 294 LYS A C 1
ATOM 2310 O O . LYS A 1 294 ? -4.105 -21.781 -22.141 1 97.19 294 LYS A O 1
ATOM 2315 N N . ASN A 1 295 ? -5.297 -19.938 -22.75 1 97.94 295 ASN A N 1
ATOM 2316 C CA . ASN A 1 295 ? -6.23 -20.078 -21.641 1 97.94 295 ASN A CA 1
ATOM 2317 C C . ASN A 1 295 ? -6.914 -21.438 -21.641 1 97.94 295 ASN A C 1
ATOM 2319 O O . ASN A 1 295 ? -7.434 -21.875 -22.672 1 97.94 295 ASN A O 1
ATOM 2323 N N . MET A 1 296 ? -6.902 -22.078 -20.5 1 97.69 296 MET A N 1
ATOM 2324 C CA . MET A 1 296 ? -7.566 -23.375 -20.359 1 97.69 296 MET A CA 1
ATOM 2325 C C . MET A 1 296 ? -8.758 -23.266 -19.422 1 97.69 296 MET A C 1
ATOM 2327 O O . MET A 1 296 ? -9.438 -24.266 -19.156 1 97.69 296 MET A O 1
ATOM 2331 N N . VAL A 1 297 ? -8.977 -22.109 -18.828 1 95.25 297 VAL A N 1
ATOM 2332 C CA . VAL A 1 297 ? -10.156 -21.828 -18.031 1 95.25 297 VAL A CA 1
ATOM 2333 C C . VAL A 1 297 ? -11.156 -21 -18.828 1 95.25 297 VAL A C 1
ATOM 2335 O O . VAL A 1 297 ? -10.766 -20.094 -19.578 1 95.25 297 VAL A O 1
ATOM 2338 N N . HIS A 1 298 ? -12.414 -21.531 -18.812 1 82.62 298 HIS A N 1
ATOM 2339 C CA . HIS A 1 298 ? -13.453 -20.844 -19.578 1 82.62 298 HIS A CA 1
ATOM 2340 C C . HIS A 1 298 ? -14.562 -20.344 -18.656 1 82.62 298 HIS A C 1
ATOM 2342 O O . HIS A 1 298 ? -14.914 -21.016 -17.688 1 82.62 298 HIS A O 1
ATOM 2348 N N . VAL A 1 299 ? -14.711 -18.984 -18.594 1 65 299 VAL A N 1
ATOM 2349 C CA . VAL A 1 299 ? -15.828 -18.453 -17.812 1 65 299 VAL A CA 1
ATOM 2350 C C . VAL A 1 299 ? -17.078 -18.406 -18.672 1 65 299 VAL A C 1
ATOM 2352 O O . VAL A 1 299 ? -17 -18.125 -19.875 1 65 299 VAL A O 1
ATOM 2355 N N . MET B 1 1 ? 5.129 38.344 31.125 1 53.34 1 MET B N 1
ATOM 2356 C CA . MET B 1 1 ? 5.027 38.625 29.688 1 53.34 1 MET B CA 1
ATOM 2357 C C . MET B 1 1 ? 3.881 37.844 29.047 1 53.34 1 MET B C 1
ATOM 2359 O O . MET B 1 1 ? 3.557 36.75 29.484 1 53.34 1 MET B O 1
ATOM 2363 N N . SER B 1 2 ? 3.008 38.562 28.219 1 80.5 2 SER B N 1
ATOM 2364 C CA . SER B 1 2 ? 1.764 37.969 27.719 1 80.5 2 SER B CA 1
ATOM 2365 C C . SER B 1 2 ? 2.033 36.781 26.812 1 80.5 2 SER B C 1
ATOM 2367 O O . SER B 1 2 ? 2.982 36.781 26.031 1 80.5 2 SER B O 1
ATOM 2369 N N . ARG B 1 3 ? 1.43 35.625 27.078 1 89.56 3 ARG B N 1
ATOM 2370 C CA . ARG B 1 3 ? 1.537 34.406 26.297 1 89.56 3 ARG B CA 1
ATOM 2371 C C . ARG B 1 3 ? 1.028 34.625 24.875 1 89.56 3 ARG B C 1
ATOM 2373 O O . ARG B 1 3 ? -0.09 35.094 24.672 1 89.56 3 ARG B O 1
ATOM 2380 N N . PRO B 1 4 ? 1.961 34.344 23.906 1 95.81 4 PRO B N 1
ATOM 2381 C CA . PRO B 1 4 ? 1.426 34.406 22.531 1 95.81 4 PRO B CA 1
ATOM 2382 C C . PRO B 1 4 ? 0.241 33.469 22.328 1 95.81 4 PRO B C 1
ATOM 2384 O O . PRO B 1 4 ? 0.196 32.375 22.906 1 95.81 4 PRO B O 1
ATOM 2387 N N . LYS B 1 5 ? -0.729 33.938 21.531 1 96.88 5 LYS B N 1
ATOM 2388 C CA . LYS B 1 5 ? -1.909 33.156 21.172 1 96.88 5 LYS B CA 1
ATOM 2389 C C . LYS B 1 5 ? -1.882 32.75 19.703 1 96.88 5 LYS B C 1
ATOM 2391 O O . LYS B 1 5 ? -1.571 33.562 18.828 1 96.88 5 LYS B O 1
ATOM 2396 N N . VAL B 1 6 ? -2.129 31.5 19.422 1 97.94 6 VAL B N 1
ATOM 2397 C CA . VAL B 1 6 ? -2.174 30.984 18.062 1 97.94 6 VAL B CA 1
ATOM 2398 C C . VAL B 1 6 ? -3.418 30.109 17.875 1 97.94 6 VAL B C 1
ATOM 2400 O O . VAL B 1 6 ? -3.691 29.234 18.688 1 97.94 6 VAL B O 1
ATOM 2403 N N . THR B 1 7 ? -4.215 30.391 16.859 1 98.06 7 THR B N 1
ATOM 2404 C CA . THR B 1 7 ? -5.301 29.516 16.438 1 98.06 7 THR B CA 1
ATOM 2405 C C . THR B 1 7 ? -4.863 28.625 15.281 1 98.06 7 THR B C 1
ATOM 2407 O O . THR B 1 7 ? -4.348 29.125 14.281 1 98.06 7 THR B O 1
ATOM 2410 N N . MET B 1 8 ? -5.039 27.312 15.445 1 97.12 8 MET B N 1
ATOM 2411 C CA . MET B 1 8 ? -4.695 26.328 14.414 1 97.12 8 MET B CA 1
ATOM 2412 C C . MET B 1 8 ? -5.953 25.75 13.773 1 97.12 8 MET B C 1
ATOM 2414 O O . MET B 1 8 ? -6.934 25.469 14.461 1 97.12 8 MET B O 1
ATOM 2418 N N . GLU B 1 9 ? -5.875 25.672 12.477 1 94.19 9 GLU B N 1
ATOM 2419 C CA . GLU B 1 9 ? -6.945 24.984 11.766 1 94.19 9 GLU B CA 1
ATOM 2420 C C . GLU B 1 9 ? -6.699 23.484 11.727 1 94.19 9 GLU B C 1
ATOM 2422 O O . GLU B 1 9 ? -5.613 23.031 11.352 1 94.19 9 GLU B O 1
ATOM 2427 N N . LEU B 1 10 ? -7.715 22.734 12.18 1 90.5 10 LEU B N 1
ATOM 2428 C CA . LEU B 1 10 ? -7.656 21.266 12.109 1 90.5 10 LEU B CA 1
ATOM 2429 C C . LEU B 1 10 ? -8.383 20.766 10.875 1 90.5 10 LEU B C 1
ATOM 2431 O O . LEU B 1 10 ? -9.547 21.109 10.641 1 90.5 10 LEU B O 1
ATOM 2435 N N . LEU B 1 11 ? -7.688 19.969 10.117 1 84.19 11 LEU B N 1
ATOM 2436 C CA . LEU B 1 11 ? -8.281 19.328 8.945 1 84.19 11 LEU B CA 1
ATOM 2437 C C . LEU B 1 11 ? -8.625 17.875 9.219 1 84.19 11 LEU B C 1
ATOM 2439 O O . LEU B 1 11 ? -9.719 17.562 9.695 1 84.19 11 LEU B O 1
ATOM 2443 N N . SER B 1 12 ? -7.738 16.938 9.172 1 85.38 12 SER B N 1
ATOM 2444 C CA . SER B 1 12 ? -7.93 15.547 9.555 1 85.38 12 SER B CA 1
ATOM 2445 C C . SER B 1 12 ? -7.328 15.266 10.93 1 85.38 12 SER B C 1
ATOM 2447 O O . SER B 1 12 ? -6.215 15.703 11.227 1 85.38 12 SER B O 1
ATOM 2449 N N . LEU B 1 13 ? -8.062 14.539 11.688 1 91.44 13 LEU B N 1
ATOM 2450 C CA . LEU B 1 13 ? -7.66 14.391 13.078 1 91.44 13 LEU B CA 1
ATOM 2451 C C . LEU B 1 13 ? -6.5 13.406 13.203 1 91.44 13 LEU B C 1
ATOM 2453 O O . LEU B 1 13 ? -5.645 13.555 14.078 1 91.44 13 LEU B O 1
ATOM 2457 N N . VAL B 1 14 ? -6.48 12.406 12.312 1 95.5 14 VAL B N 1
ATOM 2458 C CA . VAL B 1 14 ? -5.383 11.445 12.398 1 95.5 14 VAL B CA 1
ATOM 2459 C C . VAL B 1 14 ? -4.059 12.156 12.125 1 95.5 14 VAL B C 1
ATOM 2461 O O . VAL B 1 14 ? -3.029 11.812 12.703 1 95.5 14 VAL B O 1
ATOM 2464 N N . PHE B 1 15 ? -4.094 13.219 11.367 1 96.5 15 PHE B N 1
ATOM 2465 C CA . PHE B 1 15 ? -2.885 13.953 11.008 1 96.5 15 PHE B CA 1
ATOM 2466 C C . PHE B 1 15 ? -2.639 15.094 11.992 1 96.5 15 PHE B C 1
ATOM 2468 O O . PHE B 1 15 ? -1.617 15.781 11.906 1 96.5 15 PHE B O 1
ATOM 2475 N N . SER B 1 16 ? -3.568 15.312 12.93 1 96.81 16 SER B N 1
ATOM 2476 C CA . SER B 1 16 ? -3.455 16.375 13.922 1 96.81 16 SER B CA 1
ATOM 2477 C C . SER B 1 16 ? -3.295 15.812 15.328 1 96.81 16 SER B C 1
ATOM 2479 O O . SER B 1 16 ? -3.305 16.562 16.312 1 96.81 16 SER B O 1
ATOM 2481 N N . LEU B 1 17 ? -3.131 14.508 15.438 1 98.25 17 LEU B N 1
ATOM 2482 C CA . LEU B 1 17 ? -3.145 13.859 16.75 1 98.25 17 LEU B CA 1
ATOM 2483 C C . LEU B 1 17 ? -2.062 14.438 17.656 1 98.25 17 LEU B C 1
ATOM 2485 O O . LEU B 1 17 ? -2.301 14.672 18.844 1 98.25 17 LEU B O 1
ATOM 2489 N N . PRO B 1 18 ? -0.838 14.703 17.172 1 98.62 18 PRO B N 1
ATOM 2490 C CA . PRO B 1 18 ? 0.168 15.281 18.062 1 98.62 18 PRO B CA 1
ATOM 2491 C C . PRO B 1 18 ? -0.273 16.625 18.672 1 98.62 18 PRO B C 1
ATOM 2493 O O . PRO B 1 18 ? -0.023 16.875 19.844 1 98.62 18 PRO B O 1
ATOM 2496 N N . GLN B 1 19 ? -0.922 17.453 17.906 1 98.38 19 GLN B N 1
ATOM 2497 C CA . GLN B 1 19 ? -1.41 18.734 18.406 1 98.38 19 GLN B CA 1
ATOM 2498 C C . GLN B 1 19 ? -2.516 18.531 19.438 1 98.38 19 GLN B C 1
ATOM 2500 O O . GLN B 1 19 ? -2.566 19.234 20.438 1 98.38 19 GLN B O 1
ATOM 2505 N N . LEU B 1 20 ? -3.395 17.594 19.125 1 98.12 20 LEU B N 1
ATOM 2506 C CA . LEU B 1 20 ? -4.477 17.297 20.062 1 98.12 20 LEU B CA 1
ATOM 2507 C C . LEU B 1 20 ? -3.928 16.766 21.375 1 98.12 20 LEU B C 1
ATOM 2509 O O . LEU B 1 20 ? -4.383 17.188 22.453 1 98.12 20 LEU B O 1
ATOM 2513 N N . VAL B 1 21 ? -2.969 15.906 21.281 1 98.75 21 VAL B N 1
ATOM 2514 C CA . VAL B 1 21 ? -2.365 15.336 22.484 1 98.75 21 VAL B CA 1
ATOM 2515 C C . VAL B 1 21 ? -1.6 16.422 23.234 1 98.75 21 VAL B C 1
ATOM 2517 O O . VAL B 1 21 ? -1.624 16.453 24.469 1 98.75 21 VAL B O 1
ATOM 2520 N N . ALA B 1 22 ? -0.883 17.312 22.547 1 98.81 22 ALA B N 1
ATOM 2521 C CA . ALA B 1 22 ? -0.202 18.438 23.188 1 98.81 22 ALA B CA 1
ATOM 2522 C C . ALA B 1 22 ? -1.182 19.281 24 1 98.81 22 ALA B C 1
ATOM 2524 O O . ALA B 1 22 ? -0.865 19.703 25.109 1 98.81 22 ALA B O 1
ATOM 2525 N N . LYS B 1 23 ? -2.355 19.484 23.453 1 98.44 23 LYS B N 1
ATOM 2526 C CA . LYS B 1 23 ? -3.389 20.25 24.156 1 98.44 23 LYS B CA 1
ATOM 2527 C C . LYS B 1 23 ? -3.912 19.469 25.359 1 98.44 23 LYS B C 1
ATOM 2529 O O . LYS B 1 23 ? -4.004 20 26.469 1 98.44 23 LYS B O 1
ATOM 2534 N N . ASP B 1 24 ? -4.242 18.172 25.188 1 98.19 24 ASP B N 1
ATOM 2535 C CA . ASP B 1 24 ? -4.777 17.312 26.234 1 98.19 24 ASP B CA 1
ATOM 2536 C C . ASP B 1 24 ? -3.826 17.25 27.422 1 98.19 24 ASP B C 1
ATOM 2538 O O . ASP B 1 24 ? -4.27 17.25 28.578 1 98.19 24 ASP B O 1
ATOM 2542 N N . GLU B 1 25 ? -2.541 17.203 27.156 1 98.62 25 GLU B N 1
ATOM 2543 C CA . GLU B 1 25 ? -1.536 16.969 28.188 1 98.62 25 GLU B CA 1
ATOM 2544 C C . GLU B 1 25 ? -1.023 18.281 28.781 1 98.62 25 GLU B C 1
ATOM 2546 O O . GLU B 1 25 ? -0.225 18.266 29.719 1 98.62 25 GLU B O 1
ATOM 2551 N N . GLY B 1 26 ? -1.414 19.422 28.172 1 98.62 26 GLY B N 1
ATOM 2552 C CA . GLY B 1 26 ? -1.031 20.734 28.688 1 98.62 26 GLY B CA 1
ATOM 2553 C C . GLY B 1 26 ? 0.355 21.156 28.234 1 98.62 26 GLY B C 1
ATOM 2554 O O . GLY B 1 26 ? 0.976 22.016 28.875 1 98.62 26 GLY B O 1
ATOM 2555 N N . TYR B 1 27 ? 0.84 20.609 27.203 1 98.88 27 TYR B N 1
ATOM 2556 C CA . TYR B 1 27 ? 2.211 20.891 26.781 1 98.88 27 TYR B CA 1
ATOM 2557 C C . TYR B 1 27 ? 2.324 22.281 26.188 1 98.88 27 TYR B C 1
ATOM 2559 O O . TYR B 1 27 ? 3.355 22.938 26.328 1 98.88 27 TYR B O 1
ATOM 2567 N N . PHE B 1 28 ? 1.299 22.812 25.531 1 98.75 28 PHE B N 1
ATOM 2568 C CA . PHE B 1 28 ? 1.317 24.188 25.047 1 98.75 28 PHE B CA 1
ATOM 2569 C C . PHE B 1 28 ? 1.429 25.172 26.203 1 98.75 28 PHE B C 1
ATOM 2571 O O . PHE B 1 28 ? 2.225 26.109 26.156 1 98.75 28 PHE B O 1
ATOM 2578 N N . ASP B 1 29 ? 0.693 24.922 27.266 1 98.31 29 ASP B N 1
ATOM 2579 C CA . ASP B 1 29 ? 0.75 25.766 28.453 1 98.31 29 ASP B CA 1
ATOM 2580 C C . ASP B 1 29 ? 2.143 25.75 29.078 1 98.31 29 ASP B C 1
ATOM 2582 O O . ASP B 1 29 ? 2.656 26.781 29.5 1 98.31 29 ASP B O 1
ATOM 2586 N N . GLU B 1 30 ? 2.67 24.562 29.156 1 98.56 30 GLU B N 1
ATOM 2587 C CA . GLU B 1 30 ? 4.012 24.406 29.703 1 98.56 30 GLU B CA 1
ATOM 2588 C C . GLU B 1 30 ? 5.023 25.25 28.922 1 98.56 30 GLU B C 1
ATOM 2590 O O . GLU B 1 30 ? 5.973 25.781 29.516 1 98.56 30 GLU B O 1
ATOM 2595 N N . GLU B 1 31 ? 4.809 25.391 27.656 1 98.38 31 GLU B N 1
ATOM 2596 C CA . GLU B 1 31 ? 5.734 26.125 26.797 1 98.38 31 GLU B CA 1
ATOM 2597 C C . GLU B 1 31 ? 5.355 27.594 26.703 1 98.38 31 GLU B C 1
ATOM 2599 O O . GLU B 1 31 ? 5.992 28.359 25.984 1 98.38 31 GLU B O 1
ATOM 2604 N N . GLY B 1 32 ? 4.281 27.984 27.344 1 98.12 32 GLY B N 1
ATOM 2605 C CA . GLY B 1 32 ? 3.891 29.375 27.438 1 98.12 32 GLY B CA 1
ATOM 2606 C C . GLY B 1 32 ? 3.23 29.906 26.172 1 98.12 32 GLY B C 1
ATOM 2607 O O . GLY B 1 32 ? 3.457 31.047 25.781 1 98.12 32 GLY B O 1
ATOM 2608 N N . VAL B 1 33 ? 2.498 29.078 25.469 1 98.31 33 VAL B N 1
ATOM 2609 C CA . VAL B 1 33 ? 1.757 29.5 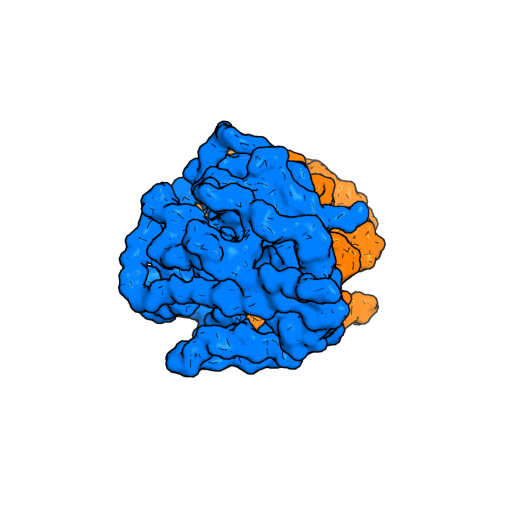24.281 1 98.31 33 VAL B CA 1
ATOM 2610 C C . VAL B 1 33 ? 0.301 29.047 24.406 1 98.31 33 VAL B C 1
ATOM 2612 O O . VAL B 1 33 ? 0.019 27.953 24.875 1 98.31 33 VAL B O 1
ATOM 2615 N N . ASP B 1 34 ? -0.617 29.922 24.109 1 97.81 34 ASP B N 1
ATOM 2616 C CA . ASP B 1 34 ? -2.041 29.609 24.062 1 97.81 34 ASP B CA 1
ATOM 2617 C C . ASP B 1 34 ? -2.467 29.156 22.672 1 97.81 34 ASP B C 1
ATOM 2619 O O . ASP B 1 34 ? -2.428 29.953 21.719 1 97.81 34 ASP B O 1
ATOM 2623 N N . VAL B 1 35 ? -2.906 27.922 22.562 1 98.06 35 VAL B N 1
ATOM 2624 C CA . VAL B 1 35 ? -3.285 27.359 21.266 1 98.06 35 VAL B CA 1
ATOM 2625 C C . VAL B 1 35 ? -4.773 27.016 21.266 1 98.06 35 VAL B C 1
ATOM 2627 O O . VAL B 1 35 ? -5.25 26.312 22.156 1 98.06 35 VAL B O 1
ATOM 2630 N N . ASP B 1 36 ? -5.465 27.516 20.312 1 97.5 36 ASP B N 1
ATOM 2631 C CA . ASP B 1 36 ? -6.848 27.156 20.047 1 97.5 36 ASP B CA 1
ATOM 2632 C C . ASP B 1 36 ? -6.977 26.438 18.688 1 97.5 36 ASP B C 1
ATOM 2634 O O . ASP B 1 36 ? -6.117 26.594 17.828 1 97.5 36 ASP B O 1
ATOM 2638 N N . PHE B 1 37 ? -8.07 25.688 18.609 1 96.88 37 PHE B N 1
ATOM 2639 C CA . PHE B 1 37 ? -8.32 24.953 17.359 1 96.88 37 PHE B CA 1
ATOM 2640 C C . PHE B 1 37 ? -9.625 25.422 16.719 1 96.88 37 PHE B C 1
ATOM 2642 O O . PHE B 1 37 ? -10.602 25.703 17.422 1 96.88 37 PHE B O 1
ATOM 2649 N N . VAL B 1 38 ? -9.617 25.531 15.398 1 94.19 38 VAL B N 1
ATOM 2650 C CA . VAL B 1 38 ? -10.836 25.656 14.602 1 94.19 38 VAL B CA 1
ATOM 2651 C C . VAL B 1 38 ? -10.891 24.531 13.57 1 94.19 38 VAL B C 1
ATOM 2653 O O . VAL B 1 38 ? -9.867 24.141 13.008 1 94.19 38 VAL B O 1
ATOM 2656 N N . THR B 1 39 ? -12.023 23.953 13.477 1 87.5 39 THR B N 1
ATOM 2657 C CA . THR B 1 39 ? -12.156 22.797 12.594 1 87.5 39 THR B CA 1
ATOM 2658 C C . THR B 1 39 ? -12.836 23.203 11.281 1 87.5 39 THR B C 1
ATOM 2660 O O . THR B 1 39 ? -13.773 24 11.281 1 87.5 39 THR B O 1
ATOM 2663 N N . LYS B 1 40 ? -12.195 22.703 10.305 1 77.44 40 LYS B N 1
ATOM 2664 C CA . LYS B 1 40 ? -12.836 22.844 8.992 1 77.44 40 LYS B CA 1
ATOM 2665 C C . LYS B 1 40 ? -14.078 21.984 8.891 1 77.44 40 LYS B C 1
ATOM 2667 O O . LYS B 1 40 ? -14.07 20.812 9.305 1 77.44 40 LYS B O 1
ATOM 2672 N N . GLU B 1 41 ? -15.148 22.641 8.641 1 68 41 GLU B N 1
ATOM 2673 C CA . GLU B 1 41 ? -16.375 21.891 8.422 1 68 41 GLU B CA 1
ATOM 2674 C C . GLU B 1 41 ? -16.438 21.344 6.996 1 68 41 GLU B C 1
ATOM 2676 O O . GLU B 1 41 ? -16.391 22.094 6.027 1 68 41 GLU B O 1
ATOM 2681 N N . TYR B 1 42 ? -16.016 20.109 6.918 1 60.41 42 TYR B N 1
ATOM 2682 C CA . TYR B 1 42 ? -16.172 19.5 5.594 1 60.41 42 TYR B CA 1
ATOM 2683 C C . TYR B 1 42 ? -17.641 19.344 5.23 1 60.41 42 TYR B C 1
ATOM 2685 O O . TYR B 1 42 ? -18.375 18.641 5.918 1 60.41 42 TYR B O 1
ATOM 2693 N N . ALA B 1 43 ? -18.453 20.406 5.398 1 52.97 43 ALA B N 1
ATOM 2694 C CA . ALA B 1 43 ? -19.906 20.531 5.25 1 52.97 43 ALA B CA 1
ATOM 2695 C C . ALA B 1 43 ? -20.469 19.359 4.453 1 52.97 43 ALA B C 1
ATOM 2697 O O . ALA B 1 43 ? -19.75 18.703 3.697 1 52.97 43 ALA B O 1
ATOM 2698 N N . GLY B 1 44 ? -21.812 19.094 4.648 1 51.56 44 GLY B N 1
ATOM 2699 C CA . GLY B 1 44 ? -22.938 18.234 4.336 1 51.56 44 GLY B CA 1
ATOM 2700 C C . GLY B 1 44 ? -23.016 17.875 2.863 1 51.56 44 GLY B C 1
ATOM 2701 O O . GLY B 1 44 ? -24.031 17.328 2.408 1 51.56 44 GLY B O 1
ATOM 2702 N N . ALA B 1 45 ? -22.625 18.75 1.984 1 44.25 45 ALA B N 1
ATOM 2703 C CA . ALA B 1 45 ? -23.375 19 0.756 1 44.25 45 ALA B CA 1
ATOM 2704 C C . ALA B 1 45 ? -23.219 17.844 -0.22 1 44.25 45 ALA B C 1
ATOM 2706 O O . ALA B 1 45 ? -22.25 17.094 -0.165 1 44.25 45 ALA B O 1
ATOM 2707 N N . GLY B 1 46 ? -24.109 17.422 -0.742 1 53.94 46 GLY B N 1
ATOM 2708 C CA . GLY B 1 46 ? -24.297 16.812 -2.053 1 53.94 46 GLY B CA 1
ATOM 2709 C C . GLY B 1 46 ? -23.141 17.109 -3.004 1 53.94 46 GLY B C 1
ATOM 2710 O O . GLY B 1 46 ? -23.219 18.031 -3.816 1 53.94 46 GLY B O 1
ATOM 2711 N N . ILE B 1 47 ? -22.031 16.609 -2.592 1 61.62 47 ILE B N 1
ATOM 2712 C CA . ILE B 1 47 ? -20.922 16.922 -3.477 1 61.62 47 ILE B CA 1
ATOM 2713 C C . ILE B 1 47 ? -21.188 16.344 -4.863 1 61.62 47 ILE B C 1
ATOM 2715 O O . ILE B 1 47 ? -21.406 15.141 -5.004 1 61.62 47 ILE B O 1
ATOM 2719 N N . ALA B 1 48 ? -21.5 17.203 -5.699 1 66.38 48 ALA B N 1
ATOM 2720 C CA . ALA B 1 48 ? -21.438 16.797 -7.098 1 66.38 48 ALA B CA 1
ATOM 2721 C C . ALA B 1 48 ? -20.016 16.375 -7.488 1 66.38 48 ALA B C 1
ATOM 2723 O O . ALA B 1 48 ? -19.062 17.125 -7.27 1 66.38 48 ALA B O 1
ATOM 2724 N N . PRO B 1 49 ? -19.938 15.086 -7.777 1 76.62 49 PRO B N 1
ATOM 2725 C CA . PRO B 1 49 ? -18.609 14.633 -8.234 1 76.62 49 PRO B CA 1
ATOM 2726 C C . PRO B 1 49 ? -18 15.562 -9.281 1 76.62 49 PRO B C 1
ATOM 2728 O O . PRO B 1 49 ? -18.719 16.094 -10.133 1 76.62 49 PRO B O 1
ATOM 2731 N N . LEU B 1 50 ? -16.75 15.93 -9.016 1 84.12 50 LEU B N 1
ATOM 2732 C CA . LEU B 1 50 ? -16 16.719 -9.984 1 84.12 50 LEU B CA 1
ATOM 2733 C C . LEU B 1 50 ? -14.797 15.93 -10.508 1 84.12 50 LEU B C 1
ATOM 2735 O O . LEU B 1 50 ? -14.094 15.281 -9.734 1 84.12 50 LEU B O 1
ATOM 2739 N N . GLU B 1 51 ? -14.617 15.984 -11.789 1 82.75 51 GLU B N 1
ATOM 2740 C CA . GLU B 1 51 ? -13.531 15.203 -12.367 1 82.75 51 GLU B CA 1
ATOM 2741 C C . GLU B 1 51 ? -12.344 16.094 -12.727 1 82.75 51 GLU B C 1
ATOM 2743 O O . GLU B 1 51 ? -11.227 15.602 -12.906 1 82.75 51 GLU B O 1
ATOM 2748 N N . ASP B 1 52 ? -12.672 17.359 -12.805 1 83.44 52 ASP B N 1
ATOM 2749 C CA . ASP B 1 52 ? -11.609 18.297 -13.172 1 83.44 52 ASP B CA 1
ATOM 2750 C C . ASP B 1 52 ? -11 18.938 -11.93 1 83.44 52 ASP B C 1
ATOM 2752 O O . ASP B 1 52 ? -11.656 19.719 -11.234 1 83.44 52 ASP B O 1
ATOM 2756 N N . HIS B 1 53 ? -9.789 18.641 -11.68 1 81.88 53 HIS B N 1
ATOM 2757 C CA . HIS B 1 53 ? -9.133 19.141 -10.477 1 81.88 53 HIS B CA 1
ATOM 2758 C C . HIS B 1 53 ? -8.727 20.609 -10.625 1 81.88 53 HIS B C 1
ATOM 2760 O O . HIS B 1 53 ? -8.391 21.266 -9.641 1 81.88 53 HIS B O 1
ATOM 2766 N N . GLU B 1 54 ? -8.688 21.078 -11.844 1 79.75 54 GLU B N 1
ATOM 2767 C CA . GLU B 1 54 ? -8.32 22.469 -12.086 1 79.75 54 GLU B CA 1
ATOM 2768 C C . GLU B 1 54 ? -9.43 23.422 -11.633 1 79.75 54 GLU B C 1
ATOM 2770 O O . GLU B 1 54 ? -9.164 24.594 -11.328 1 79.75 54 GLU B O 1
ATOM 2775 N N . LEU B 1 55 ? -10.586 22.906 -11.539 1 72.75 55 LEU B N 1
ATOM 2776 C CA . LEU B 1 55 ? -11.758 23.734 -11.258 1 72.75 55 LEU B CA 1
ATOM 2777 C C . LEU B 1 55 ? -11.914 23.953 -9.758 1 72.75 55 LEU B C 1
ATOM 2779 O O . LEU B 1 55 ? -12.727 24.781 -9.336 1 72.75 55 LEU B O 1
ATOM 2783 N N . LEU B 1 56 ? -11.07 23.297 -9 1 80.19 56 LEU B N 1
ATOM 2784 C CA . LEU B 1 56 ? -11.219 23.438 -7.559 1 80.19 56 LEU B CA 1
ATOM 2785 C C . LEU B 1 56 ? -10.039 24.203 -6.961 1 80.19 56 LEU B C 1
ATOM 2787 O O . LEU B 1 56 ? -8.898 24 -7.375 1 80.19 56 LEU B O 1
ATOM 2791 N N . SER B 1 57 ? -10.516 25.031 -6.07 1 82.88 57 SER B N 1
ATOM 2792 C CA . SER B 1 57 ? -9.492 25.734 -5.312 1 82.88 57 SER B CA 1
ATOM 2793 C C . SER B 1 57 ? -8.641 24.766 -4.496 1 82.88 57 SER B C 1
ATOM 2795 O O . SER B 1 57 ? -9.148 23.781 -3.961 1 82.88 57 SER B O 1
ATOM 2797 N N . SER B 1 58 ? -7.336 25.062 -4.352 1 86.75 58 SER B N 1
ATOM 2798 C CA . SER B 1 58 ? -6.453 24.266 -3.506 1 86.75 58 SER B CA 1
ATOM 2799 C C . SER B 1 58 ? -6.887 24.328 -2.045 1 86.75 58 SER B C 1
ATOM 2801 O O . SER B 1 58 ? -6.457 23.516 -1.231 1 86.75 58 SER B O 1
ATOM 2803 N N . PHE B 1 59 ? -7.695 25.281 -1.732 1 82.12 59 PHE B N 1
ATOM 2804 C CA . PHE B 1 59 ? -8.219 25.391 -0.378 1 82.12 59 PHE B CA 1
ATOM 2805 C C . PHE B 1 59 ? -9.578 24.719 -0.26 1 82.12 59 PHE B C 1
ATOM 2807 O O . PHE B 1 59 ? -10.148 24.641 0.828 1 82.12 59 PHE B O 1
ATOM 2814 N N . GLY B 1 60 ? -9.984 24.141 -1.35 1 76 60 GLY B N 1
ATOM 2815 C CA . GLY B 1 60 ? -11.25 23.422 -1.36 1 76 60 GLY B CA 1
ATOM 2816 C C . GLY B 1 60 ? -12.445 24.344 -1.544 1 76 60 GLY B C 1
ATOM 2817 O O . GLY B 1 60 ? -12.289 25.516 -1.914 1 76 60 GLY B O 1
ATOM 2818 N N . SER B 1 61 ? -13.602 23.703 -1.414 1 71.62 61 SER B N 1
ATOM 2819 C CA . SER B 1 61 ? -14.836 24.438 -1.637 1 71.62 61 SER B CA 1
ATOM 2820 C C . SER B 1 61 ? -15.359 25.047 -0.34 1 71.62 61 SER B C 1
ATOM 2822 O O . SER B 1 61 ? -16.234 25.922 -0.365 1 71.62 61 SER B O 1
ATOM 2824 N N . THR B 1 62 ? -14.68 24.531 0.664 1 74.06 62 THR B N 1
ATOM 2825 C CA . THR B 1 62 ? -15.09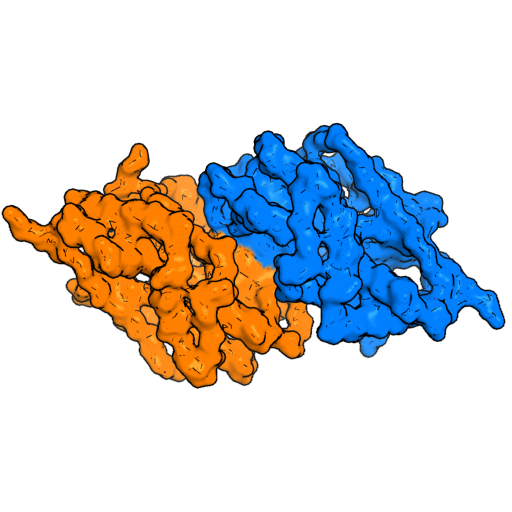4 25.047 1.968 1 74.06 62 THR B CA 1
ATOM 2826 C C . THR B 1 62 ? -14.18 26.188 2.416 1 74.06 62 THR B C 1
ATOM 2828 O O . THR B 1 62 ? -13.031 26.281 1.976 1 74.06 62 THR B O 1
ATOM 2831 N N . LYS B 1 63 ? -14.781 26.922 3.238 1 81.31 63 LYS B N 1
ATOM 2832 C CA . LYS B 1 63 ? -14.047 28.062 3.754 1 81.31 63 LYS B CA 1
ATOM 2833 C C . LYS B 1 63 ? -12.75 27.641 4.438 1 81.31 63 LYS B C 1
ATOM 2835 O O . LYS B 1 63 ? -12.742 26.656 5.199 1 81.31 63 LYS B O 1
ATOM 2840 N N . SER B 1 64 ? -11.688 28.297 4.098 1 89 64 SER B N 1
ATOM 2841 C CA . SER B 1 64 ? -10.422 28.141 4.805 1 89 64 SER B CA 1
ATOM 2842 C C . SER B 1 64 ? -10.297 29.172 5.926 1 89 64 SER B C 1
ATOM 2844 O O . SER B 1 64 ? -10.18 30.375 5.668 1 89 64 SER B O 1
ATOM 2846 N N . HIS B 1 65 ? -10.234 28.781 7.176 1 93.56 65 HIS B N 1
ATOM 2847 C CA . HIS B 1 65 ? -10.047 29.688 8.305 1 93.56 65 HIS B CA 1
ATOM 2848 C C . HIS B 1 65 ? -8.695 30.391 8.234 1 93.56 65 HIS B C 1
ATOM 2850 O O . HIS B 1 65 ? -8.555 31.516 8.695 1 93.56 65 HIS B O 1
ATOM 2856 N N . PHE B 1 66 ? -7.773 29.75 7.633 1 94.62 66 PHE B N 1
ATOM 2857 C CA . PHE B 1 66 ? -6.441 30.328 7.48 1 94.62 66 PHE B CA 1
ATOM 2858 C C . PHE B 1 66 ? -6.477 31.516 6.523 1 94.62 66 PHE B C 1
ATOM 2860 O O . PHE B 1 66 ? -6.027 32.594 6.867 1 94.62 66 PHE B O 1
ATOM 2867 N N . GLU B 1 67 ? -7.074 31.328 5.391 1 93.75 67 GLU B N 1
ATOM 2868 C CA . GLU B 1 67 ? -7.117 32.375 4.387 1 93.75 67 GLU B CA 1
ATOM 2869 C C . GLU B 1 67 ? -8.031 33.531 4.828 1 93.75 67 GLU B C 1
ATOM 2871 O O . GLU B 1 67 ? -7.867 34.656 4.383 1 93.75 67 GLU B O 1
ATOM 2876 N N . ALA B 1 68 ? -8.969 33.156 5.719 1 94.19 68 ALA B N 1
ATOM 2877 C CA . ALA B 1 68 ? -9.875 34.156 6.246 1 94.19 68 ALA B CA 1
ATOM 2878 C C . ALA B 1 68 ? -9.227 34.938 7.391 1 94.19 68 ALA B C 1
ATOM 2880 O O . ALA B 1 68 ? -9.828 35.875 7.93 1 94.19 68 ALA B O 1
ATOM 2881 N N . GLY B 1 69 ? -8.094 34.531 7.789 1 94.75 69 GLY B N 1
ATOM 2882 C CA . GLY B 1 69 ? -7.391 35.188 8.867 1 94.75 69 GLY B CA 1
ATOM 2883 C C . GLY B 1 69 ? -7.844 34.75 10.242 1 94.75 69 GLY B C 1
ATOM 2884 O O . GLY B 1 69 ? -7.547 35.406 11.242 1 94.75 69 GLY B O 1
ATOM 2885 N N . GLU B 1 70 ? -8.555 33.594 10.266 1 95.81 70 GLU B N 1
ATOM 2886 C CA . GLU B 1 70 ? -9.117 33.125 11.523 1 95.81 70 GLU B CA 1
ATOM 2887 C C . GLU B 1 70 ? -8.211 32.062 12.164 1 95.81 70 GLU B C 1
ATOM 2889 O O . GLU B 1 70 ? -8.406 31.688 13.32 1 95.81 70 GLU B O 1
ATOM 2894 N N . ALA B 1 71 ? -7.25 31.609 11.469 1 96.75 71 ALA B N 1
ATOM 2895 C CA . ALA B 1 71 ? -6.203 30.703 11.93 1 96.75 71 ALA B CA 1
ATOM 2896 C C . ALA B 1 71 ? -4.84 31.109 11.375 1 96.75 71 ALA B C 1
ATOM 2898 O O . ALA B 1 71 ? -4.754 31.703 10.297 1 96.75 71 ALA B O 1
ATOM 2899 N N . ALA B 1 72 ? -3.826 30.781 12.125 1 97.69 72 ALA B N 1
ATOM 2900 C CA . ALA B 1 72 ? -2.5 31.25 11.719 1 97.69 72 ALA B CA 1
ATOM 2901 C C . ALA B 1 72 ? -1.587 30.062 11.398 1 97.69 72 ALA B C 1
ATOM 2903 O O . ALA B 1 72 ? -0.486 30.25 10.875 1 97.69 72 ALA B O 1
ATOM 2904 N N . LEU B 1 73 ? -2.051 28.906 11.727 1 97.12 73 LEU B N 1
ATOM 2905 C CA . LEU B 1 73 ?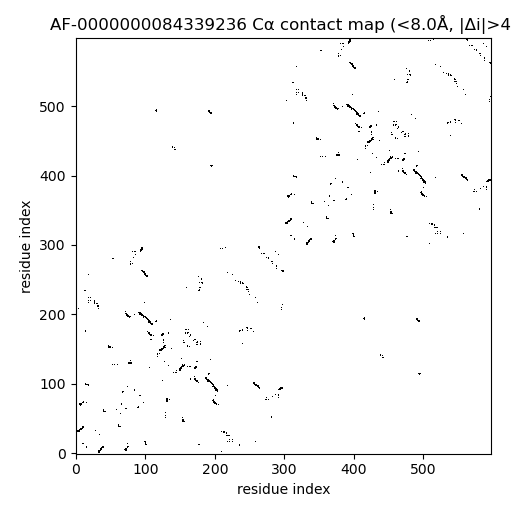 -1.291 27.672 11.508 1 97.12 73 LEU B CA 1
ATOM 2906 C C . LEU B 1 73 ? -2.211 26.531 11.102 1 97.12 73 LEU B C 1
ATOM 2908 O O . LEU B 1 73 ? -3.326 26.406 11.609 1 97.12 73 LEU B O 1
ATOM 2912 N N . TYR B 1 74 ? -1.762 25.75 10.164 1 95.5 74 TYR B N 1
ATOM 2913 C CA . TYR B 1 74 ? -2.451 24.516 9.844 1 95.5 74 TYR B CA 1
ATOM 2914 C C . TYR B 1 74 ? -1.498 23.5 9.211 1 95.5 74 TYR B C 1
ATOM 2916 O O . TYR B 1 74 ? -0.37 23.844 8.852 1 95.5 74 TYR B O 1
ATOM 2924 N N . ARG B 1 75 ? -1.924 22.281 9.172 1 96 75 ARG B N 1
ATOM 2925 C CA . ARG B 1 75 ? -1.128 21.219 8.562 1 96 75 ARG B CA 1
ATOM 2926 C C . ARG B 1 75 ? -1.939 20.469 7.52 1 96 75 ARG B C 1
ATOM 2928 O O . ARG B 1 75 ? -3.156 20.328 7.652 1 96 75 ARG B O 1
ATOM 2935 N N . ALA B 1 76 ? -1.283 20 6.535 1 94.88 76 ALA B N 1
ATOM 2936 C CA . ALA B 1 76 ? -1.866 19.188 5.469 1 94.88 76 ALA B CA 1
ATOM 2937 C C . ALA B 1 76 ? -0.8 18.344 4.773 1 94.88 76 ALA B C 1
ATOM 2939 O O . ALA B 1 76 ? 0.349 18.297 5.219 1 94.88 76 ALA B O 1
ATOM 2940 N N . CYS B 1 77 ? -1.258 17.641 3.811 1 97.25 77 CYS B N 1
ATOM 2941 C CA . CYS B 1 77 ? -0.333 16.797 3.061 1 97.25 77 CYS B CA 1
ATOM 2942 C C . CYS B 1 77 ? 0.724 17.641 2.357 1 97.25 77 CYS B C 1
ATOM 2944 O O . CYS B 1 77 ? 0.5 18.812 2.076 1 97.25 77 CYS B O 1
ATOM 2946 N N . GLU B 1 78 ? 1.88 17.062 2.084 1 98.06 78 GLU B N 1
ATOM 2947 C CA . GLU B 1 78 ? 3.023 17.719 1.47 1 98.06 78 GLU B CA 1
ATOM 2948 C C . GLU B 1 78 ? 2.617 18.453 0.186 1 98.06 78 GLU B C 1
ATOM 2950 O O . GLU B 1 78 ? 2.854 19.641 0.04 1 98.06 78 GLU B O 1
ATOM 2955 N N . TRP B 1 79 ? 1.936 17.781 -0.758 1 97.25 79 TRP B N 1
ATOM 2956 C CA . TRP B 1 79 ? 1.568 18.281 -2.074 1 97.25 79 TRP B CA 1
ATOM 2957 C C . TRP B 1 79 ? 0.619 19.469 -1.948 1 97.25 79 TRP B C 1
ATOM 2959 O O . TRP B 1 79 ? 0.824 20.516 -2.586 1 97.25 79 TRP B O 1
ATOM 2969 N N . GLY B 1 80 ? -0.396 19.219 -1.141 1 95.25 80 GLY B N 1
ATOM 2970 C CA . GLY B 1 80 ? -1.358 20.297 -0.91 1 95.25 80 GLY B CA 1
ATOM 2971 C C . GLY B 1 80 ? -0.729 21.547 -0.354 1 95.25 80 GLY B C 1
ATOM 2972 O O . GLY B 1 80 ? -1.105 22.656 -0.737 1 95.25 80 GLY B O 1
ATOM 2973 N N . GLN B 1 81 ? 0.246 21.359 0.486 1 96.56 81 GLN B N 1
ATOM 2974 C CA . GLN B 1 81 ? 0.893 22.516 1.103 1 96.56 81 GLN B CA 1
ATOM 2975 C C . GLN B 1 81 ? 1.766 23.25 0.096 1 96.56 81 GLN B C 1
ATOM 2977 O O . GLN B 1 81 ? 1.853 24.484 0.131 1 96.56 81 GLN B O 1
ATOM 2982 N N . VAL B 1 82 ? 2.422 22.516 -0.749 1 96.94 82 VAL B N 1
ATOM 2983 C CA . VAL B 1 82 ? 3.188 23.141 -1.819 1 96.94 82 VAL B CA 1
ATOM 2984 C C . VAL B 1 82 ? 2.258 23.984 -2.695 1 96.94 82 VAL B C 1
ATOM 2986 O O . VAL B 1 82 ? 2.543 25.156 -2.971 1 96.94 82 VAL B O 1
ATOM 2989 N N . ARG B 1 83 ? 1.146 23.453 -3.053 1 95.56 83 ARG B N 1
ATOM 2990 C CA . ARG B 1 83 ? 0.175 24.156 -3.889 1 95.56 83 ARG B CA 1
ATOM 2991 C C . ARG B 1 83 ? -0.427 25.344 -3.148 1 95.56 83 ARG B C 1
ATOM 2993 O O . ARG B 1 83 ? -0.546 26.438 -3.709 1 95.56 83 ARG B O 1
ATOM 3000 N N . ARG B 1 84 ? -0.805 25.172 -1.92 1 95.06 84 ARG B N 1
ATOM 3001 C CA . ARG B 1 84 ? -1.481 26.203 -1.15 1 95.06 84 ARG B CA 1
ATOM 3002 C C . ARG B 1 84 ? -0.529 27.359 -0.822 1 95.06 84 ARG B C 1
ATOM 3004 O O . ARG B 1 84 ? -0.943 28.516 -0.762 1 95.06 84 ARG B O 1
ATOM 3011 N N . SER B 1 85 ? 0.736 27.016 -0.63 1 95.31 85 SER B N 1
ATOM 3012 C CA . SER B 1 85 ? 1.715 28.078 -0.413 1 95.31 85 SER B CA 1
ATOM 3013 C C . SER B 1 85 ? 1.89 28.922 -1.663 1 95.31 85 SER B C 1
ATOM 3015 O O . SER B 1 85 ? 2.254 30.109 -1.573 1 95.31 85 SER B O 1
ATOM 3017 N N . GLN B 1 86 ? 1.676 28.375 -2.773 1 93.31 86 GLN B N 1
ATOM 3018 C CA . GLN B 1 86 ? 1.689 29.125 -4.023 1 93.31 86 GLN B CA 1
ATOM 3019 C C . GLN B 1 86 ? 0.416 29.953 -4.184 1 93.31 86 GLN B C 1
ATOM 3021 O O . GLN B 1 86 ? 0.462 31.094 -4.664 1 93.31 86 GLN B O 1
ATOM 3026 N N . ASP B 1 87 ? -0.687 29.438 -3.729 1 93.25 87 ASP B N 1
ATOM 3027 C CA . ASP B 1 87 ? -1.997 30.016 -3.998 1 93.25 87 ASP B CA 1
ATOM 3028 C C . ASP B 1 87 ? -2.379 31.031 -2.924 1 93.25 87 ASP B C 1
ATOM 3030 O O . ASP B 1 87 ? -3.301 31.828 -3.113 1 93.25 87 ASP B O 1
ATOM 3034 N N . THR B 1 88 ? -1.732 30.953 -1.771 1 94.94 88 THR B N 1
ATOM 3035 C CA . THR B 1 88 ? -2.15 31.719 -0.606 1 94.94 88 THR B CA 1
ATOM 3036 C C . THR B 1 88 ? -2.172 33.219 -0.928 1 94.94 88 THR B C 1
ATOM 3038 O O . THR B 1 88 ? -1.327 33.719 -1.68 1 94.94 88 THR B O 1
ATOM 3041 N N . ARG B 1 89 ? -3.188 33.938 -0.314 1 94.06 89 ARG B N 1
ATOM 3042 C CA . ARG B 1 89 ? -3.281 35.375 -0.446 1 94.06 89 ARG B CA 1
ATOM 3043 C C . ARG B 1 89 ? -2.828 36.094 0.832 1 94.06 89 ARG B C 1
ATOM 3045 O O . ARG B 1 89 ? -2.707 37.312 0.867 1 94.06 89 ARG B O 1
ATOM 3052 N N . VAL B 1 90 ? -2.568 35.281 1.872 1 94.62 90 VAL B N 1
ATOM 3053 C CA . VAL B 1 90 ? -2.209 35.906 3.139 1 94.62 90 VAL B CA 1
ATOM 3054 C C . VAL B 1 90 ? -0.739 35.625 3.451 1 94.62 90 VAL B C 1
ATOM 3056 O O . VAL B 1 90 ? -0.271 35.906 4.559 1 94.62 90 VAL B O 1
ATOM 3059 N N . GLY B 1 91 ? -0.06 35 2.578 1 95.25 91 GLY B N 1
ATOM 3060 C CA . GLY B 1 91 ? 1.388 34.875 2.66 1 95.25 91 GLY B CA 1
ATOM 3061 C C . GLY B 1 91 ? 1.847 33.688 3.484 1 95.25 91 GLY B C 1
ATOM 3062 O O . GLY B 1 91 ? 2.902 33.75 4.121 1 95.25 91 GLY B O 1
ATOM 3063 N N . GLY B 1 92 ? 1.036 32.656 3.566 1 96.56 92 GLY B N 1
ATOM 3064 C CA . GLY B 1 92 ? 1.439 31.453 4.262 1 96.56 92 GLY B CA 1
ATOM 3065 C C . GLY B 1 92 ? 2.643 30.781 3.633 1 96.56 92 GLY B C 1
ATOM 3066 O O . GLY B 1 92 ? 2.775 30.75 2.408 1 96.56 92 GLY B O 1
ATOM 3067 N N . ARG B 1 93 ? 3.535 30.281 4.465 1 97.75 93 ARG B N 1
ATOM 3068 C CA . ARG B 1 93 ? 4.707 29.547 4.004 1 97.75 93 ARG B CA 1
ATOM 3069 C C . ARG B 1 93 ? 4.84 28.219 4.738 1 97.75 93 ARG B C 1
ATOM 3071 O O . ARG B 1 93 ? 4.398 28.078 5.879 1 97.75 93 ARG B O 1
ATOM 3078 N N . ILE B 1 94 ? 5.43 27.234 4.055 1 98.5 94 ILE B N 1
ATOM 3079 C CA . ILE B 1 94 ? 5.77 25.969 4.699 1 98.5 94 ILE B CA 1
ATOM 3080 C C . ILE B 1 94 ? 6.891 26.188 5.711 1 98.5 94 ILE B C 1
ATOM 3082 O O . ILE B 1 94 ? 7.953 26.703 5.367 1 98.5 94 ILE B O 1
ATOM 3086 N N . VAL B 1 95 ? 6.645 25.766 6.949 1 98.56 95 VAL B N 1
ATOM 3087 C CA . VAL B 1 95 ? 7.621 26.125 7.969 1 98.56 95 VAL B CA 1
ATOM 3088 C C . VAL B 1 95 ? 8.266 24.859 8.539 1 98.56 95 VAL B C 1
ATOM 3090 O O . VAL B 1 95 ? 9.281 24.938 9.234 1 98.56 95 VAL B O 1
ATOM 3093 N N . SER B 1 96 ? 7.707 23.656 8.25 1 98.38 96 SER B N 1
ATOM 3094 C CA . SER B 1 96 ? 8.266 22.375 8.68 1 98.38 96 SER B CA 1
ATOM 3095 C C . SER B 1 96 ? 7.512 21.203 8.07 1 98.38 96 SER B C 1
ATOM 3097 O O . SER B 1 96 ? 6.383 21.359 7.598 1 98.38 96 SER B O 1
ATOM 3099 N N . LYS B 1 97 ? 8.195 20.047 8.031 1 98.06 97 LYS B N 1
ATOM 3100 C CA . LYS B 1 97 ? 7.438 18.797 7.949 1 98.06 97 LYS B CA 1
ATOM 3101 C C . LYS B 1 97 ? 6.582 18.594 9.195 1 98.06 97 LYS B C 1
ATOM 3103 O O . LYS B 1 97 ? 7.023 18.891 10.312 1 98.06 97 LYS B O 1
ATOM 3108 N N . ARG B 1 98 ? 5.398 18.141 9 1 97.62 98 ARG B N 1
ATOM 3109 C CA . ARG B 1 98 ? 4.539 17.875 10.148 1 97.62 98 ARG B CA 1
ATOM 3110 C C . ARG B 1 98 ? 4.949 16.594 10.852 1 97.62 98 ARG B C 1
ATOM 3112 O O . ARG B 1 98 ? 5.688 15.773 10.289 1 97.62 98 ARG B O 1
ATOM 3119 N N . ALA B 1 99 ? 4.395 16.359 12.039 1 98.19 99 ALA B N 1
ATOM 3120 C CA . ALA B 1 99 ? 4.77 15.25 12.898 1 98.19 99 ALA B CA 1
ATOM 3121 C C . ALA B 1 99 ? 4.07 13.961 12.469 1 98.19 99 ALA B C 1
ATOM 3123 O O . ALA B 1 99 ? 4.602 12.867 12.656 1 98.19 99 ALA B O 1
ATOM 3124 N N . ALA B 1 100 ? 2.936 14.023 11.867 1 98.38 100 ALA B N 1
ATOM 3125 C CA . ALA B 1 100 ? 2.137 12.844 11.547 1 98.38 100 ALA B CA 1
ATOM 3126 C C . ALA B 1 100 ? 2.492 12.297 10.172 1 98.38 100 ALA B C 1
ATOM 3128 O O . ALA B 1 100 ? 2.49 13.031 9.18 1 98.38 100 ALA B O 1
ATOM 3129 N N . VAL B 1 101 ? 2.842 11.031 10.086 1 98.31 101 VAL B N 1
ATOM 3130 C CA . VAL B 1 101 ? 3.031 10.234 8.883 1 98.31 101 VAL B CA 1
ATOM 3131 C C . VAL B 1 101 ? 2.084 9.039 8.898 1 98.31 101 VAL B C 1
ATOM 3133 O O . VAL B 1 101 ? 2.305 8.078 9.633 1 98.31 101 VAL B O 1
ATOM 3136 N N . ASN B 1 102 ? 1.031 9.086 8.141 1 97.06 102 ASN B N 1
ATOM 3137 C CA . ASN B 1 102 ? 0.05 8 8.156 1 97.06 102 ASN B CA 1
ATOM 3138 C C . ASN B 1 102 ? -0.259 7.508 6.746 1 97.06 102 ASN B C 1
ATOM 3140 O O . ASN B 1 102 ? 0.268 8.039 5.766 1 97.06 102 ASN B O 1
ATOM 3144 N N . SER B 1 103 ? -0.994 6.453 6.668 1 97.81 103 SER B N 1
ATOM 3145 C CA . SER B 1 103 ? -1.2 5.801 5.379 1 97.81 103 SER B CA 1
ATOM 3146 C C . SER B 1 103 ? -2.551 6.18 4.781 1 97.81 103 SER B C 1
ATOM 3148 O O . SER B 1 103 ? -3.424 6.695 5.48 1 97.81 103 SER B O 1
ATOM 3150 N N . GLN B 1 104 ? -2.617 6.094 3.535 1 98.44 104 GLN B N 1
ATOM 3151 C CA . GLN B 1 104 ? -3.826 6.133 2.719 1 98.44 104 GLN B CA 1
ATOM 3152 C C . GLN B 1 104 ? -4.02 4.82 1.961 1 98.44 104 GLN B C 1
ATOM 3154 O O . GLN B 1 104 ? -3.078 4.309 1.35 1 98.44 104 GLN B O 1
ATOM 3159 N N . ALA B 1 105 ? -5.227 4.285 2.078 1 98.88 105 ALA B N 1
ATOM 3160 C CA . ALA B 1 105 ? -5.543 3.053 1.36 1 98.88 105 ALA B CA 1
ATOM 3161 C C . ALA B 1 105 ? -6.559 3.309 0.25 1 98.88 105 ALA B C 1
ATOM 3163 O O . ALA B 1 105 ? -7.402 4.199 0.367 1 98.88 105 ALA B O 1
ATOM 3164 N N . ILE B 1 106 ? -6.43 2.643 -0.823 1 98.94 106 ILE B N 1
ATOM 3165 C CA . ILE B 1 106 ? -7.469 2.562 -1.843 1 98.94 106 ILE B CA 1
ATOM 3166 C C . ILE B 1 106 ? -8.297 1.295 -1.637 1 98.94 106 ILE B C 1
ATOM 3168 O O . ILE B 1 106 ? -7.758 0.185 -1.657 1 98.94 106 ILE B O 1
ATOM 3172 N N . LEU B 1 107 ? -9.594 1.484 -1.415 1 98.94 107 LEU B N 1
ATOM 3173 C CA . LEU B 1 107 ? -10.461 0.376 -1.028 1 98.94 107 LEU B CA 1
ATOM 3174 C C . LEU B 1 107 ? -11.609 0.21 -2.023 1 98.94 107 LEU B C 1
ATOM 3176 O O . LEU B 1 107 ? -12.023 1.178 -2.666 1 98.94 107 LEU B O 1
ATOM 3180 N N . VAL B 1 108 ? -1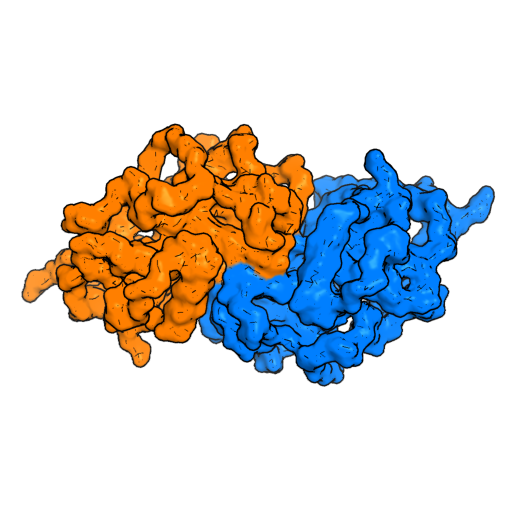2.086 -0.961 -2.154 1 98.94 108 VAL B N 1
ATOM 3181 C CA . VAL B 1 108 ? -13.32 -1.307 -2.846 1 98.94 108 VAL B CA 1
ATOM 3182 C C . VAL B 1 108 ? -14.227 -2.111 -1.914 1 98.94 108 VAL B C 1
ATOM 3184 O O . VAL B 1 108 ? -13.781 -2.59 -0.869 1 98.94 108 VAL B O 1
ATOM 3187 N N . ARG B 1 109 ? -15.477 -2.164 -2.273 1 98.75 109 ARG B N 1
ATOM 3188 C CA . ARG B 1 109 ? -16.406 -2.996 -1.514 1 98.75 109 ARG B CA 1
ATOM 3189 C C . ARG B 1 109 ? -15.977 -4.461 -1.55 1 98.75 109 ARG B C 1
ATOM 3191 O O . ARG B 1 109 ? -15.297 -4.891 -2.48 1 98.75 109 ARG B O 1
ATOM 3198 N N . GLY B 1 110 ? -16.438 -5.219 -0.553 1 97.5 110 GLY B N 1
ATOM 3199 C CA . GLY B 1 110 ? -16.078 -6.625 -0.448 1 97.5 110 GLY B CA 1
ATOM 3200 C C . GLY B 1 110 ? -16.562 -7.449 -1.627 1 97.5 110 GLY B C 1
ATOM 3201 O O . GLY B 1 110 ? -15.898 -8.406 -2.031 1 97.5 110 GLY B O 1
ATOM 3202 N N . ASP B 1 111 ? -17.656 -7.074 -2.213 1 96.44 111 ASP B N 1
ATOM 3203 C CA . ASP B 1 111 ? -18.25 -7.848 -3.297 1 96.44 111 ASP B CA 1
ATOM 3204 C C . ASP B 1 111 ? -17.781 -7.344 -4.656 1 96.44 111 ASP B C 1
ATOM 3206 O O . ASP B 1 111 ? -18.156 -7.898 -5.695 1 96.44 111 ASP B O 1
ATOM 3210 N N . HIS B 1 112 ? -17.109 -6.238 -4.629 1 97.62 112 HIS B N 1
ATOM 3211 C CA . HIS B 1 112 ? -16.562 -5.727 -5.883 1 97.62 112 HIS B CA 1
ATOM 3212 C C . HIS B 1 112 ? -15.57 -6.711 -6.492 1 97.62 112 HIS B C 1
ATOM 3214 O O . HIS B 1 112 ? -14.781 -7.332 -5.777 1 97.62 112 HIS B O 1
ATOM 3220 N N . PRO B 1 113 ? -15.453 -6.863 -7.758 1 96.81 113 PRO B N 1
ATOM 3221 C CA . PRO B 1 113 ? -14.594 -7.867 -8.383 1 96.81 113 PRO B CA 1
ATOM 3222 C C . PRO B 1 113 ? -13.117 -7.48 -8.344 1 96.81 113 PRO B C 1
ATOM 3224 O O . PRO B 1 113 ? -12.25 -8.336 -8.555 1 96.81 113 PRO B O 1
ATOM 3227 N N . ALA B 1 114 ? -12.797 -6.219 -8.156 1 98.12 114 ALA B N 1
ATOM 3228 C CA . ALA B 1 114 ? -11.406 -5.781 -8.125 1 98.12 114 ALA B CA 1
ATOM 3229 C C . ALA B 1 114 ? -10.648 -6.434 -6.973 1 98.12 114 ALA B C 1
ATOM 3231 O O . ALA B 1 114 ? -11.164 -6.516 -5.855 1 98.12 114 ALA B O 1
ATOM 3232 N N . THR B 1 115 ? -9.359 -6.875 -7.266 1 97.94 115 THR B N 1
ATOM 3233 C CA . THR B 1 115 ? -8.57 -7.547 -6.238 1 97.94 115 THR B CA 1
ATOM 3234 C C . THR B 1 115 ? -7.176 -6.941 -6.141 1 97.94 115 THR B C 1
ATOM 3236 O O . THR B 1 115 ? -6.43 -7.23 -5.203 1 97.94 115 THR B O 1
ATOM 3239 N N . HIS B 1 116 ? -6.758 -6.195 -7.09 1 98.19 116 HIS B N 1
ATOM 3240 C CA . HIS B 1 116 ? -5.457 -5.543 -7.141 1 98.19 116 HIS B CA 1
ATOM 3241 C C . HIS B 1 116 ? -5.543 -4.203 -7.871 1 98.19 116 HIS B C 1
ATOM 3243 O O . HIS B 1 116 ? -6.551 -3.906 -8.516 1 98.19 116 HIS B O 1
ATOM 3249 N N . PRO B 1 117 ? -4.574 -3.318 -7.82 1 98.62 117 PRO B N 1
ATOM 3250 C CA . PRO B 1 117 ? -4.684 -1.94 -8.305 1 98.62 117 PRO B CA 1
ATOM 3251 C C . PRO B 1 117 ? -4.992 -1.864 -9.797 1 98.62 117 PRO B C 1
ATOM 3253 O O . PRO B 1 117 ? -5.738 -0.983 -10.234 1 98.62 117 PRO B O 1
ATOM 3256 N N . GLN B 1 118 ? -4.48 -2.697 -10.609 1 97.88 118 GLN B N 1
ATOM 3257 C CA . GLN B 1 118 ? -4.68 -2.635 -12.055 1 97.88 118 GLN B CA 1
ATOM 3258 C C . GLN B 1 118 ? -6.152 -2.799 -12.414 1 97.88 118 GLN B C 1
ATOM 3260 O O . GLN B 1 118 ? -6.586 -2.373 -13.484 1 97.88 118 GLN B O 1
ATOM 3265 N N . ASP B 1 119 ? -6.918 -3.436 -11.547 1 98.12 119 ASP B N 1
ATOM 3266 C CA . ASP B 1 119 ? -8.344 -3.645 -11.789 1 98.12 119 ASP B CA 1
ATOM 3267 C C . ASP B 1 119 ? -9.102 -2.316 -11.789 1 98.12 119 ASP B C 1
ATOM 3269 O O . ASP B 1 119 ? -10.258 -2.26 -12.195 1 98.12 119 ASP B O 1
ATOM 3273 N N . LEU B 1 120 ? -8.43 -1.239 -11.43 1 98.5 120 LEU B N 1
ATOM 3274 C CA . LEU B 1 120 ? -9.078 0.065 -11.344 1 98.5 120 LEU B CA 1
ATOM 3275 C C . LEU B 1 120 ? -8.891 0.849 -12.641 1 98.5 120 LEU B C 1
ATOM 3277 O O . LEU B 1 120 ? -9.203 2.039 -12.703 1 98.5 120 LEU B O 1
ATOM 3281 N N . ALA B 1 121 ? -8.328 0.228 -13.672 1 97.94 121 ALA B N 1
ATOM 3282 C CA . ALA B 1 121 ? -8.188 0.889 -14.961 1 97.94 121 ALA B CA 1
ATOM 3283 C C . ALA B 1 121 ? -9.523 1.446 -15.445 1 97.94 121 ALA B C 1
ATOM 3285 O O . ALA B 1 121 ? -10.484 0.697 -15.641 1 97.94 121 ALA B O 1
ATOM 3286 N N . GLY B 1 122 ? -9.531 2.773 -15.562 1 96.56 122 GLY B N 1
ATOM 3287 C CA . GLY B 1 122 ? -10.711 3.445 -16.094 1 96.56 122 GLY B CA 1
ATOM 3288 C C . GLY B 1 122 ? -11.812 3.592 -15.062 1 96.56 122 GLY B C 1
ATOM 3289 O O . GLY B 1 122 ? -12.906 4.074 -15.375 1 96.56 122 GLY B O 1
ATOM 3290 N N . LYS B 1 123 ? -11.562 3.156 -13.852 1 96.81 123 LYS B N 1
ATOM 3291 C CA . LYS B 1 123 ? -12.562 3.258 -12.797 1 96.81 123 LYS B CA 1
ATOM 3292 C C . LYS B 1 123 ? -12.266 4.43 -11.867 1 96.81 123 LYS B C 1
ATOM 3294 O O . LYS B 1 123 ? -11.109 4.703 -11.547 1 96.81 123 LYS B O 1
ATOM 3299 N N . ALA B 1 124 ? -13.25 5.059 -11.422 1 94.38 124 ALA B N 1
ATOM 3300 C CA . ALA B 1 124 ? -13.086 6.273 -10.633 1 94.38 124 ALA B CA 1
ATOM 3301 C C . ALA B 1 124 ? -12.758 5.941 -9.18 1 94.38 124 ALA B C 1
ATOM 3303 O O . ALA B 1 124 ? -13.422 5.102 -8.562 1 94.38 124 ALA B O 1
ATOM 3304 N N . VAL B 1 125 ? -11.789 6.551 -8.695 1 98.25 125 VAL B N 1
ATOM 3305 C CA . VAL B 1 125 ? -11.43 6.504 -7.277 1 98.25 125 VAL B CA 1
ATOM 3306 C C . VAL B 1 125 ? -11.867 7.801 -6.594 1 98.25 125 VAL B C 1
ATOM 3308 O O . VAL B 1 125 ? -11.438 8.891 -6.988 1 98.25 125 VAL B O 1
ATOM 3311 N N . ALA B 1 126 ? -12.727 7.715 -5.582 1 97.5 126 ALA B N 1
ATOM 3312 C CA . ALA B 1 126 ? -13.148 8.891 -4.824 1 97.5 126 ALA B CA 1
ATOM 3313 C C . ALA B 1 126 ? -12 9.438 -3.979 1 97.5 126 ALA B C 1
ATOM 3315 O O . ALA B 1 126 ? -11.391 8.703 -3.201 1 97.5 126 ALA B O 1
ATOM 3316 N N . VAL B 1 127 ? -11.734 10.672 -4.145 1 96.5 127 VAL B N 1
ATOM 3317 C CA . VAL B 1 127 ? -10.711 11.391 -3.396 1 96.5 127 VAL B CA 1
ATOM 3318 C C . VAL B 1 127 ? -11.227 12.781 -3.014 1 96.5 127 VAL B C 1
ATOM 3320 O O . VAL B 1 127 ? -12.352 13.141 -3.355 1 96.5 127 VAL B O 1
ATOM 3323 N N . ASN B 1 128 ? -10.461 13.492 -2.195 1 93.12 128 ASN B N 1
ATOM 3324 C CA . ASN B 1 128 ? -10.617 14.922 -1.959 1 93.12 128 ASN B CA 1
ATOM 3325 C C . ASN B 1 128 ? -9.586 15.734 -2.736 1 93.12 128 ASN B C 1
ATOM 3327 O O . ASN B 1 128 ? -8.406 15.75 -2.381 1 93.12 128 ASN B O 1
ATOM 3331 N N . PHE B 1 129 ? -10.047 16.391 -3.805 1 93.38 129 PHE B N 1
ATOM 3332 C CA . PHE B 1 129 ? -9.117 17.078 -4.684 1 93.38 129 PHE B CA 1
ATOM 3333 C C . PHE B 1 129 ? -8.234 18.031 -3.885 1 93.38 129 PHE B C 1
ATOM 3335 O O . PHE B 1 129 ? -8.727 18.766 -3.025 1 93.38 129 PHE B O 1
ATOM 3342 N N . HIS B 1 130 ? -6.895 17.938 -4.117 1 92.25 130 HIS B N 1
ATOM 3343 C CA . HIS B 1 130 ? -5.824 18.766 -3.574 1 92.25 130 HIS B CA 1
ATOM 3344 C C . HIS B 1 130 ? -5.574 18.453 -2.104 1 92.25 130 HIS B C 1
ATOM 3346 O O . HIS B 1 130 ? -5.008 19.266 -1.375 1 92.25 130 HIS B O 1
ATOM 3352 N N . HIS B 1 131 ? -6.086 17.344 -1.642 1 93.44 131 HIS B N 1
ATOM 3353 C CA . HIS B 1 131 ? -5.742 16.781 -0.344 1 93.44 131 HIS B CA 1
ATOM 3354 C C . HIS B 1 131 ? -4.957 15.477 -0.502 1 93.44 131 HIS B C 1
ATOM 3356 O O . HIS B 1 131 ? -4.715 15.023 -1.624 1 93.44 131 HIS B O 1
ATOM 3362 N N . GLY B 1 132 ? -4.488 14.984 0.603 1 96.25 132 GLY B N 1
ATOM 3363 C CA . GLY B 1 132 ? -3.607 13.828 0.588 1 96.25 132 GLY B CA 1
ATOM 3364 C C . GLY B 1 132 ? -4.172 12.656 -0.197 1 96.25 132 GLY B C 1
ATOM 3365 O O . GLY B 1 132 ? -3.451 12 -0.952 1 96.25 132 GLY B O 1
ATOM 3366 N N . SER B 1 133 ? -5.496 12.398 -0.026 1 96.88 133 SER B N 1
ATOM 3367 C CA . SER B 1 133 ? -6.117 11.281 -0.722 1 96.88 133 SER B CA 1
ATOM 3368 C C . SER B 1 133 ? -5.949 11.406 -2.232 1 96.88 133 SER B C 1
ATOM 3370 O O . SER B 1 133 ? -5.75 10.406 -2.924 1 96.88 133 SER B O 1
ATOM 3372 N N . HIS B 1 134 ? -6.043 12.625 -2.785 1 96.56 134 HIS B N 1
ATOM 3373 C CA . HIS B 1 134 ? -5.895 12.906 -4.207 1 96.56 134 HIS B CA 1
ATOM 3374 C C . HIS B 1 134 ? -4.504 12.531 -4.703 1 96.56 134 HIS B C 1
ATOM 3376 O O . HIS B 1 134 ? -4.359 11.664 -5.57 1 96.56 134 HIS B O 1
ATOM 3382 N N . TYR B 1 135 ? -3.508 13.031 -4.086 1 97.81 135 TYR B N 1
ATOM 3383 C CA . TYR B 1 135 ? -2.139 12.914 -4.57 1 97.81 135 TYR B CA 1
ATOM 3384 C C . TYR B 1 135 ? -1.601 11.508 -4.348 1 97.81 135 TYR B C 1
ATOM 3386 O O . TYR B 1 135 ? -0.98 10.922 -5.238 1 97.81 135 TYR B O 1
ATOM 3394 N N . VAL B 1 136 ? -1.844 10.938 -3.188 1 98.19 136 VAL B N 1
ATOM 3395 C CA . VAL B 1 136 ? -1.291 9.617 -2.891 1 98.19 136 VAL B CA 1
ATOM 3396 C C . VAL B 1 136 ? -1.99 8.562 -3.74 1 98.19 136 VAL B C 1
ATOM 3398 O O . VAL B 1 136 ? -1.368 7.586 -4.164 1 98.19 136 VAL B O 1
ATOM 3401 N N . ALA B 1 137 ? -3.295 8.789 -4.016 1 98.44 137 ALA B N 1
ATOM 3402 C CA . ALA B 1 137 ? -3.971 7.852 -4.906 1 98.44 137 ALA B CA 1
ATOM 3403 C C . ALA B 1 137 ? -3.316 7.84 -6.285 1 98.44 137 ALA B C 1
ATOM 3405 O O . ALA B 1 137 ? -3.074 6.773 -6.855 1 98.44 137 ALA B O 1
ATOM 3406 N N . LEU B 1 138 ? -3.033 9.023 -6.836 1 98.19 138 LEU B N 1
ATOM 3407 C CA . LEU B 1 138 ? -2.357 9.102 -8.125 1 98.19 138 LEU B CA 1
ATOM 3408 C C . LEU B 1 138 ? -1 8.414 -8.07 1 98.19 138 LEU B C 1
ATOM 3410 O O . LEU B 1 138 ? -0.691 7.578 -8.922 1 98.19 138 LEU B O 1
ATOM 3414 N N . GLN B 1 139 ? -0.232 8.719 -7.047 1 98.56 1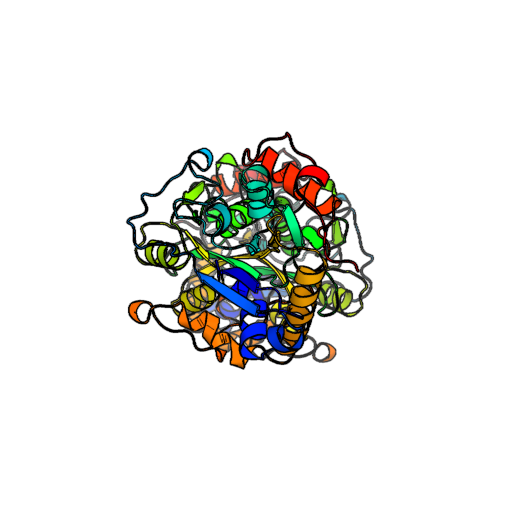39 GLN B N 1
ATOM 3415 C CA . GLN B 1 139 ? 1.105 8.148 -6.941 1 98.56 139 GLN B CA 1
ATOM 3416 C C . GLN B 1 139 ? 1.043 6.629 -6.773 1 98.56 139 GLN B C 1
ATOM 3418 O O . GLN B 1 139 ? 1.829 5.902 -7.383 1 98.56 139 GLN B O 1
ATOM 3423 N N . THR B 1 140 ? 0.1 6.195 -5.992 1 98.62 140 THR B N 1
ATOM 3424 C CA . THR B 1 140 ? -0.045 4.77 -5.719 1 98.62 140 THR B CA 1
ATOM 3425 C C . THR B 1 140 ? -0.405 4.008 -6.992 1 98.62 140 THR B C 1
ATOM 3427 O O . THR B 1 140 ? 0.071 2.891 -7.211 1 98.62 140 THR B O 1
ATOM 3430 N N . LEU B 1 141 ? -1.171 4.609 -7.844 1 98.62 141 LEU B N 1
ATOM 3431 C CA . LEU B 1 141 ? -1.696 3.895 -9 1 98.62 141 LEU B CA 1
ATOM 3432 C C . LEU B 1 141 ? -0.756 4.027 -10.195 1 98.62 141 LEU B C 1
ATOM 3434 O O . LEU B 1 141 ? -0.852 3.262 -11.156 1 98.62 141 LEU B O 1
ATOM 3438 N N . GLU B 1 142 ? 0.123 4.93 -10.203 1 97.31 142 GLU B N 1
ATOM 3439 C CA . GLU B 1 142 ? 0.905 5.301 -11.375 1 97.31 142 GLU B CA 1
ATOM 3440 C C . GLU B 1 142 ? 1.832 4.168 -11.805 1 97.31 142 GLU B C 1
ATOM 3442 O O . GLU B 1 142 ? 2.168 4.043 -12.984 1 97.31 142 GLU B O 1
ATOM 3447 N N . GLY B 1 143 ? 2.283 3.328 -10.914 1 95.62 143 GLY B N 1
ATOM 3448 C CA . GLY B 1 143 ? 3.102 2.197 -11.328 1 95.62 143 GLY B CA 1
ATOM 3449 C C . GLY B 1 143 ? 2.285 1.035 -11.859 1 95.62 143 GLY B C 1
ATOM 3450 O O . GLY B 1 143 ? 2.82 0.152 -12.531 1 95.62 143 GLY B O 1
ATOM 3451 N N . PHE B 1 144 ? 1.039 1.062 -11.633 1 97.81 144 PHE B N 1
ATOM 3452 C CA . PHE B 1 144 ? 0.184 -0.071 -11.969 1 97.81 144 PHE B CA 1
ATOM 3453 C C . PHE B 1 144 ? -0.629 0.214 -13.227 1 97.81 144 PHE B C 1
ATOM 3455 O O . PHE B 1 144 ? -1.092 -0.712 -13.891 1 97.81 144 PHE B O 1
ATOM 3462 N N . LEU B 1 145 ? -0.827 1.477 -13.508 1 98.06 145 LEU B N 1
ATOM 3463 C CA . LEU B 1 145 ? -1.642 1.909 -14.633 1 98.06 145 LEU B CA 1
ATOM 3464 C C . LEU B 1 145 ? -0.971 3.057 -15.383 1 98.06 145 LEU B C 1
ATOM 3466 O O . LEU B 1 145 ? -0.379 3.945 -14.766 1 98.06 145 LEU B O 1
ATOM 3470 N N . PRO B 1 146 ? -1.138 3.023 -16.75 1 96.94 146 PRO B N 1
ATOM 3471 C CA . PRO B 1 146 ? -0.82 4.281 -17.422 1 96.94 146 PRO B CA 1
ATOM 3472 C C . PRO B 1 146 ? -1.664 5.449 -16.922 1 96.94 146 PRO B C 1
ATOM 3474 O O . PRO B 1 146 ? -2.824 5.266 -16.547 1 96.94 146 PRO B O 1
ATOM 3477 N N . ARG B 1 147 ? -1.086 6.617 -16.922 1 96.56 147 ARG B N 1
ATOM 3478 C CA . ARG B 1 147 ? -1.729 7.797 -16.344 1 96.56 147 ARG B CA 1
ATOM 3479 C C . ARG B 1 147 ? -3.107 8.023 -16.969 1 96.56 147 ARG B C 1
ATOM 3481 O O . ARG B 1 147 ? -4.043 8.43 -16.266 1 96.56 147 ARG B O 1
ATOM 3488 N N . GLU B 1 148 ? -3.275 7.742 -18.266 1 96.31 148 GLU B N 1
ATOM 3489 C CA . GLU B 1 148 ? -4.531 8.016 -18.969 1 96.31 148 GLU B CA 1
ATOM 3490 C C . GLU B 1 148 ? -5.652 7.121 -18.453 1 96.31 148 GLU B C 1
ATOM 3492 O O . GLU B 1 148 ? -6.832 7.398 -18.688 1 96.31 148 GLU B O 1
ATOM 3497 N N . GLU B 1 149 ? -5.32 6.023 -17.781 1 97.25 149 GLU B N 1
ATOM 3498 C CA . GLU B 1 149 ? -6.32 5.09 -17.266 1 97.25 149 GLU B CA 1
ATOM 3499 C C . GLU B 1 149 ? -6.582 5.324 -15.773 1 97.25 149 GLU B C 1
ATOM 3501 O O . GLU B 1 149 ? -7.426 4.648 -15.18 1 97.25 149 GLU B O 1
ATOM 3506 N N . ILE B 1 150 ? -5.852 6.219 -15.156 1 97.5 150 ILE B N 1
ATOM 3507 C CA . ILE B 1 150 ? -6.09 6.578 -13.766 1 97.5 150 ILE B CA 1
ATOM 3508 C C . ILE B 1 150 ? -7.176 7.652 -13.688 1 97.5 150 ILE B C 1
ATOM 3510 O O . ILE B 1 150 ? -7.004 8.758 -14.211 1 97.5 150 ILE B O 1
ATOM 3514 N N . LYS B 1 151 ? -8.297 7.355 -13.047 1 96.31 151 LYS B N 1
ATOM 3515 C CA . LYS B 1 151 ? -9.414 8.281 -12.883 1 96.31 151 LYS B CA 1
ATOM 3516 C C . LYS B 1 151 ? -9.703 8.539 -11.406 1 96.31 151 LYS B C 1
ATOM 3518 O O . LYS B 1 151 ? -9.883 7.602 -10.633 1 96.31 151 LYS B O 1
ATOM 3523 N N . VAL B 1 152 ? -9.688 9.789 -11.07 1 96.31 152 VAL B N 1
ATOM 3524 C CA . VAL B 1 152 ? -10.07 10.195 -9.719 1 96.31 152 VAL B CA 1
ATOM 3525 C C . VAL B 1 152 ? -11.242 11.172 -9.789 1 96.31 152 VAL B C 1
ATOM 3527 O O . VAL B 1 152 ? -11.406 11.883 -10.781 1 96.31 152 VAL B O 1
ATOM 3530 N N . VAL B 1 153 ? -12.039 11.188 -8.703 1 95.25 153 VAL B N 1
ATOM 3531 C CA . VAL B 1 153 ? -13.211 12.055 -8.641 1 95.25 153 VAL B CA 1
ATOM 3532 C C . VAL B 1 153 ? -13.336 12.648 -7.234 1 95.25 153 VAL B C 1
ATOM 3534 O O . VAL B 1 153 ? -13.086 11.961 -6.242 1 95.25 153 VAL B O 1
ATOM 3537 N N . HIS B 1 154 ? -13.734 13.898 -7.199 1 94.12 154 HIS B N 1
ATOM 3538 C CA . HIS B 1 154 ? -13.867 14.602 -5.926 1 94.12 154 HIS B CA 1
ATOM 3539 C C . HIS B 1 154 ? -15.156 14.195 -5.207 1 94.12 154 HIS B C 1
ATOM 3541 O O . HIS B 1 154 ? -16.25 14.391 -5.738 1 94.12 154 HIS B O 1
ATOM 3547 N N . TYR B 1 155 ? -14.961 13.711 -3.967 1 91.56 155 TYR B N 1
ATOM 3548 C CA . TYR B 1 155 ? -16.109 13.375 -3.137 1 91.56 155 TYR B CA 1
ATOM 3549 C C . TYR B 1 155 ? -15.969 13.961 -1.736 1 91.56 155 TYR B C 1
ATOM 3551 O O . TYR B 1 155 ? -16.641 13.523 -0.802 1 91.56 155 TYR B O 1
ATOM 3559 N N . GLY B 1 156 ? -15.039 14.859 -1.539 1 89.19 156 GLY B N 1
ATOM 3560 C CA . GLY B 1 156 ? -14.922 15.562 -0.271 1 89.19 156 GLY B CA 1
ATOM 3561 C C . GLY B 1 156 ? -14.203 14.75 0.792 1 89.19 156 GLY B C 1
ATOM 3562 O O . GLY B 1 156 ? -13.219 14.062 0.5 1 89.19 156 GLY B O 1
ATOM 3563 N N . GLY B 1 157 ? -14.609 14.938 2.104 1 91.12 157 GLY B N 1
ATOM 3564 C CA . GLY B 1 157 ? -13.938 14.344 3.246 1 91.12 157 GLY B CA 1
ATOM 3565 C C . GLY B 1 157 ? -14.109 12.836 3.318 1 91.12 157 GLY B C 1
ATOM 3566 O O . GLY B 1 157 ? -14.828 12.25 2.502 1 91.12 157 GLY B O 1
ATOM 3567 N N . PRO B 1 158 ? -13.516 12.234 4.293 1 94.44 158 PRO B N 1
ATOM 3568 C CA . PRO B 1 158 ? -13.484 10.766 4.359 1 94.44 158 PRO B CA 1
ATOM 3569 C C . PRO B 1 158 ? -14.859 10.164 4.609 1 94.44 158 PRO B C 1
ATOM 3571 O O . PRO B 1 158 ? -15.156 9.07 4.113 1 94.44 158 PRO B O 1
ATOM 3574 N N . GLN B 1 159 ? -15.688 10.867 5.422 1 94.31 159 GLN B N 1
ATOM 3575 C CA . GLN B 1 159 ? -17.031 10.344 5.645 1 94.31 159 GLN B CA 1
ATOM 3576 C C . GLN B 1 159 ? -17.812 10.242 4.336 1 94.31 159 GLN B C 1
ATOM 3578 O O . GLN B 1 159 ? -18.438 9.219 4.059 1 94.31 159 GLN B O 1
ATOM 3583 N N . ALA B 1 160 ? -17.734 11.305 3.584 1 93.19 160 ALA B N 1
ATOM 3584 C CA . ALA B 1 160 ? -18.453 11.336 2.312 1 93.19 160 ALA B CA 1
ATOM 3585 C C . ALA B 1 160 ? -17.938 10.266 1.359 1 93.19 160 ALA B C 1
ATOM 3587 O O . ALA B 1 160 ? -18.703 9.609 0.659 1 93.19 160 ALA B O 1
ATOM 3588 N N . ARG B 1 161 ? -16.688 10.078 1.331 1 95.94 161 ARG B N 1
ATOM 3589 C CA . ARG B 1 161 ? -16.078 9.078 0.45 1 95.94 161 ARG B CA 1
ATOM 3590 C C . ARG B 1 161 ? -16.453 7.664 0.889 1 95.94 161 ARG B C 1
ATOM 3592 O O . ARG B 1 161 ? -16.734 6.805 0.054 1 95.94 161 ARG B O 1
ATOM 3599 N N . PHE B 1 162 ? -16.484 7.441 2.217 1 97.88 162 PHE B N 1
ATOM 3600 C CA . PHE B 1 162 ? -16.906 6.145 2.74 1 97.88 162 PHE B CA 1
ATOM 3601 C C . PHE B 1 162 ? -18.344 5.844 2.354 1 97.88 162 PHE B C 1
ATOM 3603 O O . PHE B 1 162 ? -18.656 4.738 1.903 1 97.88 162 PHE B O 1
ATOM 3610 N N . GLU B 1 163 ? -19.172 6.84 2.496 1 96.88 163 GLU B N 1
ATOM 3611 C CA . GLU B 1 163 ? -20.578 6.664 2.168 1 96.88 163 GLU B CA 1
ATOM 3612 C C . GLU B 1 163 ? -20.766 6.418 0.675 1 96.88 163 GLU B C 1
ATOM 3614 O O . GLU B 1 163 ? -21.578 5.586 0.277 1 96.88 163 GLU B O 1
ATOM 3619 N N . ALA B 1 164 ? -20.047 7.156 -0.126 1 96.06 164 ALA B N 1
ATOM 3620 C CA . ALA B 1 164 ? -20.141 6.957 -1.57 1 96.06 164 ALA B CA 1
ATOM 3621 C C . ALA B 1 164 ? -19.719 5.543 -1.954 1 96.06 164 ALA B C 1
ATOM 3623 O O . ALA B 1 164 ? -20.312 4.926 -2.838 1 96.06 164 ALA B O 1
ATOM 3624 N N . LEU B 1 165 ? -18.688 5.051 -1.321 1 97.81 165 LEU B N 1
ATOM 3625 C CA . LEU B 1 165 ? -18.219 3.686 -1.551 1 97.81 165 LEU B CA 1
ATOM 3626 C C . LEU B 1 165 ? -19.281 2.678 -1.099 1 97.81 165 LEU B C 1
ATOM 3628 O O . LEU B 1 165 ? -19.609 1.753 -1.841 1 97.81 165 LEU B O 1
ATOM 3632 N N . ARG B 1 166 ? -19.766 2.867 0.112 1 97.69 166 ARG B N 1
ATOM 3633 C CA . ARG B 1 166 ? -20.781 1.999 0.694 1 97.69 166 ARG B CA 1
ATOM 3634 C C . ARG B 1 166 ? -22 1.892 -0.219 1 97.69 166 ARG B C 1
ATOM 3636 O O . ARG B 1 166 ? -22.516 0.795 -0.456 1 97.69 166 ARG B O 1
ATOM 3643 N N . ASP B 1 167 ? -22.391 3.037 -0.769 1 95.81 167 ASP B N 1
ATOM 3644 C CA . ASP B 1 167 ? -23.625 3.121 -1.539 1 95.81 167 ASP B CA 1
ATOM 3645 C C . ASP B 1 167 ? -23.406 2.689 -2.986 1 95.81 167 ASP B C 1
ATOM 3647 O O . ASP B 1 167 ? -24.359 2.604 -3.768 1 95.81 167 ASP B O 1
ATOM 3651 N N . GLY B 1 168 ? -22.156 2.512 -3.361 1 95.06 168 GLY B N 1
ATOM 3652 C CA . GLY B 1 168 ? -21.859 2.068 -4.711 1 95.06 168 GLY B CA 1
ATOM 3653 C C . GLY B 1 168 ? -21.859 3.197 -5.727 1 95.06 168 GLY B C 1
ATOM 3654 O O . GLY B 1 168 ? -21.891 2.953 -6.934 1 95.06 168 GLY B O 1
ATOM 3655 N N . THR B 1 169 ? -21.875 4.449 -5.258 1 93.88 169 THR B N 1
ATOM 3656 C CA . THR B 1 169 ? -21.797 5.613 -6.133 1 93.88 169 THR B CA 1
ATOM 3657 C C . THR B 1 169 ? -20.438 5.684 -6.809 1 93.88 169 THR B C 1
ATOM 3659 O O . THR B 1 169 ? -20.312 6.184 -7.93 1 93.88 169 THR B O 1
ATOM 3662 N N . VAL B 1 170 ? -19.438 5.203 -6.109 1 95.44 170 VAL B N 1
ATOM 3663 C CA . VAL B 1 170 ? -18.109 5.047 -6.676 1 95.44 170 VAL B CA 1
ATOM 3664 C C . VAL B 1 170 ? -17.641 3.607 -6.496 1 95.44 170 VAL B C 1
ATOM 3666 O O . VAL B 1 170 ? -18.125 2.893 -5.613 1 95.44 170 VAL B O 1
ATOM 3669 N N . GLU B 1 171 ? -16.703 3.234 -7.301 1 96.38 171 GLU B N 1
ATOM 3670 C CA . GLU B 1 171 ? -16.203 1.865 -7.258 1 96.38 171 GLU B CA 1
ATOM 3671 C C . GLU B 1 171 ? -15.078 1.72 -6.234 1 96.38 171 GLU B C 1
ATOM 3673 O O . GLU B 1 171 ? -14.875 0.639 -5.676 1 96.38 171 GLU B O 1
ATOM 3678 N N . ALA B 1 172 ? -14.367 2.771 -6.066 1 98.81 172 ALA B N 1
ATOM 3679 C CA . ALA B 1 172 ? -13.227 2.771 -5.156 1 98.81 172 ALA B CA 1
ATOM 3680 C C . ALA B 1 172 ? -13.109 4.105 -4.426 1 98.81 172 ALA B C 1
ATOM 3682 O O . ALA B 1 172 ? -13.602 5.129 -4.906 1 98.81 172 ALA B O 1
ATOM 3683 N N . ALA B 1 173 ? -12.477 4.082 -3.242 1 98.81 173 ALA B N 1
ATOM 3684 C CA . ALA B 1 173 ? -12.258 5.297 -2.467 1 98.81 173 ALA B CA 1
ATOM 3685 C C . ALA B 1 173 ? -10.914 5.258 -1.746 1 98.81 173 ALA B C 1
ATOM 3687 O O . ALA B 1 173 ? -10.469 4.191 -1.315 1 98.81 173 ALA B O 1
ATOM 3688 N N . ALA B 1 174 ? -10.312 6.391 -1.657 1 98.81 174 ALA B N 1
ATOM 3689 C CA . ALA B 1 174 ? -9.117 6.559 -0.837 1 98.81 174 ALA B CA 1
ATOM 3690 C C . ALA B 1 174 ? -9.477 6.988 0.582 1 98.81 174 ALA B C 1
ATOM 3692 O O . ALA B 1 174 ? -10.133 8.016 0.778 1 98.81 174 ALA B O 1
ATOM 3693 N N . LEU B 1 175 ? -9.039 6.215 1.609 1 98.75 175 LEU B N 1
ATOM 3694 C CA . LEU B 1 175 ? -9.375 6.484 3.002 1 98.75 175 LEU B CA 1
ATOM 3695 C C . LEU B 1 175 ? -8.141 6.402 3.887 1 98.75 175 LEU B C 1
ATOM 3697 O O . LEU B 1 175 ? -7.156 5.754 3.527 1 98.75 175 LEU B O 1
ATOM 3701 N N . MET B 1 176 ? -8.164 7.043 4.98 1 98.44 176 MET B N 1
ATOM 3702 C CA . MET B 1 176 ? -7.18 6.969 6.059 1 98.44 176 MET B CA 1
ATOM 3703 C C . MET B 1 176 ? -7.828 6.512 7.359 1 98.44 176 MET B C 1
ATOM 3705 O O . MET B 1 176 ? -9.047 6.316 7.418 1 98.44 176 MET B O 1
ATOM 3709 N N . GLU B 1 177 ? -6.98 6.258 8.383 1 98.25 177 GLU B N 1
ATOM 3710 C CA . GLU B 1 177 ? -7.551 5.879 9.672 1 98.25 177 GLU B CA 1
ATOM 3711 C C . GLU B 1 177 ? -8.383 7.016 10.266 1 98.25 177 GLU B C 1
ATOM 3713 O O . GLU B 1 177 ? -8.062 8.195 10.062 1 98.25 177 GLU B O 1
ATOM 3718 N N . PRO B 1 178 ? -9.492 6.684 10.898 1 98.25 178 PRO B N 1
ATOM 3719 C CA . PRO B 1 178 ? -9.953 5.359 11.32 1 98.25 178 PRO B CA 1
ATOM 3720 C C . PRO B 1 178 ? -10.859 4.688 10.289 1 98.25 178 PRO B C 1
ATOM 3722 O O . PRO B 1 178 ? -11.359 3.588 10.531 1 98.25 178 PRO B O 1
ATOM 3725 N N . TRP B 1 179 ? -11.016 5.301 9.203 1 98.56 179 TRP B N 1
ATOM 3726 C CA . TRP B 1 179 ? -11.984 4.875 8.195 1 98.56 179 TRP B CA 1
ATOM 3727 C C . TRP B 1 179 ? -11.516 3.598 7.504 1 98.56 179 TRP B C 1
ATOM 3729 O O . TRP B 1 179 ? -12.336 2.775 7.09 1 98.56 179 TRP B O 1
ATOM 3739 N N . ILE B 1 180 ? -10.172 3.369 7.355 1 98.81 180 ILE B N 1
ATOM 3740 C CA . ILE B 1 180 ? -9.672 2.107 6.824 1 98.81 180 ILE B CA 1
ATOM 3741 C C . ILE B 1 180 ? -10.133 0.953 7.711 1 98.81 180 ILE B C 1
ATOM 3743 O O . ILE B 1 180 ? -10.68 -0.036 7.219 1 98.81 180 ILE B O 1
ATOM 3747 N N . THR B 1 181 ? -9.883 1.17 9.016 1 98.62 181 THR B N 1
ATOM 3748 C CA . THR B 1 181 ? -10.234 0.122 9.969 1 98.62 181 THR B CA 1
ATOM 3749 C C . THR B 1 181 ? -11.742 -0.148 9.938 1 98.62 181 THR B C 1
ATOM 3751 O O . THR B 1 181 ? -12.164 -1.305 9.945 1 98.62 181 THR B O 1
ATOM 3754 N N . LEU B 1 182 ? -12.562 0.93 9.906 1 98.81 182 LEU B N 1
ATOM 3755 C CA . LEU B 1 182 ? -14 0.742 9.797 1 98.81 182 LEU B CA 1
ATOM 3756 C C . LEU B 1 182 ? -14.352 -0.077 8.562 1 98.81 182 LEU B C 1
ATOM 3758 O O . LEU B 1 182 ? -15.133 -1.033 8.648 1 98.81 182 LEU B O 1
ATOM 3762 N N . ALA B 1 183 ? -13.812 0.298 7.414 1 98.81 183 ALA B N 1
ATOM 3763 C CA . ALA B 1 183 ? -14.102 -0.377 6.152 1 98.81 183 ALA B CA 1
ATOM 3764 C C . ALA B 1 183 ? -13.688 -1.846 6.211 1 98.81 183 ALA B C 1
ATOM 3766 O O . ALA B 1 183 ? -14.453 -2.727 5.809 1 98.81 183 ALA B O 1
ATOM 3767 N N . GLU B 1 184 ? -12.484 -2.123 6.707 1 98.38 184 GLU B N 1
ATOM 3768 C CA . GLU B 1 184 ? -12.008 -3.5 6.805 1 98.38 184 GLU B CA 1
ATOM 3769 C C . GLU B 1 184 ? -12.914 -4.336 7.699 1 98.38 184 GLU B C 1
ATOM 3771 O O . GLU B 1 184 ? -13.227 -5.484 7.379 1 98.38 184 GLU B O 1
ATOM 3776 N N . LYS B 1 185 ? -13.289 -3.758 8.82 1 97.75 185 LYS B N 1
ATOM 3777 C CA . LYS B 1 185 ? -14.203 -4.434 9.734 1 97.75 185 LYS B CA 1
ATOM 3778 C C . LYS B 1 185 ? -15.508 -4.801 9.039 1 97.75 185 LYS B C 1
ATOM 3780 O O . LYS B 1 185 ? -16.141 -5.809 9.375 1 97.75 185 LYS B O 1
ATOM 3785 N N . GLN B 1 186 ? -15.867 -3.994 8.078 1 98.31 186 GLN B N 1
ATOM 3786 C CA . GLN B 1 186 ? -17.141 -4.195 7.387 1 98.31 186 GLN B CA 1
ATOM 3787 C C . GLN B 1 186 ? -16.938 -4.992 6.098 1 98.31 186 GLN B C 1
ATOM 3789 O O . GLN B 1 186 ? -17.859 -5.105 5.289 1 98.31 186 GLN B O 1
ATOM 3794 N N . GLY B 1 187 ? -15.758 -5.453 5.828 1 97.62 187 GLY B N 1
ATOM 3795 C CA . GLY B 1 187 ? -15.523 -6.43 4.777 1 97.62 187 GLY B CA 1
ATOM 3796 C C . GLY B 1 187 ? -15 -5.812 3.494 1 97.62 187 GLY B C 1
ATOM 3797 O O . GLY B 1 187 ? -14.922 -6.484 2.463 1 97.62 187 GLY B O 1
ATOM 3798 N N . TYR B 1 188 ? -14.703 -4.508 3.514 1 98.69 188 TYR B N 1
ATOM 3799 C CA . TYR B 1 188 ? -14.102 -3.883 2.34 1 98.69 188 TYR B CA 1
ATOM 3800 C C . TYR B 1 188 ? -12.672 -4.371 2.127 1 98.69 188 TYR B C 1
ATOM 3802 O O . TYR B 1 188 ? -12.062 -4.941 3.035 1 98.69 188 TYR B O 1
ATOM 3810 N N . LYS B 1 189 ? -12.188 -4.215 0.91 1 98.25 189 LYS B N 1
ATOM 3811 C CA . LYS B 1 189 ? -10.875 -4.727 0.526 1 98.25 189 LYS B CA 1
ATOM 3812 C C . LYS B 1 189 ? -9.906 -3.588 0.224 1 98.25 189 LYS B C 1
ATOM 3814 O O . LYS B 1 189 ? -10.234 -2.67 -0.529 1 98.25 189 LYS B O 1
ATOM 3819 N N . VAL B 1 190 ? -8.75 -3.678 0.764 1 98.88 190 VAL B N 1
ATOM 3820 C CA . VAL B 1 190 ? -7.66 -2.785 0.385 1 98.88 190 VAL B CA 1
ATOM 3821 C C . VAL B 1 190 ? -6.973 -3.316 -0.871 1 98.88 190 VAL B C 1
ATOM 3823 O O . VAL B 1 190 ? -6.648 -4.504 -0.956 1 98.88 190 VAL B O 1
ATOM 3826 N N . LEU B 1 191 ? -6.723 -2.461 -1.857 1 98.94 191 LEU B N 1
ATOM 3827 C CA . LEU B 1 191 ? -5.984 -2.852 -3.053 1 98.94 191 LEU B CA 1
ATOM 3828 C C . LEU B 1 191 ? -4.523 -2.42 -2.955 1 98.94 191 LEU B C 1
ATOM 3830 O O . LEU B 1 191 ? -3.637 -3.086 -3.494 1 98.94 191 LEU B O 1
ATOM 3834 N N . ALA B 1 192 ? -4.309 -1.322 -2.336 1 98.94 192 ALA B N 1
ATOM 3835 C CA . ALA B 1 192 ? -2.986 -0.744 -2.109 1 98.94 192 ALA B CA 1
ATOM 3836 C C . ALA B 1 192 ? -3.021 0.281 -0.98 1 98.94 192 ALA B C 1
ATOM 3838 O O . ALA B 1 192 ? -4.086 0.809 -0.645 1 98.94 192 ALA B O 1
ATOM 3839 N N . GLU B 1 193 ? -1.935 0.483 -0.4 1 98.81 193 GLU B N 1
ATOM 3840 C CA . GLU B 1 193 ? -1.778 1.395 0.73 1 98.81 193 GLU B CA 1
ATOM 3841 C C . GLU B 1 193 ? -0.379 2.004 0.758 1 98.81 193 GLU B C 1
ATOM 3843 O O . GLU B 1 193 ? 0.601 1.337 0.421 1 98.81 193 GLU B O 1
ATOM 3848 N N . ALA B 1 194 ? -0.245 3.26 1.061 1 98.88 194 ALA B N 1
ATOM 3849 C CA . ALA B 1 194 ? 1.062 3.906 1.14 1 98.88 194 ALA B CA 1
ATOM 3850 C C . ALA B 1 194 ? 1.068 5.004 2.201 1 98.88 194 ALA B C 1
ATOM 3852 O O . ALA B 1 194 ? 0.068 5.699 2.389 1 98.88 194 ALA B O 1
ATOM 3853 N N . PHE B 1 195 ? 2.186 5.117 2.836 1 98.81 195 PHE B N 1
ATOM 3854 C CA . PHE B 1 195 ? 2.385 6.188 3.807 1 98.81 195 PHE B CA 1
ATOM 3855 C C . PHE B 1 195 ? 2.816 7.473 3.111 1 98.81 195 PHE B C 1
ATOM 3857 O O . PHE B 1 195 ? 3.434 7.434 2.047 1 98.81 195 PHE B O 1
ATOM 3864 N N . TYR B 1 196 ? 2.445 8.602 3.699 1 98.56 196 TYR B N 1
ATOM 3865 C CA . TYR B 1 196 ? 2.83 9.898 3.139 1 98.56 196 TYR B CA 1
ATOM 3866 C C . TYR B 1 196 ? 3.002 10.938 4.234 1 98.56 196 TYR B C 1
ATOM 3868 O O . TYR B 1 196 ? 2.465 10.789 5.336 1 98.56 196 TYR B O 1
ATOM 3876 N N . ILE B 1 197 ? 3.719 11.961 3.953 1 98 197 ILE B N 1
ATOM 3877 C CA . ILE B 1 197 ? 4.055 13 4.922 1 98 197 ILE B CA 1
ATOM 3878 C C . ILE B 1 197 ? 3.217 14.25 4.648 1 98 197 ILE B C 1
ATOM 3880 O O . ILE B 1 197 ? 2.426 14.281 3.701 1 98 197 ILE B O 1
ATOM 3884 N N . GLY B 1 198 ? 3.387 15.195 5.48 1 98.12 198 GLY B N 1
ATOM 3885 C CA . GLY B 1 198 ? 2.814 16.531 5.332 1 98.12 198 GLY B CA 1
ATOM 3886 C C . GLY B 1 198 ? 3.697 17.625 5.895 1 98.12 198 GLY B C 1
ATOM 3887 O O . GLY B 1 198 ? 4.848 17.375 6.262 1 98.12 198 GLY B O 1
ATOM 3888 N N . ALA B 1 199 ? 3.148 18.797 5.809 1 98 199 ALA B N 1
ATOM 3889 C CA . ALA B 1 199 ? 3.885 19.969 6.27 1 98 199 ALA B CA 1
ATOM 3890 C C . ALA B 1 199 ? 2.969 20.938 7.023 1 98 199 ALA B C 1
ATOM 3892 O O . ALA B 1 199 ? 1.744 20.781 6.996 1 98 199 ALA B O 1
ATOM 3893 N N . GLU B 1 200 ? 3.613 21.812 7.68 1 97.81 200 GLU B N 1
ATOM 3894 C CA . GLU B 1 200 ? 2.924 22.906 8.367 1 97.81 200 GLU B CA 1
ATOM 3895 C C . GLU B 1 200 ? 3.086 24.219 7.621 1 97.81 200 GLU B C 1
ATOM 3897 O O . GLU B 1 200 ? 4.172 24.531 7.121 1 97.81 200 GLU B O 1
ATOM 3902 N N . ILE B 1 201 ? 2.016 24.938 7.531 1 97.81 201 ILE B N 1
ATOM 3903 C CA . ILE B 1 201 ? 2.051 26.297 6.996 1 97.81 201 ILE B CA 1
ATOM 3904 C C . ILE B 1 201 ? 1.725 27.297 8.102 1 97.81 201 ILE B C 1
ATOM 3906 O O . ILE B 1 201 ? 0.797 27.094 8.883 1 97.81 201 ILE B O 1
ATOM 3910 N N . ALA B 1 202 ? 2.484 28.312 8.172 1 98.44 202 ALA B N 1
ATOM 3911 C CA . ALA B 1 202 ? 2.273 29.391 9.125 1 98.44 202 ALA B CA 1
ATOM 3912 C C . ALA B 1 202 ? 2.062 30.719 8.414 1 98.44 202 ALA B C 1
ATOM 3914 O O . ALA B 1 202 ? 2.699 31 7.391 1 98.44 202 ALA B O 1
ATOM 3915 N N . SER B 1 203 ? 1.162 31.516 8.938 1 97.44 203 SER B N 1
ATOM 3916 C CA . SER B 1 203 ? 1.032 32.906 8.477 1 97.44 203 SER B CA 1
ATOM 3917 C C . SER B 1 203 ? 2.203 33.75 8.945 1 97.44 203 SER B C 1
ATOM 3919 O O . SER B 1 203 ? 2.934 33.344 9.859 1 97.44 203 SER B O 1
ATOM 3921 N N . PRO B 1 204 ? 2.34 34.906 8.328 1 96.12 204 PRO B N 1
ATOM 3922 C CA . PRO B 1 204 ? 3.408 35.812 8.75 1 96.12 204 PRO B CA 1
ATOM 3923 C C . PRO B 1 204 ? 3.258 36.281 10.203 1 96.12 204 PRO B C 1
ATOM 3925 O O . PRO B 1 204 ? 4.207 36.781 10.797 1 96.12 204 PRO B O 1
ATOM 3928 N N . GLU B 1 205 ? 2.168 36.062 10.797 1 94.94 205 GLU B N 1
ATOM 3929 C CA . GLU B 1 205 ? 1.91 36.5 12.164 1 94.94 205 GLU B CA 1
ATOM 3930 C C . GLU B 1 205 ? 2.578 35.562 13.18 1 94.94 205 GLU B C 1
ATOM 3932 O O . GLU B 1 205 ? 2.73 35.938 14.344 1 94.94 205 GLU B O 1
ATOM 3937 N N . VAL B 1 206 ? 2.865 34.406 12.797 1 97.5 206 VAL B N 1
ATOM 3938 C CA . VAL B 1 206 ? 3.537 33.469 13.695 1 97.5 206 VAL B CA 1
ATOM 3939 C C . VAL B 1 206 ? 5.047 33.688 13.641 1 97.5 206 VAL B C 1
ATOM 3941 O O . VAL B 1 206 ? 5.695 33.375 12.648 1 97.5 206 VAL B O 1
ATOM 3944 N N . ASP B 1 207 ? 5.578 34.188 14.695 1 96.25 207 ASP B N 1
ATOM 3945 C CA . ASP B 1 207 ? 7.02 34.406 14.688 1 96.25 207 ASP B CA 1
ATOM 3946 C C . ASP B 1 207 ? 7.785 33.156 15.109 1 96.25 207 ASP B C 1
ATOM 3948 O O . ASP B 1 207 ? 7.184 32.188 15.562 1 96.25 207 ASP B O 1
ATOM 3952 N N . GLU B 1 208 ? 9.07 33.219 14.984 1 96.62 208 GLU B N 1
ATOM 3953 C CA . GLU B 1 208 ? 9.938 32.062 15.18 1 96.62 208 GLU B CA 1
ATOM 3954 C C . GLU B 1 208 ? 9.875 31.562 16.625 1 96.62 208 GLU B C 1
ATOM 3956 O O . GLU B 1 208 ? 9.891 30.359 16.875 1 96.62 208 GLU B O 1
ATOM 3961 N N . ASP B 1 209 ? 9.875 32.5 17.516 1 96.94 209 ASP B N 1
ATOM 3962 C CA . ASP B 1 209 ? 9.828 32.125 18.922 1 96.94 209 ASP B CA 1
ATOM 3963 C C . ASP B 1 209 ? 8.531 31.375 19.25 1 96.94 209 ASP B C 1
ATOM 3965 O O . ASP B 1 209 ? 8.547 30.344 19.922 1 96.94 209 ASP B O 1
ATOM 3969 N N . THR B 1 210 ? 7.402 31.969 18.797 1 97.94 210 THR B N 1
ATOM 3970 C CA . THR B 1 210 ? 6.102 31.344 19.016 1 97.94 210 THR B CA 1
ATOM 3971 C C . THR B 1 210 ? 6.066 29.953 18.391 1 97.94 210 THR B C 1
ATOM 3973 O O . THR B 1 210 ? 5.637 28.984 19.031 1 97.94 210 THR B O 1
ATOM 3976 N N . TYR B 1 211 ? 6.559 29.797 17.188 1 98.19 211 TYR B N 1
ATOM 3977 C CA . TYR B 1 211 ? 6.555 28.5 16.531 1 98.19 211 TYR B CA 1
ATOM 3978 C C . TYR B 1 211 ? 7.457 27.516 17.266 1 98.19 211 TYR B C 1
ATOM 3980 O O . TYR B 1 211 ? 7.137 26.328 17.391 1 98.19 211 TYR B O 1
ATOM 3988 N N . ALA B 1 212 ? 8.609 28.016 17.703 1 97.88 212 ALA B N 1
ATOM 3989 C CA . ALA B 1 212 ? 9.523 27.141 18.438 1 97.88 212 ALA B CA 1
ATOM 3990 C C . ALA B 1 212 ? 8.852 26.578 19.688 1 97.88 212 ALA B C 1
ATOM 3992 O O . ALA B 1 212 ? 9.055 25.406 20.031 1 97.88 212 ALA B O 1
ATOM 3993 N N . ARG B 1 213 ? 8.086 27.375 20.422 1 98.06 213 ARG B N 1
ATOM 3994 C CA . ARG B 1 213 ? 7.344 26.938 21.594 1 98.06 213 ARG B CA 1
ATOM 3995 C C . ARG B 1 213 ? 6.328 25.859 21.219 1 98.06 213 ARG B C 1
ATOM 3997 O O . ARG B 1 213 ? 6.227 24.828 21.875 1 98.06 213 ARG B O 1
ATOM 4004 N N . ILE B 1 214 ? 5.598 26.109 20.156 1 98.38 214 ILE B N 1
ATOM 4005 C CA . ILE B 1 214 ? 4.613 25.156 19.656 1 98.38 214 ILE B CA 1
ATOM 4006 C C . ILE B 1 214 ? 5.312 23.844 19.281 1 98.38 214 ILE B C 1
ATOM 4008 O O . ILE B 1 214 ? 4.855 22.766 19.641 1 98.38 214 ILE B O 1
ATOM 4012 N N . ASN B 1 215 ? 6.426 23.969 18.594 1 98.44 215 ASN B N 1
ATOM 4013 C CA . ASN B 1 215 ? 7.168 22.797 18.141 1 98.44 215 ASN B CA 1
ATOM 4014 C C . ASN B 1 215 ? 7.652 21.953 19.312 1 98.44 215 ASN B C 1
ATOM 4016 O O . ASN B 1 215 ? 7.586 20.719 19.266 1 98.44 215 ASN B O 1
ATOM 4020 N N . ARG B 1 216 ? 8.156 22.578 20.359 1 98.5 216 ARG B N 1
ATOM 4021 C CA . ARG B 1 216 ? 8.602 21.844 21.547 1 98.5 216 ARG B CA 1
ATOM 4022 C C . ARG B 1 216 ? 7.445 21.078 22.188 1 98.5 216 ARG B C 1
ATOM 4024 O O . ARG B 1 216 ? 7.617 19.953 22.656 1 98.5 216 ARG B O 1
ATOM 4031 N N . ALA B 1 217 ? 6.285 21.734 22.203 1 98.81 217 ALA B N 1
ATOM 4032 C CA . ALA B 1 217 ? 5.102 21.062 22.734 1 98.81 217 ALA B CA 1
ATOM 4033 C C . ALA B 1 217 ? 4.727 19.844 21.891 1 98.81 217 ALA B C 1
ATOM 4035 O O . ALA B 1 217 ? 4.391 18.797 22.438 1 98.81 217 ALA B O 1
ATOM 4036 N N . VAL B 1 218 ? 4.785 19.969 20.594 1 98.69 218 VAL B N 1
ATOM 4037 C CA . VAL B 1 218 ? 4.441 18.891 19.688 1 98.69 218 VAL B CA 1
ATOM 4038 C C . VAL B 1 218 ? 5.445 17.75 19.828 1 98.69 218 VAL B C 1
ATOM 4040 O O . VAL B 1 218 ? 5.062 16.578 19.828 1 98.69 218 VAL B O 1
ATOM 4043 N N . VAL B 1 219 ? 6.719 18.047 19.969 1 98.75 219 VAL B N 1
ATOM 4044 C CA . VAL B 1 219 ? 7.754 17.047 20.141 1 98.75 219 VAL B CA 1
ATOM 4045 C C . VAL B 1 219 ? 7.469 16.234 21.406 1 98.75 219 VAL B C 1
ATOM 4047 O O . VAL B 1 219 ? 7.602 15 21.406 1 98.75 219 VAL B O 1
ATOM 4050 N N . LYS B 1 220 ? 7.039 16.906 22.484 1 98.81 220 LYS B N 1
ATOM 4051 C CA . LYS B 1 220 ? 6.66 16.203 23.703 1 98.81 220 LYS B CA 1
ATOM 4052 C C . LYS B 1 220 ? 5.465 15.281 23.469 1 98.81 220 LYS B C 1
ATOM 4054 O O . LYS B 1 220 ? 5.43 14.156 23.969 1 98.81 220 LYS B O 1
ATOM 4059 N N . ALA B 1 221 ? 4.508 15.766 22.75 1 98.88 221 ALA B N 1
ATOM 4060 C CA . ALA B 1 221 ? 3.324 14.977 22.422 1 98.88 221 ALA B CA 1
ATOM 4061 C C . ALA B 1 221 ? 3.693 13.742 21.609 1 98.88 221 ALA B C 1
ATOM 4063 O O . ALA B 1 221 ? 3.16 12.656 21.828 1 98.88 221 ALA B O 1
ATOM 4064 N N . VAL B 1 222 ? 4.598 13.906 20.641 1 98.81 222 VAL B N 1
ATOM 4065 C CA . VAL B 1 222 ? 5.066 12.797 19.828 1 98.81 222 VAL B CA 1
ATOM 4066 C C . VAL B 1 222 ? 5.66 11.703 20.719 1 98.81 222 VAL B C 1
ATOM 4068 O O . VAL B 1 222 ? 5.348 10.523 20.547 1 98.81 222 VAL B O 1
ATOM 4071 N N . ARG B 1 223 ? 6.473 12.062 21.641 1 98.62 223 ARG B N 1
ATOM 4072 C CA . ARG B 1 223 ? 7.066 11.102 22.562 1 98.62 223 ARG B CA 1
ATOM 4073 C C . ARG B 1 223 ? 5.988 10.375 23.359 1 98.62 223 ARG B C 1
ATOM 4075 O O . ARG B 1 223 ? 6.047 9.156 23.531 1 98.62 223 ARG B O 1
ATOM 4082 N N . LYS B 1 224 ? 5.035 11.156 23.828 1 98.62 224 LYS B N 1
ATOM 4083 C CA . LYS B 1 224 ? 3.947 10.586 24.625 1 98.62 224 LYS B CA 1
ATOM 4084 C C . LYS B 1 224 ? 3.141 9.578 23.797 1 98.62 224 LYS B C 1
ATOM 4086 O O . LYS B 1 224 ? 2.822 8.492 24.281 1 98.62 224 LYS B O 1
ATOM 4091 N N . ILE B 1 225 ? 2.789 9.93 22.562 1 98.69 225 ILE B N 1
ATOM 4092 C CA . ILE B 1 225 ? 2.027 9.055 21.672 1 98.69 225 ILE B CA 1
ATOM 4093 C C . ILE B 1 225 ? 2.811 7.773 21.406 1 98.69 225 ILE B C 1
ATOM 4095 O O . ILE B 1 225 ? 2.242 6.68 21.422 1 98.69 225 ILE B O 1
ATOM 4099 N N . ASN B 1 226 ? 4.094 7.91 21.219 1 97.81 226 ASN B N 1
ATOM 4100 C CA . ASN B 1 226 ? 4.914 6.766 20.844 1 97.81 226 ASN B CA 1
ATOM 4101 C C . ASN B 1 226 ? 5.109 5.809 22.016 1 97.81 226 ASN B C 1
ATOM 4103 O O . ASN B 1 226 ? 5.5 4.656 21.828 1 97.81 226 ASN B O 1
ATOM 4107 N N . GLU B 1 227 ? 4.875 6.285 23.203 1 97.75 227 GLU B N 1
ATOM 4108 C CA . GLU B 1 227 ? 4.828 5.371 24.344 1 97.75 227 GLU B CA 1
ATOM 4109 C C . GLU B 1 227 ? 3.596 4.473 24.281 1 97.75 227 GLU B C 1
ATOM 4111 O O . GLU B 1 227 ? 3.686 3.268 24.531 1 97.75 227 GLU B O 1
ATOM 4116 N N . ASN B 1 228 ? 2.539 5.055 24.062 1 97.31 228 ASN B N 1
ATOM 4117 C CA . ASN B 1 228 ? 1.27 4.355 23.891 1 97.31 228 ASN B CA 1
ATOM 4118 C C . ASN B 1 228 ? 0.205 5.266 23.297 1 97.31 228 ASN B C 1
ATOM 4120 O O . ASN B 1 228 ? -0.349 6.125 23.984 1 97.31 228 ASN B O 1
ATOM 4124 N N . PRO B 1 229 ? -0.134 4.992 22.078 1 98.06 229 PRO B N 1
ATOM 4125 C CA . PRO B 1 229 ? -1.089 5.91 21.438 1 98.06 229 PRO B CA 1
ATOM 4126 C C . PRO B 1 229 ? -2.533 5.629 21.844 1 98.06 229 PRO B C 1
ATOM 4128 O O . PRO B 1 229 ? -3.42 6.449 21.594 1 98.06 229 PRO B O 1
ATOM 4131 N N . ARG B 1 230 ? -2.865 4.559 22.453 1 98.19 230 ARG B N 1
ATOM 4132 C CA . ARG B 1 230 ? -4.215 4.023 22.594 1 98.19 230 ARG B CA 1
ATOM 4133 C C . ARG B 1 230 ? -5.109 4.984 23.375 1 98.19 230 ARG B C 1
ATOM 4135 O O . ARG B 1 230 ? -6.254 5.23 22.984 1 98.19 230 ARG B O 1
ATOM 4142 N N . PRO B 1 231 ? -4.625 5.605 24.469 1 98.06 231 PRO B N 1
ATOM 4143 C CA . PRO B 1 231 ? -5.492 6.5 25.234 1 98.06 231 PRO B CA 1
ATOM 4144 C C . PRO B 1 231 ? -5.957 7.711 24.438 1 98.06 231 PRO B C 1
ATOM 4146 O O . PRO B 1 231 ? -6.918 8.383 24.828 1 98.06 231 PRO B O 1
ATOM 4149 N N . TYR B 1 232 ? -5.312 7.984 23.312 1 98.44 232 TYR B N 1
ATOM 4150 C CA . TYR B 1 232 ? -5.598 9.211 22.578 1 98.44 232 TYR B CA 1
ATOM 4151 C C . TYR B 1 232 ? -6.398 8.906 21.312 1 98.44 232 TYR B C 1
ATOM 4153 O O . TYR B 1 232 ? -6.832 9.828 20.609 1 98.44 232 TYR B O 1
ATOM 4161 N N . LEU B 1 233 ? -6.645 7.621 21 1 98.38 233 LEU B N 1
ATOM 4162 C CA . LEU B 1 233 ? -7.223 7.234 19.719 1 98.38 233 LEU B CA 1
ATOM 4163 C C . LEU B 1 233 ? -8.727 7.469 19.719 1 98.38 233 LEU B C 1
ATOM 4165 O O . LEU B 1 233 ? -9.375 7.348 18.672 1 98.38 233 LEU B O 1
ATOM 4169 N N . HIS B 1 234 ? -9.305 7.922 20.875 1 97.44 234 HIS B N 1
ATOM 4170 C CA . HIS B 1 234 ? -10.695 8.367 20.891 1 97.44 234 HIS B CA 1
ATOM 4171 C C . HIS B 1 234 ? -10.891 9.586 19.984 1 97.44 234 HIS B C 1
ATOM 4173 O O . HIS B 1 234 ? -11.977 9.797 19.438 1 97.44 234 HIS B O 1
ATOM 4179 N N . HIS B 1 235 ? -9.812 10.406 19.797 1 96.69 235 HIS B N 1
ATOM 4180 C CA . HIS B 1 235 ? -9.883 11.547 18.891 1 96.69 235 HIS B CA 1
ATOM 4181 C C . HIS B 1 235 ? -10.195 11.102 17.453 1 96.69 235 HIS B C 1
ATOM 4183 O O . HIS B 1 235 ? -10.859 11.82 16.703 1 96.69 235 HIS B O 1
ATOM 4189 N N . LEU B 1 236 ? -9.703 9.914 17.078 1 97.12 236 LEU B N 1
ATOM 4190 C CA . LEU B 1 236 ? -9.891 9.398 15.734 1 97.12 236 LEU B CA 1
ATOM 4191 C C . LEU B 1 236 ? -11.227 8.68 15.609 1 97.12 236 LEU B C 1
ATOM 4193 O O . LEU B 1 236 ? -12 8.945 14.68 1 97.12 236 LEU B O 1
ATOM 4197 N N . THR B 1 237 ? -11.484 7.777 16.562 1 97.44 237 THR B N 1
ATOM 4198 C CA . THR B 1 237 ? -12.664 6.922 16.453 1 97.44 237 THR B CA 1
ATOM 4199 C C . THR B 1 237 ? -13.938 7.734 16.625 1 97.44 237 THR B C 1
ATOM 4201 O O . THR B 1 237 ? -14.992 7.367 16.109 1 97.44 237 THR B O 1
ATOM 4204 N N . GLY B 1 238 ? -13.844 8.922 17.266 1 95.5 238 GLY B N 1
ATOM 4205 C CA . GLY B 1 238 ? -14.984 9.805 17.469 1 95.5 238 GLY B CA 1
ATOM 4206 C C . GLY B 1 238 ? -15.461 10.469 16.203 1 95.5 238 GLY B C 1
ATOM 4207 O O . GLY B 1 238 ? -16.562 11.031 16.156 1 95.5 238 GLY B O 1
ATOM 4208 N N . GLU B 1 239 ? -14.656 10.391 15.094 1 93.12 239 GLU B N 1
ATOM 4209 C CA . GLU B 1 239 ? -15.023 11 13.82 1 93.12 239 GLU B CA 1
ATOM 4210 C C . GLU B 1 239 ? -16.125 10.195 13.125 1 93.12 239 GLU B C 1
ATOM 4212 O O . GLU B 1 239 ? -16.797 10.703 12.227 1 93.12 239 GLU B O 1
ATOM 4217 N N . ILE B 1 240 ? -16.25 8.922 13.508 1 96.69 240 ILE B N 1
ATOM 4218 C CA . ILE B 1 240 ? -17.172 8.023 12.82 1 96.69 240 ILE B CA 1
ATOM 4219 C C . ILE B 1 240 ? -18.578 8.195 13.398 1 96.69 240 ILE B C 1
ATOM 4221 O O . ILE B 1 240 ? -18.828 7.871 14.562 1 96.69 240 ILE B O 1
ATOM 4225 N N . PRO B 1 241 ? -19.484 8.672 12.578 1 96.44 241 PRO B N 1
ATOM 4226 C CA . PRO B 1 241 ? -20.859 8.695 13.062 1 96.44 241 PRO B CA 1
ATOM 4227 C C . PRO B 1 241 ? -21.391 7.305 13.414 1 96.44 241 PRO B C 1
ATOM 4229 O O . PRO B 1 241 ? -21.141 6.344 12.672 1 96.44 241 PRO B O 1
ATOM 4232 N N . PRO B 1 242 ? -22.156 7.211 14.453 1 96.69 242 PRO B N 1
ATOM 4233 C CA . PRO B 1 242 ? -22.625 5.906 14.914 1 96.69 242 PRO B CA 1
ATOM 4234 C C . PRO B 1 242 ? -23.422 5.148 13.844 1 96.69 242 PRO B C 1
ATOM 4236 O O . PRO B 1 242 ? -23.391 3.918 13.805 1 96.69 242 PRO B O 1
ATOM 4239 N N . GLU B 1 243 ? -24.078 5.867 12.938 1 97.25 243 GLU B N 1
ATOM 4240 C CA . GLU B 1 243 ? -24.922 5.227 11.93 1 97.25 243 GLU B CA 1
ATOM 4241 C C . GLU B 1 243 ? -24.062 4.488 10.898 1 97.25 243 GLU B C 1
ATOM 4243 O O . GLU B 1 243 ? -24.562 3.645 10.156 1 97.25 243 GLU B O 1
ATOM 4248 N N . LEU B 1 244 ? -22.75 4.773 10.93 1 97.94 244 LEU B N 1
ATOM 4249 C CA . LEU B 1 244 ? -21.875 4.145 9.945 1 97.94 244 LEU B CA 1
ATOM 4250 C C . LEU B 1 244 ? -21.109 2.984 10.57 1 97.94 244 LEU B C 1
ATOM 4252 O O . LEU B 1 244 ? -20.422 2.24 9.867 1 97.94 244 LEU B O 1
ATOM 4256 N N . GLY B 1 245 ? -21.188 2.879 11.828 1 97.94 245 GLY B N 1
ATOM 4257 C CA . GLY B 1 245 ? -20.469 1.848 12.555 1 97.94 245 GLY B CA 1
ATOM 4258 C C . GLY B 1 245 ? -19.578 2.404 13.648 1 97.94 245 GLY B C 1
ATOM 4259 O O . GLY B 1 245 ? -19.734 3.553 14.062 1 97.94 245 GLY B O 1
ATOM 4260 N N . SER B 1 246 ? -18.734 1.521 14.234 1 98.06 246 SER B N 1
ATOM 4261 C CA . SER B 1 246 ? -17.828 1.938 15.297 1 98.06 246 SER B CA 1
ATOM 4262 C C . SER B 1 246 ? -16.5 1.204 15.203 1 98.06 246 SER B C 1
ATOM 4264 O O . SER B 1 246 ? -16.422 0.1 14.656 1 98.06 246 SER B O 1
ATOM 4266 N N . VAL B 1 247 ? -15.484 1.889 15.617 1 98.38 247 VAL B N 1
ATOM 4267 C CA . VAL B 1 247 ? -14.141 1.357 15.773 1 98.38 247 VAL B CA 1
ATOM 4268 C C . VAL B 1 247 ? -13.625 1.652 17.188 1 98.38 247 VAL B C 1
ATOM 4270 O O . VAL B 1 247 ? -13.609 2.807 17.609 1 98.38 247 VAL B O 1
ATOM 4273 N N . ALA B 1 248 ? -13.289 0.597 17.922 1 98.19 248 ALA B N 1
ATOM 4274 C CA . ALA B 1 248 ? -12.641 0.805 19.203 1 98.19 248 ALA B CA 1
ATOM 4275 C C . ALA B 1 248 ? -11.156 1.122 19.031 1 98.19 248 ALA B C 1
ATOM 4277 O O . ALA B 1 248 ? -10.531 0.679 18.062 1 98.19 248 ALA B O 1
ATOM 4278 N N . PRO B 1 249 ? -10.594 1.928 19.953 1 97.81 249 PRO B N 1
ATOM 4279 C CA . PRO B 1 249 ? -9.172 2.277 19.859 1 97.81 249 PRO B CA 1
ATOM 4280 C C . PRO B 1 249 ? -8.273 1.056 19.672 1 97.81 249 PRO B C 1
ATOM 4282 O O . PRO B 1 249 ? -7.289 1.108 18.938 1 97.81 249 PRO B O 1
ATOM 4285 N N . GLU B 1 250 ? -8.672 -0.096 20.234 1 97.06 250 GLU B N 1
ATOM 4286 C CA . GLU B 1 250 ? -7.852 -1.302 20.219 1 97.06 250 GLU B CA 1
ATOM 4287 C C . GLU B 1 250 ? -7.871 -1.96 18.844 1 97.06 250 GLU B C 1
ATOM 4289 O O . GLU B 1 250 ? -7.023 -2.807 18.531 1 97.06 250 GLU B O 1
ATOM 4294 N N . GLU B 1 251 ? -8.828 -1.577 18.062 1 97.44 251 GLU B N 1
ATOM 4295 C CA . GLU B 1 251 ? -9 -2.203 16.75 1 97.44 251 GLU B CA 1
ATOM 4296 C C . GLU B 1 251 ? -8.117 -1.532 15.695 1 97.44 251 GLU B C 1
ATOM 4298 O O . GLU B 1 251 ? -7.922 -2.076 14.609 1 97.44 251 GLU B O 1
ATOM 4303 N N . ILE B 1 252 ? -7.613 -0.35 15.953 1 97.69 252 ILE B N 1
ATOM 4304 C CA . ILE B 1 252 ? -6.77 0.365 15 1 97.69 252 ILE B CA 1
ATOM 4305 C C . ILE B 1 252 ? -5.371 -0.241 14.992 1 97.69 252 ILE B C 1
ATOM 4307 O O . ILE B 1 252 ? -4.707 -0.3 16.031 1 97.69 252 ILE B O 1
ATOM 4311 N N . PRO B 1 253 ? -4.898 -0.728 13.883 1 96.69 253 PRO B N 1
ATOM 4312 C CA . PRO B 1 253 ? -3.516 -1.207 13.82 1 96.69 253 PRO B CA 1
ATOM 4313 C C . PRO B 1 253 ? -2.494 -0.099 14.062 1 96.69 253 PRO B C 1
ATOM 4315 O O . PRO B 1 253 ? -2.461 0.891 13.328 1 96.69 253 PRO B O 1
ATOM 4318 N N . LEU B 1 254 ? -1.661 -0.278 15.016 1 96.69 254 LEU B N 1
ATOM 4319 C CA . LEU B 1 254 ? -0.719 0.767 15.398 1 96.69 254 LEU B CA 1
ATOM 4320 C C . LEU B 1 254 ? 0.319 0.992 14.305 1 96.69 254 LEU B C 1
ATOM 4322 O O . LEU B 1 254 ? 0.902 2.074 14.211 1 96.69 254 LEU B O 1
ATOM 4326 N N . GLY B 1 255 ? 0.505 -0.025 13.438 1 96.56 255 GLY B N 1
ATOM 4327 C CA . GLY B 1 255 ? 1.463 0.106 12.352 1 96.56 255 GLY B CA 1
ATOM 4328 C C . GLY B 1 255 ? 1.066 1.154 11.328 1 96.56 255 GLY B C 1
ATOM 4329 O O . GLY B 1 255 ? 1.892 1.586 10.523 1 96.56 255 GLY B O 1
ATOM 4330 N N . ARG B 1 256 ? -0.191 1.608 11.336 1 97.31 256 ARG B N 1
ATOM 4331 C CA . ARG B 1 256 ? -0.675 2.619 10.398 1 97.31 256 ARG B CA 1
ATOM 4332 C C . ARG B 1 256 ? -0.481 4.023 10.969 1 97.31 256 ARG B C 1
ATOM 4334 O O . ARG B 1 256 ? -0.712 5.016 10.273 1 97.31 256 ARG B O 1
ATOM 4341 N N . LEU B 1 257 ? -0.125 4.062 12.25 1 97.31 257 LEU B N 1
ATOM 4342 C CA . LEU B 1 257 ? 0.079 5.324 12.945 1 97.31 257 LEU B CA 1
ATOM 4343 C C . LEU B 1 257 ? 1.563 5.582 13.18 1 97.31 257 LEU B C 1
ATOM 4345 O O . LEU B 1 257 ? 2.219 4.836 13.914 1 97.31 257 LEU B O 1
ATOM 4349 N N . ARG B 1 258 ? 2.053 6.609 12.531 1 98.12 258 ARG B N 1
ATOM 4350 C CA . ARG B 1 258 ? 3.461 6.965 12.68 1 98.12 258 ARG B CA 1
ATOM 4351 C C . ARG B 1 258 ? 3.621 8.445 13 1 98.12 258 ARG B C 1
ATOM 4353 O O . ARG B 1 258 ? 3.174 9.305 12.234 1 98.12 258 ARG B O 1
ATOM 4360 N N . TYR B 1 259 ? 4.215 8.695 14.102 1 98.25 259 TYR B N 1
ATOM 4361 C CA . TYR B 1 259 ? 4.453 10.062 14.547 1 98.25 259 TYR B CA 1
ATOM 4362 C C . TYR B 1 259 ? 5.934 10.297 14.828 1 98.25 259 TYR B C 1
ATOM 4364 O O . TYR B 1 259 ? 6.543 9.578 15.617 1 98.25 259 TYR B O 1
ATOM 4372 N N . VAL B 1 260 ? 6.492 11.258 14.156 1 98.12 260 VAL B N 1
ATOM 4373 C CA . VAL B 1 260 ? 7.91 11.602 14.266 1 98.12 260 VAL B CA 1
ATOM 4374 C C . VAL B 1 260 ? 8.062 13.078 14.633 1 98.12 260 VAL B C 1
ATOM 4376 O O . VAL B 1 260 ? 7.109 13.852 14.516 1 98.12 260 VAL B O 1
ATOM 4379 N N . ASP B 1 261 ? 9.242 13.43 15.102 1 97.94 261 ASP B N 1
ATOM 4380 C CA . ASP B 1 261 ? 9.484 14.844 15.367 1 97.94 261 ASP B CA 1
ATOM 4381 C C . ASP B 1 261 ? 9.383 15.672 14.086 1 97.94 261 ASP B C 1
ATOM 4383 O O . ASP B 1 261 ? 9.836 15.25 13.023 1 97.94 261 ASP B O 1
ATOM 4387 N N . PRO B 1 262 ? 8.719 16.844 14.25 1 98.12 262 PRO B N 1
ATOM 4388 C CA . PRO B 1 262 ? 8.797 17.766 13.109 1 98.12 262 PRO B CA 1
ATOM 4389 C C . PRO B 1 262 ? 10.227 18.062 12.68 1 98.12 262 PRO B C 1
ATOM 4391 O O . PRO B 1 262 ? 11.141 18.031 13.508 1 98.12 262 PRO B O 1
ATOM 4394 N N . ALA B 1 263 ? 10.43 18.312 11.422 1 97.75 263 ALA B N 1
ATOM 4395 C CA . ALA B 1 263 ? 11.758 18.531 10.844 1 97.75 263 ALA B CA 1
ATOM 4396 C C . ALA B 1 263 ? 11.695 19.547 9.703 1 97.75 263 ALA B C 1
ATOM 4398 O O . ALA B 1 263 ? 10.617 19.875 9.211 1 97.75 263 ALA B O 1
ATOM 4399 N N . PRO B 1 264 ? 12.883 20.109 9.375 1 97.94 264 PRO B N 1
ATOM 4400 C CA . PRO B 1 264 ? 12.867 20.969 8.195 1 97.94 264 PRO B CA 1
ATOM 4401 C C . PRO B 1 264 ? 12.406 20.234 6.938 1 97.94 264 PRO B C 1
ATOM 4403 O O . PRO B 1 264 ? 12.711 19.047 6.758 1 97.94 264 PRO B O 1
ATOM 4406 N N . TYR B 1 265 ? 11.672 20.953 6.133 1 97.94 265 TYR B N 1
ATOM 4407 C CA . TYR B 1 265 ? 11.297 20.422 4.82 1 97.94 265 TYR B CA 1
ATOM 4408 C C . TYR B 1 265 ? 12.469 20.5 3.85 1 97.94 265 TYR B C 1
ATOM 4410 O O . TYR B 1 265 ? 12.914 21.594 3.482 1 97.94 265 TYR B O 1
ATOM 4418 N N . PRO B 1 266 ? 13 19.391 3.396 1 96.38 266 PRO B N 1
ATOM 4419 C CA . PRO B 1 266 ? 14.219 19.406 2.578 1 96.38 266 PRO B CA 1
ATOM 4420 C C . PRO B 1 266 ? 13.961 19.875 1.149 1 96.38 266 PRO B C 1
ATOM 4422 O O . PRO B 1 266 ? 12.945 19.516 0.548 1 96.38 266 PRO B O 1
ATOM 4425 N N . GLU B 1 267 ? 14.961 20.609 0.629 1 96.94 267 GLU B N 1
ATOM 4426 C CA . GLU B 1 267 ? 14.828 21.156 -0.717 1 96.94 267 GLU B CA 1
ATOM 4427 C C . GLU B 1 267 ? 14.742 20.047 -1.76 1 96.94 267 GLU B C 1
ATOM 4429 O O . GLU B 1 267 ? 13.977 20.141 -2.721 1 96.94 267 GLU B O 1
ATOM 4434 N N . GLU B 1 268 ? 15.547 18.969 -1.654 1 95.62 268 GLU B N 1
ATOM 4435 C CA . GLU B 1 268 ? 15.523 17.875 -2.619 1 95.62 268 GLU B CA 1
ATOM 4436 C C . GLU B 1 268 ? 14.156 17.203 -2.662 1 95.62 268 GLU B C 1
ATOM 4438 O O . GLU B 1 268 ? 13.664 16.859 -3.738 1 95.62 268 GLU B O 1
ATOM 4443 N N . GLN B 1 269 ? 13.617 17 -1.512 1 95.75 269 GLN B N 1
ATOM 4444 C CA . GLN B 1 269 ? 12.273 16.438 -1.431 1 95.75 269 GLN B CA 1
ATOM 4445 C C . GLN B 1 269 ? 11.25 17.359 -2.096 1 95.75 269 GLN B C 1
ATOM 4447 O O . GLN B 1 269 ? 10.375 16.891 -2.824 1 95.75 269 GLN B O 1
ATOM 4452 N N . PHE B 1 270 ? 11.383 18.672 -1.828 1 97.19 270 PHE B N 1
ATOM 4453 C CA . PHE B 1 270 ? 10.539 19.672 -2.475 1 97.19 270 PHE B CA 1
ATOM 4454 C C . PHE B 1 270 ? 10.625 19.547 -3.992 1 97.19 270 PHE B C 1
ATOM 4456 O O . PHE B 1 270 ? 9.602 19.516 -4.676 1 97.19 270 PHE B O 1
ATOM 4463 N N . ARG B 1 271 ? 11.758 19.5 -4.496 1 96.31 271 ARG B N 1
ATOM 4464 C CA . ARG B 1 271 ? 11.969 19.469 -5.941 1 96.31 271 ARG B CA 1
ATOM 4465 C C . ARG B 1 271 ? 11.336 18.234 -6.562 1 96.31 271 ARG B C 1
ATOM 4467 O O . ARG B 1 271 ? 10.688 18.312 -7.609 1 96.31 271 ARG B O 1
ATOM 4474 N N . ARG B 1 272 ? 11.508 17.078 -5.945 1 96.06 272 ARG B N 1
ATOM 4475 C CA . ARG B 1 272 ? 10.898 15.852 -6.426 1 96.06 272 ARG B CA 1
ATOM 4476 C C . ARG B 1 272 ? 9.383 15.961 -6.469 1 96.06 272 ARG B C 1
ATOM 4478 O O . ARG B 1 272 ? 8.75 15.586 -7.461 1 96.06 272 ARG B O 1
ATOM 4485 N N . THR B 1 273 ? 8.875 16.422 -5.371 1 96.75 273 THR B N 1
ATOM 4486 C CA . THR B 1 273 ? 7.426 16.578 -5.242 1 96.75 273 THR B CA 1
ATOM 4487 C C . THR B 1 273 ? 6.895 17.594 -6.254 1 96.75 273 THR B C 1
ATOM 4489 O O . THR B 1 273 ? 5.91 17.328 -6.945 1 96.75 273 THR B O 1
ATOM 4492 N N . TYR B 1 274 ? 7.555 18.719 -6.328 1 97.12 274 TYR B N 1
ATOM 4493 C CA . TYR B 1 274 ? 7.16 19.781 -7.23 1 97.12 274 TYR B CA 1
ATOM 4494 C C . TYR B 1 274 ? 7.184 19.312 -8.68 1 97.12 274 TYR B C 1
ATOM 4496 O O . TYR B 1 274 ? 6.227 19.531 -9.422 1 97.12 274 TYR B O 1
ATOM 4504 N N . ASP B 1 275 ? 8.266 18.688 -9.117 1 96.88 275 ASP B N 1
ATOM 4505 C CA . ASP B 1 275 ? 8.391 18.188 -10.484 1 96.88 275 ASP B CA 1
ATOM 4506 C C . ASP B 1 275 ? 7.285 17.188 -10.812 1 96.88 275 ASP B C 1
ATOM 4508 O O . ASP B 1 275 ? 6.738 17.203 -11.914 1 96.88 275 ASP B O 1
ATOM 4512 N N . TRP B 1 276 ? 7.008 16.344 -9.906 1 97.19 276 TRP B N 1
ATOM 4513 C CA . TRP B 1 276 ? 5.934 15.375 -10.109 1 97.19 276 TRP B CA 1
ATOM 4514 C C . TRP B 1 276 ? 4.59 16.078 -10.273 1 97.19 276 TRP B C 1
ATOM 4516 O O . TRP B 1 276 ? 3.812 15.742 -11.164 1 97.19 276 TRP B O 1
ATOM 4526 N N . MET B 1 277 ? 4.273 17.062 -9.406 1 97.12 277 MET B N 1
ATOM 4527 C CA . MET B 1 277 ? 3.02 17.797 -9.492 1 97.12 277 MET B CA 1
ATOM 4528 C C . MET B 1 277 ? 2.896 18.516 -10.836 1 97.12 277 MET B C 1
ATOM 4530 O O . MET B 1 277 ? 1.825 18.516 -11.445 1 97.12 277 MET B O 1
ATOM 4534 N N . VAL B 1 278 ? 3.994 19.094 -11.281 1 96.56 278 VAL B N 1
ATOM 4535 C CA . VAL B 1 278 ? 4.008 19.766 -12.578 1 96.56 278 VAL B CA 1
ATOM 4536 C C . VAL B 1 278 ? 3.705 18.766 -13.68 1 96.56 278 VAL B C 1
ATOM 4538 O O . VAL B 1 278 ? 2.916 19.047 -14.586 1 96.56 278 VAL B O 1
ATOM 4541 N N . SER B 1 279 ? 4.27 17.578 -13.602 1 96.12 279 SER B N 1
ATOM 4542 C CA . SER B 1 279 ? 4.09 16.562 -14.641 1 96.12 279 SER B CA 1
ATOM 4543 C C . SER B 1 279 ? 2.633 16.125 -14.734 1 96.12 279 SER B C 1
ATOM 4545 O O . SER B 1 279 ? 2.174 15.703 -15.797 1 96.12 279 SER B O 1
ATOM 4547 N N . TRP B 1 280 ? 1.867 16.281 -13.656 1 95.31 280 TRP B N 1
ATOM 4548 C CA . TRP B 1 280 ? 0.457 15.906 -13.617 1 95.31 280 TRP B CA 1
ATOM 4549 C C . TRP B 1 280 ? -0.43 17.109 -13.898 1 95.31 280 TRP B C 1
ATOM 4551 O O . TRP B 1 280 ? -1.657 17 -13.938 1 95.31 280 TRP B O 1
ATOM 4561 N N . GLY B 1 281 ? 0.187 18.312 -14.031 1 93.38 281 GLY B N 1
ATOM 4562 C CA . GLY B 1 281 ? -0.581 19.531 -14.242 1 93.38 281 GLY B CA 1
ATOM 4563 C C . GLY B 1 281 ? -1.313 20 -13 1 93.38 281 GLY B C 1
ATOM 4564 O O . GLY B 1 281 ? -2.354 20.656 -13.094 1 93.38 281 GLY B O 1
ATOM 4565 N N . LEU B 1 282 ? -0.767 19.672 -11.844 1 94.69 282 LEU B N 1
ATOM 4566 C CA . LEU B 1 282 ? -1.447 19.969 -10.586 1 94.69 282 LEU B CA 1
ATOM 4567 C C . LEU B 1 282 ? -0.959 21.281 -9.992 1 94.69 282 LEU B C 1
ATOM 4569 O O . LEU B 1 282 ? -1.546 21.797 -9.039 1 94.69 282 LEU B O 1
ATOM 4573 N N . ILE B 1 283 ? 0.089 21.797 -10.516 1 94.19 283 ILE B N 1
ATOM 4574 C CA . ILE B 1 283 ? 0.66 23.062 -10.094 1 94.19 283 ILE B CA 1
ATOM 4575 C C . ILE B 1 283 ? 1.401 23.703 -11.266 1 94.19 283 ILE B C 1
ATOM 4577 O O . ILE B 1 283 ? 1.912 23.016 -12.148 1 94.19 283 ILE B O 1
ATOM 4581 N N . GLU B 1 284 ? 1.432 24.984 -11.312 1 92.19 284 GLU B N 1
ATOM 4582 C CA . GLU B 1 284 ? 2.211 25.703 -12.32 1 92.19 284 GLU B CA 1
ATOM 4583 C C . GLU B 1 284 ? 3.703 25.641 -12.008 1 92.19 284 GLU B C 1
ATOM 4585 O O . GLU B 1 284 ? 4.102 25.656 -10.844 1 92.19 284 GLU B O 1
ATOM 4590 N N . ASN B 1 285 ? 4.484 25.578 -13.062 1 92.31 285 ASN B N 1
ATOM 4591 C CA . ASN B 1 285 ? 5.934 25.5 -12.906 1 92.31 285 ASN B CA 1
ATOM 4592 C C . ASN B 1 285 ? 6.559 26.891 -12.812 1 92.31 285 ASN B C 1
ATOM 4594 O O . ASN B 1 285 ? 7.359 27.281 -13.664 1 92.31 285 ASN B O 1
ATOM 4598 N N . ASP B 1 286 ? 6.297 27.609 -11.75 1 91 286 ASP B N 1
ATOM 4599 C CA . ASP B 1 286 ? 6.75 29 -11.727 1 91 286 ASP B CA 1
ATOM 4600 C C . ASP B 1 286 ? 7.227 29.406 -10.336 1 91 286 ASP B C 1
ATOM 4602 O O . ASP B 1 286 ? 7.328 30.594 -10.031 1 91 286 ASP B O 1
ATOM 4606 N N . ASN B 1 287 ? 7.43 28.484 -9.539 1 91.94 287 ASN B N 1
ATOM 4607 C CA . ASN B 1 287 ? 7.848 28.828 -8.18 1 91.94 287 ASN B CA 1
ATOM 4608 C C . ASN B 1 287 ? 9.125 28.094 -7.781 1 91.94 287 ASN B C 1
ATOM 4610 O O . ASN B 1 287 ? 9.555 27.172 -8.469 1 91.94 287 ASN B O 1
ATOM 4614 N N . THR B 1 288 ? 9.758 28.594 -6.727 1 94.25 288 THR B N 1
ATOM 4615 C CA . THR B 1 288 ? 10.984 28.016 -6.199 1 94.25 288 THR B CA 1
ATOM 4616 C C . THR B 1 288 ? 10.812 27.594 -4.742 1 94.25 288 THR B C 1
ATOM 4618 O O . THR B 1 288 ? 9.844 27.984 -4.094 1 94.25 288 THR B O 1
ATOM 4621 N N . PHE B 1 289 ? 11.758 26.812 -4.32 1 97.5 289 PHE B N 1
ATOM 4622 C CA . PHE B 1 289 ? 11.773 26.375 -2.932 1 97.5 289 PHE B CA 1
ATOM 4623 C C . PHE B 1 289 ? 11.742 27.562 -1.978 1 97.5 289 PHE B C 1
ATOM 4625 O O . PHE B 1 289 ? 10.914 27.609 -1.069 1 97.5 289 PHE B O 1
ATOM 4632 N N . ASP B 1 290 ? 12.539 28.609 -2.193 1 96.38 290 ASP B N 1
ATOM 4633 C CA . ASP B 1 290 ? 12.719 29.734 -1.28 1 96.38 290 ASP B CA 1
ATOM 4634 C C . ASP B 1 290 ? 11.46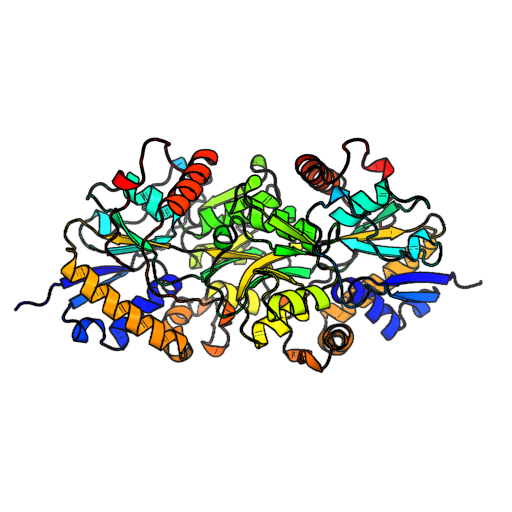9 30.609 -1.256 1 96.38 290 ASP B C 1
ATOM 4636 O O . ASP B 1 290 ? 11.227 31.328 -0.277 1 96.38 290 ASP B O 1
ATOM 4640 N N . ALA B 1 291 ? 10.695 30.547 -2.301 1 96.12 291 ALA B N 1
ATOM 4641 C CA . ALA B 1 291 ? 9.477 31.359 -2.365 1 96.12 291 ALA B CA 1
ATOM 4642 C C . ALA B 1 291 ? 8.375 30.734 -1.504 1 96.12 291 ALA B C 1
ATOM 4644 O O . ALA B 1 291 ? 7.516 31.453 -0.977 1 96.12 291 ALA B O 1
ATOM 4645 N N . LEU B 1 292 ? 8.43 29.375 -1.351 1 97.56 292 LEU B N 1
ATOM 4646 C CA . LEU B 1 292 ? 7.293 28.688 -0.748 1 97.56 292 LEU B CA 1
ATOM 4647 C C . LEU B 1 292 ? 7.645 28.188 0.651 1 97.56 292 LEU B C 1
ATOM 4649 O O . LEU B 1 292 ? 6.75 27.906 1.456 1 97.56 292 LEU B O 1
ATOM 4653 N N . VAL B 1 293 ? 8.938 28.047 0.954 1 98.19 293 VAL B N 1
ATOM 4654 C CA . VAL B 1 293 ? 9.367 27.375 2.178 1 98.19 293 VAL B CA 1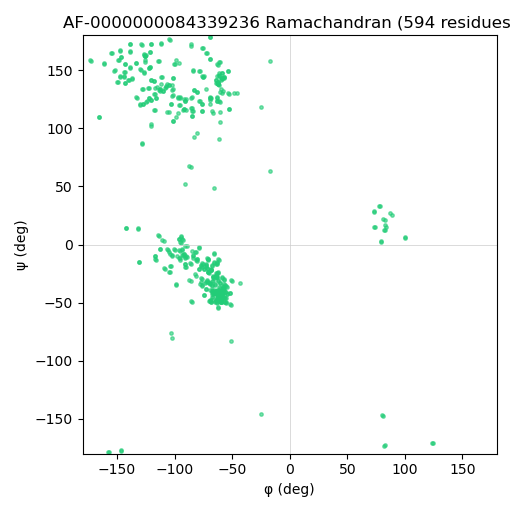
ATOM 4655 C C . VAL B 1 293 ? 10.227 28.328 3.012 1 98.19 293 VAL B C 1
ATOM 4657 O O . VAL B 1 293 ? 11.148 28.969 2.492 1 98.19 293 VAL B O 1
ATOM 4660 N N . LYS B 1 294 ? 9.883 28.531 4.227 1 97.19 294 LYS B N 1
ATOM 4661 C CA . LYS B 1 294 ? 10.688 29.188 5.266 1 97.19 294 LYS B CA 1
ATOM 4662 C C . LYS B 1 294 ? 10.758 28.312 6.52 1 97.19 294 LYS B C 1
ATOM 4664 O O . LYS B 1 294 ? 9.977 28.5 7.453 1 97.19 294 LYS B O 1
ATOM 4669 N N . ASN B 1 295 ? 11.758 27.422 6.512 1 97.94 295 ASN B N 1
ATOM 4670 C CA . ASN B 1 295 ? 11.867 26.469 7.621 1 97.94 295 ASN B CA 1
ATOM 4671 C C . ASN B 1 295 ? 12.062 27.188 8.953 1 97.94 295 ASN B C 1
ATOM 4673 O O . ASN B 1 295 ? 12.922 28.062 9.07 1 97.94 295 ASN B O 1
ATOM 4677 N N . MET B 1 296 ? 11.281 26.812 9.922 1 97.75 296 MET B N 1
ATOM 4678 C CA . MET B 1 296 ? 11.391 27.375 11.258 1 97.75 296 MET B CA 1
ATOM 4679 C C . MET B 1 296 ? 11.867 26.328 12.258 1 97.75 296 MET B C 1
ATOM 4681 O O . MET B 1 296 ? 12.016 26.609 13.445 1 97.75 296 MET B O 1
ATOM 4685 N N . VAL B 1 297 ? 12.031 25.094 11.82 1 95.31 297 VAL B N 1
ATOM 4686 C CA . VAL B 1 297 ? 12.617 24.031 12.625 1 95.31 297 VAL B CA 1
ATOM 4687 C C . VAL B 1 297 ? 14.07 23.797 12.211 1 95.31 297 VAL B C 1
ATOM 4689 O O . VAL B 1 297 ? 14.391 23.812 11.023 1 95.31 297 VAL B O 1
ATOM 4692 N N . HIS B 1 298 ? 14.93 23.828 13.273 1 82.69 298 HIS B N 1
ATOM 4693 C CA . HIS B 1 298 ? 16.359 23.625 13 1 82.69 298 HIS B CA 1
ATOM 4694 C C . HIS B 1 298 ? 16.875 22.359 13.68 1 82.69 298 HIS B C 1
ATOM 4696 O O . HIS B 1 298 ? 16.469 22.047 14.797 1 82.69 298 HIS B O 1
ATOM 4702 N N . VAL B 1 299 ? 17.297 21.375 12.828 1 65.19 299 VAL B N 1
ATOM 4703 C CA . VAL B 1 299 ? 17.906 20.188 13.43 1 65.19 299 VAL B CA 1
ATOM 4704 C C . VAL B 1 299 ? 19.406 20.438 13.641 1 65.19 299 VAL B C 1
ATOM 4706 O O . VAL B 1 299 ? 20.047 21.109 12.836 1 65.19 299 VAL B O 1
#